Protein AF-A0A971GHD7-F1 (afdb_monomer_lite)

Sequence (394 aa):
MVRSAGRHSRGQMKRALGVLFLTVLLLSPFSALAASAQEAGADEEMGPAPPAILGLTLVQGGSTLAVFQVTGEKLPVPDVLSTDENGLVLLWEGVILPSGYWERSFPTPLVQGVVLRQEPEGVQMQIRSTRRVYLGKTVGDPPSPEMQLHLTTGDVAEEIPLPVTGVPKVVAGDPFASSAPVTLQLRDSDLRDVFRMLGSMVNMNVVIDPSVPATPVTISLNNVPMNEAFQYLMRMYDVSYAIMGKTIIVGRKDNLSRAMGMEKTRAFRVAYADLGQIPALLQGLSGVSSVVVDERLRTVYVTASEERLGDVAVTLQRIDHPGRQVMLQARIVEVSEGGSDELKGLVNAVYERWYASFSSAGGVIGYYDDYNGGVFNPSRTNREINPPESITFP

pLDDT: mean 70.7, std 20.75, range [26.12, 93.31]

Radius of gyration: 41.18 Å; chains: 1; bounding box: 100×104×85 Å

Foldseek 3Di:
DDDDDDDDDDDDDDDDDDDDDDDDDDDDDDDDDDDDDDDDDDPPVPDDDFKEWDDWDWDDDPQWKIKIKTFIFQFDDWDWPDWDFFKTKTFGFRYDYPVQWDKDADPDQFWGIWIWHADPRGIIIITTTPGTKDFDDWDADGRGRIIMTMIGHDDDPPPPPDPPPDDDDPDPPDPLPDAFFDWDFFDQAFLQVVQCVLLVVVQAAEAEDPQQDRGGDTDTGDRHRSVVVVVVSCVVRQKDWDDDPRYIYIHHPFVVCVVVVQWDKDKDAADAADQVCLQVQLCVQLVFNQWDADPVRNIIIGTGHPVSVVSSVVSRVVRRDHDDDDDDDDDDDDDDPVCPVVVVVVVCCVVQPWDWDQDPVGIDIAGDDPPDPDGDDVVPDPDDPDDPPDDDDD

Structure (mmCIF, N/CA/C/O backbone):
data_AF-A0A971GHD7-F1
#
_entry.id   AF-A0A971GHD7-F1
#
loop_
_atom_site.group_PDB
_atom_site.id
_atom_site.type_symbol
_atom_site.label_atom_id
_atom_site.label_alt_id
_atom_site.label_comp_id
_atom_site.label_asym_id
_atom_site.label_entity_id
_atom_site.label_seq_id
_atom_site.pdbx_PDB_ins_code
_atom_site.Cartn_x
_atom_site.Cartn_y
_atom_site.Cartn_z
_atom_site.occupancy
_atom_site.B_iso_or_equiv
_atom_site.auth_seq_id
_atom_site.auth_comp_id
_atom_site.auth_asym_id
_atom_site.auth_atom_id
_atom_site.pdbx_PDB_model_num
ATOM 1 N N . MET A 1 1 ? 15.859 68.466 -40.937 1.00 40.81 1 MET A N 1
ATOM 2 C CA . MET A 1 1 ? 15.422 68.519 -39.522 1.00 40.81 1 MET A CA 1
ATOM 3 C C . MET A 1 1 ? 16.477 67.777 -38.706 1.00 40.81 1 MET A C 1
ATOM 5 O O . MET A 1 1 ? 16.710 66.622 -39.009 1.00 40.81 1 MET A O 1
ATOM 9 N N . VAL A 1 2 ? 17.384 68.484 -38.012 1.00 35.88 2 VAL A N 1
ATOM 10 C CA . VAL A 1 2 ? 17.303 68.793 -36.555 1.00 35.88 2 VAL A CA 1
ATOM 11 C C . VAL A 1 2 ? 17.402 67.489 -35.740 1.00 35.88 2 VAL A C 1
ATOM 13 O O . VAL A 1 2 ? 16.571 66.625 -35.952 1.00 35.88 2 VAL A O 1
ATOM 16 N N . ARG A 1 3 ? 18.315 67.234 -34.791 1.00 33.47 3 ARG A N 1
ATOM 17 C CA . ARG A 1 3 ? 19.410 67.945 -34.086 1.00 33.47 3 ARG A CA 1
ATOM 18 C C . ARG A 1 3 ? 20.167 66.841 -33.293 1.00 33.47 3 ARG A C 1
ATOM 20 O O . ARG A 1 3 ? 19.532 65.868 -32.915 1.00 33.47 3 ARG A O 1
ATOM 27 N N . SER A 1 4 ? 21.506 66.852 -33.208 1.00 35.06 4 SER A N 1
ATOM 28 C CA . SER A 1 4 ? 22.334 67.213 -32.019 1.00 35.06 4 SER A CA 1
ATOM 29 C C . SER A 1 4 ? 22.030 66.418 -30.735 1.00 35.06 4 SER A C 1
ATOM 31 O O . SER A 1 4 ? 20.868 66.287 -30.394 1.00 35.06 4 SER A O 1
ATOM 33 N N . ALA A 1 5 ? 22.942 65.981 -29.870 1.00 40.47 5 ALA A N 1
ATOM 34 C CA . ALA A 1 5 ? 24.373 66.164 -29.581 1.00 40.47 5 ALA A CA 1
ATOM 35 C C . ALA A 1 5 ? 24.711 65.012 -28.595 1.00 40.47 5 ALA A C 1
ATOM 37 O O . ALA A 1 5 ? 23.793 64.402 -28.061 1.00 40.47 5 ALA A O 1
ATOM 38 N N . GLY A 1 6 ? 25.917 64.595 -28.235 1.00 32.94 6 GLY A N 1
ATOM 39 C CA . GLY A 1 6 ? 27.299 65.076 -28.185 1.00 32.94 6 GLY A CA 1
ATOM 40 C C . GLY A 1 6 ? 27.981 64.113 -27.182 1.00 32.94 6 GLY A C 1
ATOM 41 O O . GLY A 1 6 ? 27.346 63.193 -26.684 1.00 32.94 6 GLY A O 1
ATOM 42 N N . ARG A 1 7 ? 29.232 64.193 -26.761 1.00 34.72 7 ARG A N 1
ATOM 43 C CA . ARG A 1 7 ? 30.459 64.895 -27.113 1.00 34.72 7 ARG A CA 1
ATOM 44 C C . ARG A 1 7 ? 31.536 64.069 -26.386 1.00 34.72 7 ARG A C 1
ATOM 46 O O . ARG A 1 7 ? 31.282 63.511 -25.325 1.00 34.72 7 ARG A O 1
ATOM 53 N N . HIS A 1 8 ? 32.717 63.998 -26.979 1.00 35.06 8 HIS A N 1
ATOM 54 C CA . HIS A 1 8 ? 33.950 63.423 -26.440 1.00 35.06 8 HIS A CA 1
ATOM 55 C C . HIS A 1 8 ? 34.212 63.632 -24.933 1.00 35.06 8 HIS A C 1
ATOM 57 O O . HIS A 1 8 ? 34.066 64.748 -24.446 1.00 35.06 8 HIS A O 1
ATOM 63 N N . SER A 1 9 ? 34.875 62.652 -24.303 1.00 32.25 9 SER A N 1
ATOM 64 C CA . SER A 1 9 ? 36.196 62.915 -23.705 1.00 32.25 9 SER A CA 1
ATOM 65 C C . SER A 1 9 ? 37.108 61.679 -23.676 1.00 32.25 9 SER A C 1
ATOM 67 O O . SER A 1 9 ? 36.780 60.640 -23.118 1.00 32.25 9 SER A O 1
ATOM 69 N N . ARG A 1 10 ? 38.269 61.849 -24.315 1.00 33.81 10 ARG A N 1
ATOM 70 C CA . ARG A 1 10 ? 39.498 61.038 -24.300 1.00 33.81 10 ARG A CA 1
ATOM 71 C C . ARG A 1 10 ? 40.079 60.817 -22.892 1.00 33.81 10 ARG A C 1
ATOM 73 O O . ARG A 1 10 ? 39.989 61.704 -22.053 1.00 33.81 10 ARG A O 1
ATOM 80 N N . GLY A 1 11 ? 40.852 59.732 -22.754 1.00 30.62 11 GLY A N 1
ATOM 81 C CA . GLY A 1 11 ? 41.942 59.584 -21.771 1.00 30.62 11 GLY A CA 1
ATOM 82 C C . GLY A 1 11 ? 42.438 58.134 -21.623 1.00 30.62 11 GLY A C 1
ATOM 83 O O . GLY A 1 11 ? 41.944 57.422 -20.768 1.00 30.62 11 GLY A O 1
ATOM 84 N N . GLN A 1 12 ? 43.174 57.597 -22.611 1.00 35.44 12 GLN A N 1
ATOM 85 C CA . GLN A 1 12 ? 44.555 57.055 -22.502 1.00 35.44 12 GLN A CA 1
ATOM 86 C C . GLN A 1 12 ? 44.834 56.035 -21.361 1.00 35.44 12 GLN A C 1
ATOM 88 O O . GLN A 1 12 ? 44.727 56.380 -20.198 1.00 35.44 12 GLN A O 1
ATOM 93 N N . MET A 1 13 ? 45.100 54.746 -21.673 1.00 30.33 13 MET A N 1
ATOM 94 C CA . MET A 1 13 ? 46.432 54.107 -21.938 1.00 30.33 13 MET A CA 1
ATOM 95 C C . MET A 1 13 ? 47.254 53.901 -20.633 1.00 30.33 13 MET A C 1
ATOM 97 O O . MET A 1 13 ? 47.372 54.844 -19.875 1.00 30.33 13 MET A O 1
ATOM 101 N N . LYS A 1 14 ? 47.895 52.773 -20.261 1.00 30.83 14 LYS A N 1
ATOM 102 C CA . LYS A 1 14 ? 48.594 51.643 -20.932 1.00 30.83 14 LYS A CA 1
ATOM 103 C C . LYS A 1 14 ? 48.666 50.457 -19.926 1.00 30.83 14 LYS A C 1
ATOM 105 O O . LYS A 1 14 ? 48.791 50.703 -18.737 1.00 30.83 14 LYS A O 1
ATOM 110 N N . ARG A 1 15 ? 48.384 49.195 -20.279 1.00 33.38 15 ARG A N 1
ATOM 111 C CA . ARG A 1 15 ? 49.290 48.090 -20.705 1.00 33.38 15 ARG A CA 1
ATOM 112 C C . ARG A 1 15 ? 50.635 47.893 -19.956 1.00 33.38 15 ARG A C 1
ATOM 114 O O . ARG A 1 15 ? 51.556 48.668 -20.163 1.00 33.38 15 ARG A O 1
ATOM 121 N N . ALA A 1 16 ? 50.707 46.725 -19.297 1.00 31.55 16 ALA A N 1
ATOM 122 C CA . ALA A 1 16 ? 51.739 45.667 -19.334 1.00 31.55 16 ALA A CA 1
ATOM 123 C C . ALA A 1 16 ? 53.137 45.868 -18.703 1.00 31.55 16 ALA A C 1
ATOM 125 O O . ALA A 1 16 ? 53.928 46.660 -19.196 1.00 31.55 16 ALA A O 1
ATOM 126 N N . LEU A 1 17 ? 53.456 45.007 -17.722 1.00 30.19 17 LEU A N 1
ATOM 127 C CA . LEU A 1 17 ? 54.735 44.305 -17.442 1.00 30.19 17 LEU A CA 1
ATOM 128 C C . LEU A 1 17 ? 54.477 43.432 -16.185 1.00 30.19 17 LEU A C 1
ATOM 130 O O . LEU A 1 17 ? 53.733 43.868 -15.319 1.00 30.19 17 LEU A O 1
ATOM 134 N N . GLY A 1 18 ? 54.937 42.198 -15.986 1.00 27.38 18 GLY A N 1
ATOM 135 C CA . GLY A 1 18 ? 56.142 41.515 -16.447 1.00 27.38 18 GLY A CA 1
ATOM 136 C C . GLY A 1 18 ? 56.879 40.976 -15.207 1.00 27.38 18 GLY A C 1
ATOM 137 O O . GLY A 1 18 ? 57.310 41.751 -14.366 1.00 27.38 18 GLY A O 1
ATOM 138 N N . VAL A 1 19 ? 56.943 39.650 -15.095 1.00 33.81 19 VAL A N 1
ATOM 139 C CA . VAL A 1 19 ? 57.539 38.789 -14.051 1.00 33.81 19 VAL A CA 1
ATOM 140 C C . VAL A 1 19 ? 59.001 39.137 -13.696 1.00 33.81 19 VAL A C 1
ATOM 142 O O . VAL A 1 19 ? 59.773 39.343 -14.625 1.00 33.81 19 VAL A O 1
ATOM 145 N N . LEU A 1 20 ? 59.410 39.071 -12.409 1.00 26.12 20 LEU A N 1
ATOM 146 C CA . LEU A 1 20 ? 60.636 38.362 -11.962 1.00 26.12 20 LEU A CA 1
ATOM 147 C C . LEU A 1 20 ? 60.801 38.259 -10.424 1.00 26.12 20 LEU A C 1
ATOM 149 O O . LEU A 1 20 ? 60.606 39.218 -9.685 1.00 26.12 20 LEU A O 1
ATOM 153 N N . PHE A 1 21 ? 61.232 37.071 -9.997 1.00 31.17 21 PHE A N 1
ATOM 154 C CA . PHE A 1 21 ? 61.773 36.658 -8.694 1.00 31.17 21 PHE A CA 1
ATOM 155 C C . PHE A 1 21 ? 63.116 37.352 -8.369 1.00 31.17 21 PHE A C 1
ATOM 157 O O . PHE A 1 21 ? 63.964 37.414 -9.256 1.00 31.17 21 PHE A O 1
ATOM 164 N N . LEU A 1 22 ? 63.376 37.723 -7.102 1.00 27.86 22 LEU A N 1
ATOM 165 C CA . LEU A 1 22 ? 64.725 37.658 -6.505 1.00 27.86 22 LEU A CA 1
ATOM 166 C C . LEU A 1 22 ? 64.688 37.719 -4.962 1.00 27.86 22 LEU A C 1
ATOM 168 O O . LEU A 1 22 ? 64.207 38.672 -4.359 1.00 27.86 22 LEU A O 1
ATOM 172 N N . THR A 1 23 ? 65.243 36.680 -4.349 1.00 31.14 23 THR A N 1
ATOM 173 C CA . THR A 1 23 ? 65.580 36.491 -2.931 1.00 31.14 23 THR A CA 1
ATOM 174 C C . THR A 1 23 ? 66.647 37.469 -2.426 1.00 31.14 23 THR A C 1
ATOM 176 O O . THR A 1 23 ? 67.697 37.541 -3.058 1.00 31.14 23 THR A O 1
ATOM 179 N N . VAL A 1 24 ? 66.477 38.078 -1.242 1.00 29.19 24 VAL A N 1
ATOM 180 C CA . VAL A 1 24 ? 67.598 38.446 -0.348 1.00 29.19 24 VAL A CA 1
ATOM 181 C C . VAL A 1 24 ? 67.192 38.276 1.119 1.00 29.19 24 VAL A C 1
ATOM 183 O O . VAL A 1 24 ? 66.135 38.701 1.572 1.00 29.19 24 VAL A O 1
ATOM 186 N N . LEU A 1 25 ? 68.101 37.604 1.808 1.00 28.56 25 LEU A N 1
ATOM 187 C CA . LEU A 1 25 ? 68.163 37.128 3.176 1.00 28.56 25 LEU A CA 1
ATOM 188 C C . LEU A 1 25 ? 68.762 38.221 4.078 1.00 28.56 25 LEU A C 1
ATOM 190 O O . LEU A 1 25 ? 69.792 38.785 3.716 1.00 28.56 25 LEU A O 1
ATOM 194 N N . LEU A 1 26 ? 68.173 38.491 5.250 1.00 29.44 26 LEU A N 1
ATOM 195 C CA . LEU A 1 26 ? 68.845 39.225 6.331 1.00 29.44 26 LEU A CA 1
ATOM 196 C C . LEU A 1 26 ? 68.493 38.654 7.717 1.00 29.44 26 LEU A C 1
ATOM 198 O O . LEU A 1 26 ? 67.350 38.667 8.163 1.00 29.44 26 LEU A O 1
ATOM 202 N N . LEU A 1 27 ? 69.553 38.139 8.340 1.00 27.45 27 LEU A N 1
ATOM 203 C CA . LEU A 1 27 ? 69.759 37.615 9.694 1.00 27.45 27 LEU A CA 1
ATOM 204 C C . LEU A 1 27 ? 69.589 38.721 10.774 1.00 27.45 27 LEU A C 1
ATOM 206 O O . LEU A 1 27 ? 70.193 39.776 10.625 1.00 27.45 27 LEU A O 1
ATOM 210 N N . SER A 1 28 ? 68.795 38.533 11.850 1.00 34.12 28 SER A N 1
ATOM 211 C CA . SER A 1 28 ? 69.158 37.965 13.191 1.00 34.12 28 SER A CA 1
ATOM 212 C C . SER A 1 28 ? 69.409 39.055 14.281 1.00 34.12 28 SER A C 1
ATOM 214 O O . SER A 1 28 ? 69.467 40.214 13.870 1.00 34.12 28 SER A O 1
ATOM 216 N N . PRO A 1 29 ? 69.631 38.793 15.608 1.00 47.31 29 PRO A N 1
ATOM 217 C CA . PRO A 1 29 ? 69.553 37.550 16.422 1.00 47.31 29 PRO A CA 1
ATOM 218 C C . PRO A 1 29 ? 69.010 37.715 17.901 1.00 47.31 29 PRO A C 1
ATOM 220 O O . PRO A 1 29 ? 68.553 38.791 18.273 1.00 47.31 29 PRO A O 1
ATOM 223 N N . PHE A 1 30 ? 69.186 36.661 18.740 1.00 27.34 30 PHE A N 1
ATOM 224 C CA . PHE A 1 30 ? 69.175 36.565 20.241 1.00 27.34 30 PHE A CA 1
ATOM 225 C C . PHE A 1 30 ? 67.819 36.437 20.973 1.00 27.34 30 PHE A C 1
ATOM 227 O O . PHE A 1 30 ? 66.931 37.235 20.724 1.00 27.34 30 PHE A O 1
ATOM 234 N N . SER A 1 31 ? 67.552 35.579 21.975 1.00 29.59 31 SER A N 1
ATOM 235 C CA . SER A 1 31 ? 68.146 34.427 22.713 1.00 29.59 31 SER A CA 1
ATOM 236 C C . SER A 1 31 ? 66.952 33.816 23.506 1.00 29.59 31 SER A C 1
ATOM 238 O O . SER A 1 31 ? 65.990 34.534 23.744 1.00 29.59 31 SER A O 1
ATOM 240 N N . ALA A 1 32 ? 66.830 32.562 23.949 1.00 28.95 32 ALA A N 1
ATOM 241 C CA . ALA A 1 32 ? 67.772 31.611 24.517 1.00 28.95 32 ALA A CA 1
ATOM 242 C C . ALA A 1 32 ? 67.187 30.174 24.486 1.00 28.95 32 ALA A C 1
ATOM 244 O O . ALA A 1 32 ? 66.016 29.947 24.192 1.00 28.95 32 ALA A O 1
ATOM 245 N N . LEU A 1 33 ? 68.068 29.228 24.797 1.00 27.59 33 LEU A N 1
ATOM 246 C CA . LEU A 1 33 ? 67.984 27.777 24.676 1.00 27.59 33 LEU A CA 1
ATOM 247 C C . LEU A 1 33 ? 67.592 27.090 26.008 1.00 27.59 33 LEU A C 1
ATOM 249 O O . LEU A 1 33 ? 67.967 27.580 27.070 1.00 27.59 33 LEU A O 1
ATOM 253 N N . ALA A 1 34 ? 67.012 25.885 25.872 1.00 26.78 34 ALA A N 1
ATOM 254 C CA . ALA A 1 34 ? 66.908 24.753 26.819 1.00 26.78 34 ALA A CA 1
ATOM 255 C C . ALA A 1 34 ? 65.805 24.796 27.895 1.00 26.78 34 ALA A C 1
ATOM 257 O O . ALA A 1 34 ? 65.508 25.844 28.443 1.00 26.78 34 ALA A O 1
ATOM 258 N N . ALA A 1 35 ? 65.209 23.694 28.355 1.00 27.12 35 ALA A N 1
ATOM 259 C CA . ALA A 1 35 ? 64.962 22.321 27.900 1.00 27.12 35 ALA A CA 1
ATOM 260 C C . ALA A 1 35 ? 64.178 21.653 29.059 1.00 27.12 35 ALA A C 1
ATOM 262 O O . ALA A 1 35 ? 64.540 21.844 30.215 1.00 27.12 35 ALA A O 1
ATOM 263 N N . SER A 1 36 ? 63.155 20.861 28.720 1.00 26.48 36 SER A N 1
ATOM 264 C CA . SER A 1 36 ? 62.508 19.775 29.491 1.00 26.48 36 SER A CA 1
ATOM 265 C C . SER A 1 36 ? 61.865 20.012 30.877 1.00 26.48 36 SER A C 1
ATOM 267 O O . SER A 1 36 ? 62.548 20.180 31.879 1.00 26.48 36 SER A O 1
ATOM 269 N N . ALA A 1 37 ? 60.544 19.772 30.874 1.00 31.20 37 ALA A N 1
ATOM 270 C CA . ALA A 1 37 ? 59.759 18.923 31.782 1.00 31.20 37 ALA A CA 1
ATOM 271 C C . ALA A 1 37 ? 59.587 19.328 33.259 1.00 31.20 37 ALA A C 1
ATOM 273 O O . ALA A 1 37 ? 60.480 19.138 34.074 1.00 31.20 37 ALA A O 1
ATOM 274 N N . GLN A 1 38 ? 58.353 19.718 33.603 1.00 26.67 38 GLN A N 1
ATOM 275 C CA . GLN A 1 38 ? 57.630 19.175 34.757 1.00 26.67 38 GLN A CA 1
ATOM 276 C C . GLN A 1 38 ? 56.125 19.441 34.560 1.00 26.67 38 GLN A C 1
ATOM 278 O O . GLN A 1 38 ? 55.696 20.592 34.493 1.00 26.67 38 GLN A O 1
ATOM 283 N N . GLU A 1 39 ? 55.338 18.372 34.439 1.00 32.94 39 GLU A N 1
ATOM 284 C CA . GLU A 1 39 ? 53.883 18.398 34.590 1.00 32.94 39 GLU A CA 1
ATOM 285 C C . GLU A 1 39 ? 53.513 18.836 36.014 1.00 32.94 39 GLU A C 1
ATOM 287 O O . GLU A 1 39 ? 54.042 18.315 36.997 1.00 32.94 39 GLU A O 1
ATOM 292 N N . ALA A 1 40 ? 52.561 19.757 36.120 1.00 28.42 40 ALA A N 1
ATOM 293 C CA . ALA A 1 40 ? 51.731 19.929 37.302 1.00 28.42 40 ALA A CA 1
ATOM 294 C C . ALA A 1 40 ? 50.333 20.290 36.801 1.00 28.42 40 ALA A C 1
ATOM 296 O O . ALA A 1 40 ? 50.114 21.380 36.272 1.00 28.42 40 ALA A O 1
ATOM 297 N N . GLY A 1 41 ? 49.426 19.320 36.897 1.00 27.97 41 GLY A N 1
ATOM 298 C CA . GLY A 1 41 ? 48.030 19.483 36.541 1.00 27.97 41 GLY A CA 1
ATOM 299 C C . GLY A 1 41 ? 47.351 20.532 37.416 1.00 27.97 41 GLY A C 1
ATOM 300 O O . GLY A 1 41 ? 47.494 20.539 38.639 1.00 27.97 41 GLY A O 1
ATOM 301 N N . ALA A 1 42 ? 46.583 21.386 36.757 1.00 30.41 42 ALA A N 1
ATOM 302 C CA . ALA A 1 42 ? 45.355 21.924 37.298 1.00 30.41 42 ALA A CA 1
ATOM 303 C C . ALA A 1 42 ? 44.272 21.480 36.314 1.00 30.41 42 ALA A C 1
ATOM 305 O O . ALA A 1 42 ? 44.179 22.011 35.208 1.00 30.41 42 ALA A O 1
ATOM 306 N N . ASP A 1 43 ? 43.531 20.442 36.699 1.00 33.62 43 ASP A N 1
ATOM 307 C CA . ASP A 1 43 ? 42.239 20.11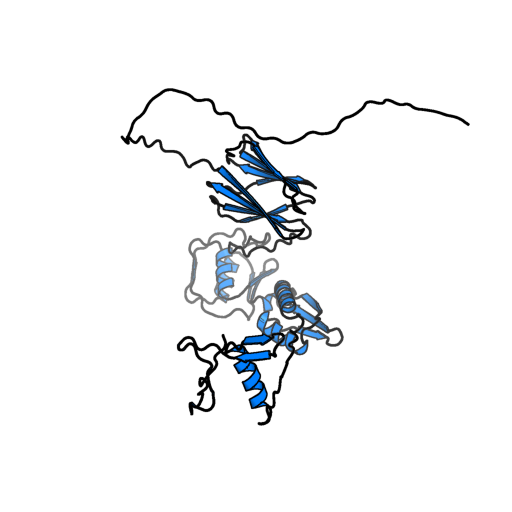0 36.114 1.00 33.62 43 ASP A CA 1
ATOM 308 C C . ASP A 1 43 ? 41.305 21.302 36.366 1.00 33.62 43 ASP A C 1
ATOM 310 O O . ASP A 1 43 ? 40.593 21.368 37.368 1.00 33.62 43 ASP A O 1
ATOM 314 N N . GLU A 1 44 ? 41.350 22.296 35.482 1.00 35.59 44 GLU A N 1
ATOM 315 C CA . GLU A 1 44 ? 40.169 23.104 35.229 1.00 35.59 44 GLU A CA 1
ATOM 316 C C . GLU A 1 44 ? 39.216 22.192 34.464 1.00 35.59 44 GLU A C 1
ATOM 318 O O . GLU A 1 44 ? 39.552 21.716 33.378 1.00 35.59 44 GLU A O 1
ATOM 323 N N . GLU A 1 45 ? 38.053 21.896 35.051 1.00 41.53 45 GLU A N 1
ATOM 324 C CA . GLU A 1 45 ? 36.930 21.276 34.353 1.00 41.53 45 GLU A CA 1
ATOM 325 C C . GLU A 1 45 ? 36.599 22.134 33.127 1.00 41.53 45 GLU A C 1
ATOM 327 O O . GLU A 1 45 ? 35.792 23.065 33.174 1.00 41.53 45 GLU A O 1
ATOM 332 N N . MET A 1 46 ? 37.266 21.842 32.012 1.00 38.72 46 MET A N 1
ATOM 333 C CA . MET A 1 46 ? 36.966 22.426 30.726 1.00 38.72 46 MET A CA 1
ATOM 334 C C . MET A 1 46 ? 35.590 21.877 30.373 1.00 38.72 46 MET A C 1
ATOM 336 O O . MET A 1 46 ? 35.444 20.714 29.986 1.00 38.72 46 MET A O 1
ATOM 340 N N . GLY A 1 47 ? 34.563 22.703 30.590 1.00 44.81 47 GLY A N 1
ATOM 341 C CA . GLY A 1 47 ? 33.210 22.432 30.123 1.00 44.81 47 GLY A CA 1
ATOM 342 C C . GLY A 1 47 ? 33.245 21.932 28.674 1.00 44.81 47 GLY A C 1
ATOM 343 O O . GLY A 1 47 ? 34.214 22.198 27.955 1.00 44.81 47 GLY A O 1
ATOM 344 N N . PRO A 1 48 ? 32.229 21.168 28.234 1.00 58.53 48 PRO A N 1
ATOM 345 C CA . PRO A 1 48 ? 32.251 20.508 26.935 1.00 58.53 48 PRO A CA 1
ATOM 346 C C . PRO A 1 48 ? 32.699 21.500 25.861 1.00 58.53 48 PRO A C 1
ATOM 348 O O . PRO A 1 48 ? 32.051 22.532 25.710 1.00 58.53 48 PRO A O 1
ATOM 351 N N . ALA A 1 49 ? 33.806 21.186 25.167 1.00 62.81 49 ALA A N 1
ATOM 352 C CA . ALA A 1 49 ? 34.364 22.044 24.121 1.00 62.81 49 ALA A CA 1
ATOM 353 C C . ALA A 1 49 ? 33.220 22.597 23.254 1.00 62.81 49 ALA A C 1
ATOM 355 O O . ALA A 1 49 ? 32.352 21.802 22.852 1.00 62.81 49 ALA A O 1
ATOM 356 N N . PRO A 1 50 ? 33.145 23.930 23.076 1.00 69.56 50 PRO A N 1
ATOM 357 C CA . PRO A 1 50 ? 32.005 24.551 22.427 1.00 69.56 50 PRO A CA 1
ATOM 358 C C . PRO A 1 50 ? 31.895 24.009 21.002 1.00 69.56 50 PRO A C 1
ATOM 360 O O . PRO A 1 50 ? 32.923 23.794 20.354 1.00 69.56 50 PRO A O 1
ATOM 363 N N . PRO A 1 51 ? 30.675 23.756 20.512 1.00 79.44 51 PRO A N 1
ATOM 364 C CA . PRO A 1 51 ? 30.512 23.145 19.210 1.00 79.44 51 PRO A CA 1
ATOM 365 C C . PRO A 1 51 ? 31.073 24.073 18.132 1.00 79.44 51 PRO A C 1
ATOM 367 O O . PRO A 1 51 ? 30.824 25.279 18.155 1.00 79.44 51 PRO A O 1
ATOM 370 N N . ALA A 1 52 ? 31.862 23.535 17.204 1.00 83.44 52 ALA A N 1
ATOM 371 C CA . ALA A 1 52 ? 32.600 24.339 16.233 1.00 83.44 52 ALA A CA 1
ATOM 372 C C . ALA A 1 52 ? 32.534 23.753 14.823 1.00 83.44 52 ALA A C 1
ATOM 374 O O . ALA A 1 52 ? 32.627 22.540 14.644 1.00 83.44 52 ALA A O 1
ATOM 375 N N . ILE A 1 53 ? 32.418 24.615 13.809 1.00 84.75 53 ILE A N 1
ATOM 376 C CA . ILE A 1 53 ? 32.502 24.205 12.397 1.00 84.75 53 ILE A CA 1
ATOM 377 C C . ILE A 1 53 ? 33.960 24.285 11.944 1.00 84.75 53 ILE A C 1
ATOM 379 O O . ILE A 1 53 ? 34.579 25.347 12.005 1.00 84.75 53 ILE A O 1
ATOM 383 N N . LEU A 1 54 ? 34.492 23.164 11.454 1.00 79.31 54 LEU A N 1
ATOM 384 C CA . LEU A 1 54 ? 35.883 23.036 11.008 1.00 79.31 54 LEU A CA 1
ATOM 385 C C . LEU A 1 54 ? 36.010 22.977 9.482 1.00 79.31 54 LEU A C 1
ATOM 387 O O . LEU A 1 54 ? 37.020 23.406 8.926 1.00 79.31 54 LEU A O 1
ATOM 391 N N . GLY A 1 55 ? 34.993 22.463 8.788 1.00 78.75 55 GLY A N 1
ATOM 392 C CA . GLY A 1 55 ? 35.056 22.269 7.345 1.00 78.75 55 GLY A CA 1
ATOM 393 C C . GLY A 1 55 ? 33.690 22.124 6.692 1.00 78.75 55 GLY A C 1
ATOM 394 O O . GLY A 1 55 ? 32.719 21.704 7.316 1.00 78.75 55 GLY A O 1
ATOM 395 N N . LEU A 1 56 ? 33.631 22.499 5.415 1.00 84.38 56 LEU A N 1
ATOM 396 C CA . LEU A 1 56 ? 32.432 22.413 4.592 1.00 84.38 56 LEU A CA 1
ATOM 397 C C . LEU A 1 56 ? 32.813 21.941 3.187 1.00 84.38 56 LEU A C 1
ATOM 399 O O . LEU A 1 56 ? 33.582 22.595 2.467 1.00 84.38 56 LEU A O 1
ATOM 403 N N . THR A 1 57 ? 32.260 20.800 2.794 1.00 83.62 57 THR A N 1
ATOM 404 C CA . THR A 1 57 ? 32.371 20.216 1.456 1.00 83.62 57 THR A CA 1
ATOM 405 C C . THR A 1 57 ? 30.992 20.169 0.802 1.00 83.62 57 THR A C 1
ATOM 407 O O . THR A 1 57 ? 29.969 19.988 1.457 1.00 83.62 57 THR A O 1
ATOM 410 N N . LEU A 1 58 ? 30.951 20.388 -0.513 1.00 84.81 58 LEU A N 1
ATOM 411 C CA . LEU A 1 58 ? 29.727 20.350 -1.310 1.00 84.81 58 LEU A CA 1
ATOM 412 C C . LEU A 1 58 ? 29.855 19.247 -2.356 1.00 84.81 58 LEU A C 1
ATOM 414 O O . LEU A 1 58 ? 30.786 19.264 -3.162 1.00 84.81 58 LEU A O 1
ATOM 418 N N . VAL A 1 59 ? 28.884 18.339 -2.377 1.00 85.38 59 VAL A N 1
ATOM 419 C CA . VAL A 1 59 ? 28.712 17.331 -3.423 1.00 85.38 59 VAL A CA 1
ATOM 420 C C . VAL A 1 59 ? 27.375 17.588 -4.102 1.00 85.38 59 VAL A C 1
ATOM 422 O O . VAL A 1 59 ? 26.328 17.560 -3.460 1.00 85.38 59 VAL A O 1
ATOM 425 N N . GLN A 1 60 ? 27.385 17.855 -5.406 1.00 79.62 60 GLN A N 1
ATOM 426 C CA . GLN A 1 60 ? 26.153 18.108 -6.148 1.00 79.62 60 GLN A CA 1
ATOM 427 C C . GLN A 1 60 ? 25.734 16.895 -6.987 1.00 79.62 60 GLN A C 1
ATOM 429 O O . GLN A 1 60 ? 26.513 16.390 -7.794 1.00 79.62 60 GLN A O 1
ATOM 434 N N . GLY A 1 61 ? 24.474 16.479 -6.836 1.00 76.75 61 GLY A N 1
ATOM 435 C CA . GLY A 1 61 ? 23.815 15.450 -7.637 1.00 76.75 61 GLY A CA 1
ATOM 436 C C . GLY A 1 61 ? 22.905 16.069 -8.700 1.00 76.75 61 GLY A C 1
ATOM 437 O O . GLY A 1 61 ? 21.708 16.249 -8.480 1.00 76.75 61 GLY A O 1
ATOM 438 N N . GLY A 1 62 ? 23.462 16.394 -9.870 1.00 75.56 62 GLY A N 1
ATOM 439 C CA . GLY A 1 62 ? 22.693 16.948 -10.995 1.00 75.56 62 GLY A CA 1
ATOM 440 C C . GLY A 1 62 ? 22.138 18.351 -10.722 1.00 75.56 62 GLY A C 1
ATOM 441 O O . GLY A 1 62 ? 22.721 19.112 -9.963 1.00 75.56 62 GLY A O 1
ATOM 442 N N . SER A 1 63 ? 21.023 18.735 -11.351 1.00 72.94 63 SER A N 1
ATOM 443 C CA . SER A 1 63 ? 20.431 20.079 -11.207 1.00 72.94 63 SER A CA 1
ATOM 444 C C . SER A 1 63 ? 19.424 20.218 -10.057 1.00 72.94 63 SER A C 1
ATOM 446 O O . SER A 1 63 ? 18.927 21.320 -9.840 1.00 72.94 63 SER A O 1
ATOM 448 N N . THR A 1 64 ? 19.098 19.127 -9.358 1.00 76.25 64 THR A N 1
ATOM 449 C CA . THR A 1 64 ? 17.962 19.051 -8.418 1.00 76.25 64 THR A CA 1
ATOM 450 C C . THR A 1 64 ? 18.356 18.769 -6.970 1.00 76.25 64 THR A C 1
ATOM 452 O O . THR A 1 64 ? 17.561 19.038 -6.069 1.00 76.25 64 THR A O 1
ATOM 455 N N . LEU A 1 65 ? 19.560 18.236 -6.735 1.00 83.94 65 LEU A N 1
ATOM 456 C CA . LEU A 1 65 ? 20.023 17.825 -5.413 1.00 83.94 65 LEU A CA 1
ATOM 457 C C . LEU A 1 65 ? 21.448 18.319 -5.145 1.00 83.94 65 LEU A C 1
ATOM 459 O O . LEU A 1 65 ? 22.349 18.167 -5.972 1.00 83.94 65 LEU A O 1
ATOM 463 N N . ALA A 1 66 ? 21.659 18.888 -3.964 1.00 83.81 66 ALA A N 1
ATOM 464 C CA . ALA A 1 66 ? 22.972 19.253 -3.446 1.00 83.81 66 ALA A CA 1
ATOM 465 C C . ALA A 1 66 ? 23.114 18.733 -2.013 1.00 83.81 66 ALA A C 1
ATOM 467 O O . ALA A 1 66 ? 22.187 18.845 -1.222 1.00 83.81 66 ALA A O 1
ATOM 468 N N . VAL A 1 67 ? 24.263 18.159 -1.677 1.00 87.00 67 VAL A N 1
ATOM 469 C CA . VAL A 1 67 ? 24.574 17.672 -0.331 1.00 87.00 67 VAL A CA 1
ATOM 470 C C . VAL A 1 67 ? 25.741 18.475 0.208 1.00 87.00 67 VAL A C 1
ATOM 472 O O . VAL A 1 67 ? 26.829 18.466 -0.372 1.00 87.00 67 VAL A O 1
ATOM 475 N N . PHE A 1 68 ? 25.515 19.171 1.315 1.00 86.81 68 PHE A N 1
ATOM 476 C CA . PHE A 1 68 ? 26.589 19.777 2.088 1.00 86.81 68 PHE A CA 1
ATOM 477 C C . PHE A 1 68 ? 27.014 18.829 3.189 1.00 86.81 68 PHE A C 1
ATOM 479 O O . PHE A 1 68 ? 26.189 18.419 3.993 1.00 86.81 68 PHE A O 1
ATOM 486 N N . GLN A 1 69 ? 28.297 18.519 3.242 1.00 86.31 69 GLN A N 1
ATOM 487 C CA . GLN A 1 69 ? 28.901 17.779 4.332 1.00 86.31 69 GLN A CA 1
ATOM 488 C C . GLN A 1 69 ? 29.662 18.793 5.190 1.00 86.31 69 GLN A C 1
ATOM 490 O O . GLN A 1 69 ? 30.614 19.437 4.744 1.00 86.31 69 GLN A O 1
ATOM 495 N N . VAL A 1 70 ? 29.162 19.000 6.403 1.00 85.88 70 VAL A N 1
ATOM 496 C CA . VAL A 1 70 ? 29.704 19.935 7.387 1.00 85.88 70 VAL A CA 1
ATOM 497 C C . VAL A 1 70 ? 30.418 19.115 8.448 1.00 85.88 70 VAL A C 1
ATOM 499 O O . VAL A 1 70 ? 29.806 18.296 9.127 1.00 85.88 70 VAL A O 1
ATOM 502 N N . THR A 1 71 ? 31.724 19.314 8.568 1.00 83.44 71 THR A N 1
ATOM 503 C CA . THR A 1 71 ? 32.571 18.641 9.556 1.00 83.44 71 THR A CA 1
ATOM 504 C C . THR A 1 71 ? 32.842 19.589 10.713 1.00 83.44 71 THR A C 1
ATOM 506 O O . THR A 1 71 ? 33.213 20.748 10.489 1.00 83.44 71 THR A O 1
ATOM 509 N N . GLY A 1 72 ? 32.699 19.111 11.942 1.00 82.75 72 GLY A N 1
ATOM 510 C CA . GLY A 1 72 ? 32.860 19.936 13.130 1.00 82.75 72 GLY A CA 1
ATOM 511 C C . GLY A 1 72 ? 32.929 19.132 14.418 1.00 82.75 72 GLY A C 1
ATOM 512 O O . GLY A 1 72 ? 33.011 17.909 14.410 1.00 82.75 72 GLY A O 1
ATOM 513 N N . GLU A 1 73 ? 32.892 19.837 15.538 1.00 79.56 73 GLU A N 1
ATOM 514 C CA . GLU A 1 73 ? 32.818 19.249 16.870 1.00 79.56 73 GLU A CA 1
ATOM 515 C C . GLU A 1 73 ? 31.415 19.491 17.431 1.00 79.56 73 GLU A C 1
ATOM 517 O O . GLU A 1 73 ? 30.971 20.634 17.502 1.00 79.56 73 GLU A O 1
ATOM 522 N N . LYS A 1 74 ? 30.708 18.416 17.807 1.00 77.69 74 LYS A N 1
ATOM 523 C CA . LYS A 1 74 ? 29.378 18.443 18.450 1.00 77.69 74 LYS A CA 1
ATOM 524 C C . LYS A 1 74 ? 28.328 19.304 17.729 1.00 77.69 74 LYS A C 1
ATOM 526 O O . LYS A 1 74 ? 27.637 20.101 18.358 1.00 77.69 74 LYS A O 1
ATOM 531 N N . LEU A 1 75 ? 28.176 19.129 16.420 1.00 79.19 75 LEU A N 1
ATOM 532 C CA . LEU A 1 75 ? 27.266 19.952 15.624 1.00 79.19 75 LEU A CA 1
ATOM 533 C C . LEU A 1 75 ? 25.782 19.697 15.991 1.00 79.19 75 LEU A C 1
ATOM 535 O O . LEU A 1 75 ? 25.347 18.537 15.952 1.00 79.19 75 LEU A O 1
ATOM 539 N N . PRO A 1 76 ? 24.999 20.746 16.328 1.00 80.69 76 PRO A N 1
ATOM 540 C CA . PRO A 1 76 ? 23.545 20.670 16.474 1.00 80.69 76 PRO A CA 1
ATOM 541 C C . PRO A 1 76 ? 22.843 20.650 15.105 1.00 80.69 76 PRO A C 1
ATOM 543 O O . PRO A 1 76 ? 23.471 20.856 14.067 1.00 80.69 76 PRO A O 1
ATOM 546 N N . VAL A 1 77 ? 21.532 20.397 15.087 1.00 83.69 77 VAL A N 1
ATOM 547 C CA . VAL A 1 77 ? 20.729 20.512 13.855 1.00 83.69 77 VAL A CA 1
ATOM 548 C C . VAL A 1 77 ? 20.541 21.999 13.529 1.00 83.69 77 VAL A C 1
ATOM 550 O O . VAL A 1 77 ? 20.176 22.749 14.430 1.00 83.69 77 VAL A O 1
ATOM 553 N N . PRO A 1 78 ? 20.790 22.446 12.284 1.00 82.88 78 PRO A N 1
ATOM 554 C CA . PRO A 1 78 ? 20.583 23.837 11.910 1.00 82.88 78 PRO A CA 1
ATOM 555 C C . PRO A 1 78 ? 19.103 24.153 11.686 1.00 82.88 78 PRO A C 1
ATOM 557 O O . PRO A 1 78 ? 18.387 23.379 11.043 1.00 82.88 78 PRO A O 1
ATOM 560 N N . ASP A 1 79 ? 18.693 25.343 12.111 1.00 81.31 79 ASP A N 1
ATOM 561 C CA . ASP A 1 79 ? 17.351 25.868 11.884 1.00 81.31 79 ASP A CA 1
ATOM 562 C C . ASP A 1 79 ? 17.285 26.709 10.608 1.00 81.31 79 ASP A C 1
ATOM 564 O O . ASP A 1 79 ? 18.215 27.432 10.240 1.00 81.31 79 ASP A O 1
ATOM 568 N N . VAL A 1 80 ? 16.162 26.613 9.894 1.00 83.69 80 VAL A N 1
ATOM 569 C CA . VAL A 1 80 ? 15.936 27.372 8.659 1.00 83.69 80 VAL A CA 1
ATOM 570 C C . VAL A 1 80 ? 15.348 28.735 9.012 1.00 83.69 80 VAL A C 1
ATOM 572 O O . VAL A 1 80 ? 14.191 28.821 9.416 1.00 83.69 80 VAL A O 1
ATOM 575 N N . LEU A 1 81 ? 16.118 29.807 8.814 1.00 77.38 81 LEU A N 1
ATOM 576 C CA . LEU A 1 81 ? 15.656 31.174 9.078 1.00 77.38 81 LEU A CA 1
ATOM 577 C C . LEU A 1 81 ? 14.847 31.746 7.911 1.00 77.38 81 LEU A C 1
ATOM 579 O O . LEU A 1 81 ? 13.774 32.315 8.110 1.00 77.38 81 LEU A O 1
ATOM 583 N N . SER A 1 82 ? 15.353 31.614 6.680 1.00 73.38 82 SER A N 1
ATOM 584 C CA . SER A 1 82 ? 14.662 32.106 5.483 1.00 73.38 82 SER A CA 1
ATOM 585 C C . SER A 1 82 ? 14.988 31.284 4.239 1.00 73.38 82 SER A C 1
ATOM 587 O O . SER A 1 82 ? 16.093 30.762 4.068 1.00 73.38 82 SER A O 1
ATOM 589 N N . THR A 1 83 ? 14.005 31.176 3.344 1.00 76.25 83 THR A N 1
ATOM 590 C CA . THR A 1 83 ? 14.156 30.549 2.026 1.00 76.25 83 THR A CA 1
ATOM 591 C C . THR A 1 83 ? 13.716 31.527 0.945 1.00 76.25 83 THR A C 1
ATOM 593 O O . THR A 1 83 ? 12.519 31.671 0.661 1.00 76.25 83 THR A O 1
ATOM 596 N N . ASP A 1 84 ? 14.698 32.164 0.323 1.00 75.38 84 ASP A N 1
ATOM 597 C CA . ASP A 1 84 ? 14.527 33.137 -0.749 1.00 75.38 84 ASP A CA 1
ATOM 598 C C . ASP A 1 84 ? 14.577 32.452 -2.125 1.00 75.38 84 ASP A C 1
ATOM 600 O O . ASP A 1 84 ? 14.960 31.288 -2.260 1.00 75.38 84 ASP A O 1
ATOM 604 N N . GLU A 1 85 ? 14.191 33.165 -3.185 1.00 70.88 85 GLU A N 1
ATOM 605 C CA . GLU A 1 85 ? 14.200 32.620 -4.555 1.00 70.88 85 GLU A CA 1
ATOM 606 C C . GLU A 1 85 ? 15.608 32.227 -5.036 1.00 70.88 85 GLU A C 1
ATOM 608 O O . GLU A 1 85 ? 15.748 31.292 -5.824 1.00 70.88 85 GLU A O 1
ATOM 613 N N . ASN A 1 86 ? 16.642 32.898 -4.514 1.00 74.19 86 ASN A N 1
ATOM 614 C CA . ASN A 1 86 ? 18.046 32.739 -4.916 1.00 74.19 86 ASN A CA 1
ATOM 615 C C . ASN A 1 86 ? 18.980 32.402 -3.736 1.00 74.19 86 ASN A C 1
ATOM 617 O O . ASN A 1 86 ? 20.203 32.553 -3.837 1.00 74.19 86 ASN A O 1
ATOM 621 N N . GLY A 1 87 ? 18.432 31.991 -2.590 1.00 78.88 87 GLY A N 1
ATOM 622 C CA . GLY A 1 87 ? 19.259 31.635 -1.445 1.00 78.88 87 GLY A CA 1
ATOM 623 C C . GLY A 1 87 ? 18.513 30.994 -0.284 1.00 78.88 87 GLY A C 1
ATOM 624 O O . GLY A 1 87 ? 17.299 31.109 -0.151 1.00 78.88 87 GLY A O 1
ATOM 625 N N . LEU A 1 88 ? 19.275 30.307 0.559 1.00 85.69 88 LEU A N 1
ATOM 626 C CA . LEU A 1 88 ? 18.808 29.653 1.777 1.00 85.69 88 LEU A CA 1
ATOM 627 C C . LEU A 1 88 ? 19.676 30.129 2.939 1.00 85.69 88 LEU A C 1
ATOM 629 O O . LEU A 1 88 ? 20.905 30.102 2.841 1.00 85.69 88 LEU A O 1
ATOM 633 N N . VAL A 1 89 ? 19.042 30.558 4.024 1.00 87.31 89 VAL A N 1
ATOM 634 C CA . VAL A 1 89 ? 19.722 31.009 5.238 1.00 87.31 89 VAL A CA 1
ATOM 635 C C . VAL A 1 89 ? 19.435 30.022 6.360 1.00 87.31 89 VAL A C 1
ATOM 637 O O . VAL A 1 89 ? 18.279 29.801 6.723 1.00 87.31 89 VAL A O 1
ATOM 640 N N . LEU A 1 90 ? 20.501 29.445 6.905 1.00 87.81 90 LEU A N 1
ATOM 641 C CA . LEU A 1 90 ? 20.473 28.512 8.026 1.00 87.81 90 LEU A CA 1
ATOM 642 C C . LEU A 1 90 ? 21.152 29.138 9.248 1.00 87.81 90 LEU A C 1
ATOM 644 O O . LEU A 1 90 ? 22.134 29.870 9.100 1.00 87.81 90 LEU A O 1
ATOM 648 N N . LEU A 1 91 ? 20.655 28.817 10.438 1.00 88.06 91 LEU A N 1
ATOM 649 C CA . LEU A 1 91 ? 21.243 29.189 11.719 1.00 88.06 91 LEU A CA 1
ATOM 650 C C . LEU A 1 91 ? 21.753 27.946 12.436 1.00 88.06 91 LEU A C 1
ATOM 652 O O . LEU A 1 91 ? 21.019 26.980 12.622 1.00 88.06 91 LEU A O 1
ATOM 656 N N . TRP A 1 92 ? 23.009 27.991 12.859 1.00 86.06 92 TRP A N 1
ATOM 657 C CA . TRP A 1 92 ? 23.606 26.995 13.737 1.00 86.06 92 TRP A CA 1
ATOM 658 C C . TRP A 1 92 ? 23.696 27.571 15.147 1.00 86.06 92 TRP A C 1
ATOM 660 O O . TRP A 1 92 ? 24.629 28.322 15.445 1.00 86.06 92 TRP A O 1
ATOM 670 N N . GLU A 1 93 ? 22.725 27.2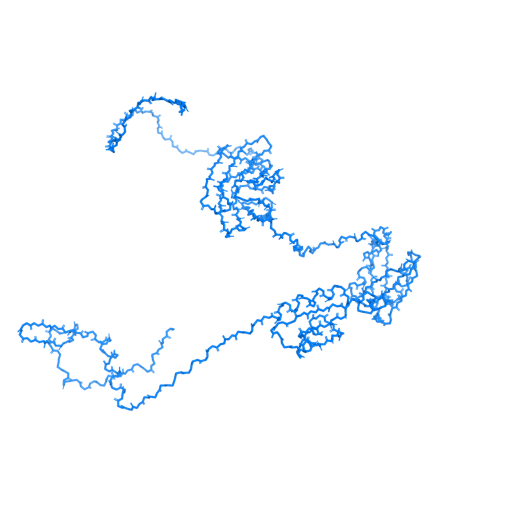44 15.998 1.00 82.50 93 GLU A N 1
ATOM 671 C CA . GLU A 1 93 ? 22.628 27.793 17.353 1.00 82.50 93 GLU A CA 1
ATOM 672 C C . GLU A 1 93 ? 23.812 27.376 18.233 1.00 82.50 93 GLU A C 1
ATOM 674 O O . GLU A 1 93 ? 24.177 26.202 18.305 1.00 82.50 93 GLU A O 1
ATOM 679 N N . GLY A 1 94 ? 24.429 28.347 18.913 1.00 79.38 94 GLY A N 1
ATOM 680 C CA . GLY A 1 94 ? 25.497 28.086 19.887 1.00 79.38 94 GLY A CA 1
ATOM 681 C C . GLY A 1 94 ? 26.811 27.546 19.305 1.00 79.38 94 GLY A C 1
ATOM 682 O O . GLY A 1 94 ? 27.696 27.166 20.070 1.00 79.38 94 GLY A O 1
ATOM 683 N N . VAL A 1 95 ? 26.956 27.520 17.976 1.00 84.56 95 VAL A N 1
ATOM 684 C CA . VAL A 1 95 ? 28.167 27.065 17.279 1.00 84.56 95 VAL A CA 1
ATOM 685 C C . VAL A 1 95 ? 29.163 28.210 17.100 1.00 84.56 95 VAL A C 1
ATOM 687 O O . VAL A 1 95 ? 28.784 29.352 16.841 1.00 84.56 95 VAL A O 1
ATOM 690 N N . ILE A 1 96 ? 30.456 27.904 17.210 1.00 84.69 96 ILE A N 1
ATOM 691 C CA . ILE A 1 96 ? 31.562 28.841 16.998 1.00 84.69 96 ILE A CA 1
ATOM 692 C C . ILE A 1 96 ? 32.222 28.576 15.642 1.00 84.69 96 ILE A C 1
ATOM 694 O O . ILE A 1 96 ? 32.477 27.433 15.261 1.00 84.69 96 ILE A O 1
ATOM 698 N N . LEU A 1 97 ? 32.547 29.646 14.913 1.00 84.69 97 LEU A N 1
ATOM 699 C CA . LEU A 1 97 ? 33.366 29.576 13.706 1.00 84.69 97 LEU A CA 1
ATOM 700 C C . LEU A 1 97 ? 34.758 30.149 14.018 1.00 84.69 97 LEU A C 1
ATOM 702 O O . LEU A 1 97 ? 34.888 31.366 14.115 1.00 84.69 97 LEU A O 1
ATOM 706 N N . PRO A 1 98 ? 35.823 29.332 14.120 1.00 79.31 98 PRO A N 1
ATOM 707 C CA . PRO A 1 98 ? 37.157 29.824 14.486 1.00 79.31 98 PRO A CA 1
ATOM 708 C C . PRO A 1 98 ? 37.698 30.933 13.569 1.00 79.31 98 PRO A C 1
ATOM 710 O O . PRO A 1 98 ? 38.504 31.754 13.998 1.00 79.31 98 PRO A O 1
ATOM 713 N N . SER A 1 99 ? 37.257 30.974 12.306 1.00 77.56 99 SER A N 1
ATOM 714 C CA . SER A 1 99 ? 37.657 32.000 11.339 1.00 77.56 99 SER A CA 1
ATOM 715 C C . SER A 1 99 ? 36.820 33.286 11.395 1.00 77.56 99 SER A C 1
ATOM 717 O O . SER A 1 99 ? 37.190 34.260 10.741 1.00 77.56 99 SER A O 1
ATOM 719 N N . GLY A 1 100 ? 35.689 33.306 12.116 1.00 79.94 100 GLY A N 1
ATOM 720 C CA . GLY A 1 100 ? 34.729 34.421 12.221 1.00 79.94 100 GLY A CA 1
ATOM 721 C C . GLY A 1 100 ? 33.942 34.738 10.936 1.00 79.94 100 GLY A C 1
ATOM 722 O O . GLY A 1 100 ? 32.754 35.057 10.980 1.00 79.94 100 GLY A O 1
ATOM 723 N N . TYR A 1 101 ? 34.580 34.598 9.777 1.00 85.88 101 TYR A N 1
ATOM 724 C CA . TYR A 1 101 ? 33.993 34.711 8.448 1.00 85.88 101 TYR A CA 1
ATOM 725 C C . TYR A 1 101 ? 34.597 33.645 7.536 1.00 85.88 101 TYR A C 1
ATOM 727 O O . TYR A 1 101 ? 35.799 33.366 7.595 1.00 85.88 101 TYR A O 1
ATOM 735 N N . TRP A 1 102 ? 33.777 33.043 6.683 1.00 86.81 102 TRP A N 1
ATOM 736 C CA . TRP A 1 102 ? 34.248 32.132 5.647 1.00 86.81 102 TRP A CA 1
ATOM 737 C C . TRP A 1 102 ? 33.354 32.226 4.419 1.00 86.81 102 TRP A C 1
ATOM 739 O O . TRP A 1 102 ? 32.133 32.224 4.526 1.00 86.81 102 TRP A O 1
ATOM 749 N N . GLU A 1 103 ? 33.956 32.287 3.240 1.00 87.69 103 GLU A N 1
ATOM 750 C CA . GLU A 1 103 ? 33.227 32.328 1.979 1.00 87.69 103 GLU A CA 1
ATOM 751 C C . GLU A 1 103 ? 33.902 31.413 0.969 1.00 87.69 103 GLU A C 1
ATOM 753 O O . GLU A 1 103 ? 35.127 31.411 0.819 1.00 87.69 103 GLU A O 1
ATOM 758 N N . ARG A 1 104 ? 33.089 30.643 0.250 1.00 86.00 104 ARG A N 1
ATOM 759 C CA . ARG A 1 104 ? 33.557 29.814 -0.855 1.00 86.00 104 ARG A CA 1
ATOM 760 C C . ARG A 1 104 ? 32.536 29.804 -1.973 1.00 86.00 104 ARG A C 1
ATOM 762 O O . ARG A 1 104 ? 31.373 29.462 -1.765 1.00 86.00 104 ARG A O 1
ATOM 769 N N . SER A 1 105 ? 32.990 30.146 -3.173 1.00 84.06 105 SER A N 1
ATOM 770 C CA . SER A 1 105 ? 32.222 29.951 -4.397 1.00 84.06 105 SER A CA 1
ATOM 771 C C . SER A 1 105 ? 32.452 28.545 -4.945 1.00 84.06 105 SER A C 1
ATOM 773 O O . SER A 1 105 ? 33.555 27.995 -4.874 1.00 84.06 105 SER A O 1
ATOM 775 N N . PHE A 1 106 ? 31.393 27.954 -5.486 1.00 83.94 106 PHE A N 1
ATOM 776 C CA . PHE A 1 106 ? 31.426 26.630 -6.089 1.00 83.94 106 PHE A CA 1
ATOM 777 C C . PHE A 1 106 ? 30.956 26.741 -7.548 1.00 83.94 106 PHE A C 1
ATOM 779 O O . PHE A 1 106 ? 29.923 27.364 -7.803 1.00 83.94 106 PHE A O 1
ATOM 786 N N . PRO A 1 107 ? 31.682 26.170 -8.530 1.00 79.25 107 PRO A N 1
ATOM 787 C CA . PRO A 1 107 ? 31.297 26.197 -9.943 1.00 79.25 107 PRO A CA 1
ATOM 788 C C . PRO A 1 107 ? 30.214 25.142 -10.238 1.00 79.25 107 PRO A C 1
ATOM 790 O O . PRO A 1 107 ? 30.363 24.290 -11.110 1.00 79.25 107 PRO A O 1
ATOM 793 N N . THR A 1 108 ? 29.140 25.161 -9.457 1.00 82.56 108 THR A N 1
ATOM 794 C CA . THR A 1 108 ? 28.091 24.140 -9.411 1.00 82.56 108 THR A CA 1
ATOM 795 C C . THR A 1 108 ? 26.769 24.700 -9.957 1.00 82.56 108 THR A C 1
ATOM 797 O O . THR A 1 108 ? 26.434 25.849 -9.670 1.00 82.56 108 THR A O 1
ATOM 800 N N . PRO A 1 109 ? 25.987 23.946 -10.758 1.00 79.19 109 PRO A N 1
ATOM 801 C CA . PRO A 1 109 ? 24.777 24.481 -11.393 1.00 79.19 109 PRO A CA 1
ATOM 802 C C . PRO A 1 109 ? 23.650 24.908 -10.435 1.00 79.19 109 PRO A C 1
ATOM 804 O O . PRO A 1 109 ? 22.817 25.727 -10.826 1.00 79.19 109 PRO A O 1
ATOM 807 N N . LEU A 1 110 ? 23.590 24.367 -9.211 1.00 83.00 110 LEU A N 1
ATOM 808 C CA . LEU A 1 110 ? 22.513 24.663 -8.251 1.00 83.00 110 LEU A CA 1
ATOM 809 C C . LEU A 1 110 ? 22.955 25.647 -7.167 1.00 83.00 110 LEU A C 1
ATOM 811 O O . LEU A 1 110 ? 22.254 26.616 -6.889 1.00 83.00 110 LEU A O 1
ATOM 815 N N . VAL A 1 111 ? 24.122 25.410 -6.576 1.00 86.19 111 VAL A N 1
ATOM 816 C CA . VAL A 1 111 ? 24.717 26.252 -5.533 1.00 86.19 111 VAL A CA 1
ATOM 817 C C . VAL A 1 111 ? 25.852 27.056 -6.154 1.00 86.19 111 VAL A C 1
ATOM 819 O O . VAL A 1 111 ? 26.762 26.475 -6.726 1.00 86.19 111 VAL A O 1
ATOM 822 N N . GLN A 1 112 ? 25.842 28.377 -6.025 1.00 85.50 112 GLN A N 1
ATOM 823 C CA . GLN A 1 112 ? 26.908 29.244 -6.545 1.00 85.50 112 GLN A CA 1
ATOM 824 C C . GLN A 1 112 ? 27.970 29.565 -5.488 1.00 85.50 112 GLN A C 1
ATOM 826 O O . GLN A 1 112 ? 29.135 29.799 -5.811 1.00 85.50 112 GLN A O 1
ATOM 831 N N . GLY A 1 113 ? 27.585 29.575 -4.213 1.00 85.94 113 GLY A N 1
ATOM 832 C CA . GLY A 1 113 ? 28.508 29.838 -3.117 1.00 85.94 113 GLY A CA 1
ATOM 833 C C . GLY A 1 113 ? 27.854 29.742 -1.751 1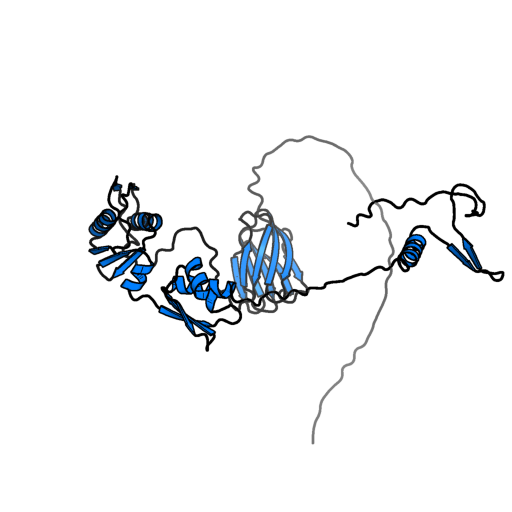.00 85.94 113 GLY A C 1
ATOM 834 O O . GLY A 1 113 ? 26.629 29.735 -1.635 1.00 85.94 113 GLY A O 1
ATOM 835 N N . VAL A 1 114 ? 28.690 29.668 -0.723 1.00 89.62 114 VAL A N 1
ATOM 836 C CA . VAL A 1 114 ? 28.281 29.663 0.682 1.00 89.62 114 VAL A CA 1
ATOM 837 C C . VAL A 1 114 ? 29.086 30.702 1.438 1.00 89.62 114 VAL A C 1
ATOM 839 O O . VAL A 1 114 ? 30.298 30.806 1.251 1.00 89.62 114 VAL A O 1
ATOM 842 N N . VAL A 1 115 ? 28.396 31.445 2.295 1.00 89.44 115 VAL A N 1
ATOM 843 C CA . VAL A 1 115 ? 28.973 32.398 3.238 1.00 89.44 115 VAL A CA 1
ATOM 844 C C . VAL A 1 115 ? 28.595 31.949 4.644 1.00 89.44 115 VAL A C 1
ATOM 846 O O . VAL A 1 115 ? 27.417 31.770 4.939 1.00 89.44 115 VAL A O 1
ATOM 849 N N . LEU A 1 116 ? 29.588 31.765 5.505 1.00 89.12 116 LEU A N 1
ATOM 850 C CA . LEU A 1 116 ? 29.428 31.556 6.937 1.00 89.12 116 LEU A CA 1
ATOM 851 C C . LEU A 1 116 ? 29.849 32.841 7.650 1.00 89.12 116 LEU A C 1
ATOM 853 O O . LEU A 1 116 ? 30.947 33.356 7.419 1.00 89.12 116 LEU A O 1
ATOM 857 N N . ARG A 1 117 ? 28.985 33.352 8.522 1.00 88.94 117 ARG A N 1
ATOM 858 C CA . ARG A 1 117 ? 29.259 34.514 9.368 1.00 88.94 117 ARG A CA 1
ATOM 859 C C . ARG A 1 117 ? 28.972 34.159 10.817 1.00 88.94 117 ARG A C 1
ATOM 861 O O . ARG A 1 117 ? 27.940 33.559 11.104 1.00 88.94 117 ARG A O 1
ATOM 868 N N . GLN A 1 118 ? 29.876 34.531 11.715 1.00 89.50 118 GLN A N 1
ATOM 869 C CA . GLN A 1 118 ? 29.623 34.410 13.142 1.00 89.50 118 GLN A CA 1
ATOM 870 C C . GLN A 1 118 ? 28.753 35.572 13.637 1.00 89.50 118 GLN A C 1
ATOM 872 O O . GLN A 1 118 ? 29.128 36.733 13.494 1.00 89.50 118 GLN A O 1
ATOM 877 N N . GLU A 1 119 ? 27.603 35.235 14.212 1.00 85.31 119 GLU A N 1
ATOM 878 C CA . GLU A 1 119 ? 26.636 36.141 14.835 1.00 85.31 119 GLU A CA 1
ATOM 879 C C . GLU A 1 119 ? 26.544 35.834 16.350 1.00 85.31 119 GLU A C 1
ATOM 881 O O . GLU A 1 119 ? 27.017 34.786 16.800 1.00 85.31 119 GLU A O 1
ATOM 886 N N . PRO A 1 120 ? 25.951 36.717 17.179 1.00 80.25 120 PRO A N 1
ATOM 887 C CA . PRO A 1 120 ? 25.843 36.497 18.627 1.00 80.25 120 PRO A CA 1
ATOM 888 C C . PRO A 1 120 ? 25.034 35.250 19.024 1.00 80.25 120 PRO A C 1
ATOM 890 O O . PRO A 1 120 ? 25.282 34.673 20.078 1.00 80.25 120 PRO A O 1
ATOM 893 N N . GLU A 1 121 ? 24.077 34.844 18.186 1.00 76.69 121 GLU A N 1
ATOM 894 C CA . GLU A 1 121 ? 23.191 33.688 18.405 1.00 76.69 121 GLU A CA 1
ATOM 895 C C . GLU A 1 121 ? 23.798 32.364 17.885 1.00 76.69 121 GLU A C 1
ATOM 897 O O . GLU A 1 121 ? 23.316 31.278 18.214 1.00 76.69 121 GLU A O 1
ATOM 902 N N . GLY A 1 122 ? 24.889 32.425 17.108 1.00 85.06 122 GLY A N 1
ATOM 903 C CA . GLY A 1 122 ? 25.533 31.257 16.504 1.00 85.06 122 GLY A CA 1
ATOM 904 C C . GLY A 1 122 ? 26.159 31.548 15.138 1.00 85.06 122 GLY A C 1
ATOM 905 O O . GLY A 1 122 ? 26.487 32.688 14.812 1.00 85.06 122 GLY A O 1
ATOM 906 N N . VAL A 1 123 ? 26.330 30.521 14.302 1.00 87.19 123 VAL A N 1
ATOM 907 C CA . VAL A 1 123 ? 26.850 30.702 12.934 1.00 87.19 123 VAL A CA 1
ATOM 908 C C . VAL A 1 123 ? 25.695 30.808 11.947 1.00 87.19 123 VAL A C 1
ATOM 910 O O . VAL A 1 123 ? 24.916 29.870 11.784 1.00 87.19 123 VAL A O 1
ATOM 913 N N . GLN A 1 124 ? 25.618 31.925 11.228 1.00 89.19 124 GLN A N 1
ATOM 914 C CA . GLN A 1 124 ? 24.690 32.095 10.119 1.00 89.19 124 GLN A CA 1
ATOM 915 C C . GLN A 1 124 ? 25.332 31.589 8.825 1.00 89.19 124 GLN A C 1
ATOM 917 O O . GLN A 1 124 ? 26.379 32.075 8.390 1.00 89.19 124 GLN A O 1
ATOM 922 N N . MET A 1 125 ? 24.686 30.617 8.188 1.00 88.75 125 MET A N 1
ATOM 923 C CA . MET A 1 125 ? 25.101 30.029 6.921 1.00 88.75 125 MET A CA 1
ATOM 924 C C . MET A 1 125 ? 24.166 30.481 5.802 1.00 88.75 125 MET A C 1
ATOM 926 O O . MET A 1 125 ? 23.025 30.039 5.705 1.00 88.75 125 MET A O 1
ATOM 930 N N . GLN A 1 126 ? 24.667 31.347 4.928 1.00 88.44 126 GLN A N 1
ATOM 931 C CA . GLN A 1 126 ? 23.956 31.838 3.757 1.00 88.44 126 GLN A CA 1
ATOM 932 C C . GLN A 1 126 ? 24.433 31.103 2.501 1.00 88.44 126 GLN A C 1
ATOM 934 O O . GLN A 1 126 ? 25.560 31.277 2.036 1.00 88.44 126 GLN A O 1
ATOM 939 N N . ILE A 1 127 ? 23.550 30.300 1.920 1.00 89.19 127 ILE A N 1
ATOM 940 C CA . ILE A 1 127 ? 23.772 29.583 0.666 1.00 89.19 127 ILE A CA 1
ATOM 941 C C . ILE A 1 127 ? 23.180 30.410 -0.474 1.00 89.19 127 ILE A C 1
ATOM 943 O O . ILE A 1 127 ? 22.005 30.765 -0.440 1.00 89.19 127 ILE A O 1
ATOM 947 N N . ARG A 1 128 ? 23.978 30.692 -1.506 1.00 88.81 128 ARG A N 1
ATOM 948 C CA . ARG A 1 128 ? 23.523 31.323 -2.752 1.00 88.81 128 ARG A CA 1
ATOM 949 C C . ARG A 1 128 ? 23.217 30.246 -3.781 1.00 88.81 128 ARG A C 1
ATOM 951 O O . ARG A 1 128 ? 24.101 29.455 -4.118 1.00 88.81 128 ARG A O 1
ATOM 958 N N . SER A 1 129 ? 21.996 30.228 -4.301 1.00 86.75 129 SER A N 1
ATOM 959 C CA . SER A 1 129 ? 21.524 29.231 -5.266 1.00 86.75 129 SER A CA 1
ATOM 960 C C . SER A 1 129 ? 20.935 29.875 -6.523 1.00 86.75 129 SER A C 1
ATOM 962 O O . SER A 1 129 ? 20.512 31.026 -6.516 1.00 86.75 129 SER A O 1
ATOM 964 N N . THR A 1 130 ? 20.927 29.133 -7.634 1.00 83.50 130 THR A N 1
ATOM 965 C CA . THR A 1 130 ? 20.332 29.571 -8.916 1.00 83.50 130 THR A CA 1
ATOM 966 C C . THR A 1 130 ? 18.811 29.448 -8.955 1.00 83.50 130 THR A C 1
ATOM 968 O O . THR A 1 130 ? 18.168 30.013 -9.837 1.00 83.50 130 THR A O 1
ATOM 971 N N . ARG A 1 131 ? 18.244 28.649 -8.048 1.00 84.06 131 ARG A N 1
ATOM 972 C CA . ARG A 1 131 ? 16.810 28.386 -7.898 1.00 84.06 131 ARG A CA 1
ATOM 973 C C . ARG A 1 131 ? 16.473 28.319 -6.414 1.00 84.06 131 ARG A C 1
ATOM 975 O O . ARG A 1 131 ? 17.375 28.188 -5.581 1.00 84.06 131 ARG A O 1
ATOM 982 N N . ARG A 1 132 ? 15.179 28.315 -6.097 1.00 80.69 132 ARG A N 1
ATOM 983 C CA . ARG A 1 132 ? 14.699 28.101 -4.733 1.00 80.69 132 ARG A CA 1
ATOM 984 C C . ARG A 1 132 ? 15.051 26.691 -4.266 1.00 80.69 132 ARG A C 1
ATOM 986 O O . ARG A 1 132 ? 14.781 25.712 -4.963 1.00 80.69 132 ARG A O 1
ATOM 993 N N . VAL A 1 133 ? 15.666 26.607 -3.095 1.00 83.06 133 VAL A N 1
ATOM 994 C CA . VAL A 1 133 ? 16.180 25.366 -2.516 1.00 83.06 133 VAL A CA 1
ATOM 995 C C . VAL A 1 133 ? 15.613 25.204 -1.115 1.00 83.06 133 VAL A C 1
ATOM 997 O O . VAL A 1 133 ? 15.619 26.151 -0.337 1.00 83.06 133 VAL A O 1
ATOM 1000 N N . TYR A 1 134 ? 15.159 23.999 -0.792 1.00 82.19 134 TYR A N 1
ATOM 1001 C CA . TYR A 1 134 ? 14.660 23.637 0.529 1.00 82.19 134 TYR A CA 1
ATOM 1002 C C . TYR A 1 134 ? 15.650 22.704 1.224 1.00 82.19 134 TYR A C 1
ATOM 1004 O O . TYR A 1 134 ? 16.258 21.844 0.576 1.00 82.19 134 TYR A O 1
ATOM 1012 N N . LEU A 1 135 ? 15.792 22.858 2.542 1.00 81.62 135 LEU A N 1
ATOM 1013 C CA . LEU A 1 135 ? 16.473 21.875 3.379 1.00 81.62 135 LEU A CA 1
ATOM 1014 C C . LEU A 1 135 ? 15.565 20.644 3.489 1.00 81.62 135 LEU A C 1
ATOM 1016 O O . LEU A 1 135 ? 14.491 20.715 4.073 1.00 81.62 135 LEU A O 1
ATOM 1020 N N . GLY A 1 136 ? 15.962 19.547 2.850 1.00 76.56 136 GLY A N 1
ATOM 1021 C CA . GLY A 1 136 ? 15.191 18.310 2.795 1.00 76.56 136 GLY A CA 1
ATOM 1022 C C . GLY A 1 136 ? 15.412 17.447 4.031 1.00 76.56 136 GLY A C 1
ATOM 1023 O O . GLY A 1 136 ? 14.555 17.358 4.901 1.00 76.56 136 GLY A O 1
ATOM 1024 N N . LYS A 1 137 ? 16.563 16.774 4.096 1.00 76.19 137 LYS A N 1
ATOM 1025 C CA . LYS A 1 137 ? 16.935 15.917 5.228 1.00 76.19 137 LYS A CA 1
ATOM 1026 C C . LYS A 1 137 ? 18.286 16.346 5.770 1.00 76.19 137 LYS A C 1
ATOM 1028 O O . LYS A 1 137 ? 19.219 16.553 4.999 1.00 76.19 137 LYS A O 1
ATOM 1033 N N . THR A 1 138 ? 18.375 16.423 7.086 1.00 77.00 138 THR A N 1
ATOM 1034 C CA . THR A 1 138 ? 19.635 16.561 7.808 1.00 77.00 138 THR A CA 1
ATOM 1035 C C . THR A 1 138 ? 19.986 15.187 8.364 1.00 77.00 138 THR A C 1
ATOM 1037 O O . THR A 1 138 ? 19.182 14.595 9.082 1.00 77.00 138 THR A O 1
ATOM 1040 N N . VAL A 1 139 ? 21.130 14.639 7.963 1.00 74.31 139 VAL A N 1
ATOM 1041 C CA . VAL A 1 139 ? 21.607 13.317 8.385 1.00 74.31 139 VAL A CA 1
ATOM 1042 C C . VAL A 1 139 ? 22.805 13.504 9.310 1.00 74.31 139 VAL A C 1
ATOM 1044 O O . VAL A 1 139 ? 23.817 14.072 8.901 1.00 74.31 139 VAL A O 1
ATOM 1047 N N . GLY A 1 140 ? 22.673 13.012 10.540 1.00 65.94 140 GLY A N 1
ATOM 1048 C CA . GLY A 1 140 ? 23.682 13.069 11.596 1.00 65.94 140 GLY A CA 1
ATOM 1049 C C . GLY A 1 140 ? 22.998 13.153 12.959 1.00 65.94 140 GLY A C 1
ATOM 1050 O O . GLY A 1 140 ? 22.238 14.086 13.203 1.00 65.94 140 GLY A O 1
ATOM 1051 N N . ASP A 1 141 ? 23.226 12.170 13.831 1.00 71.00 141 ASP A N 1
ATOM 1052 C CA . ASP A 1 141 ? 22.659 12.158 15.184 1.00 71.00 141 ASP A CA 1
ATOM 1053 C C . ASP A 1 141 ? 23.395 13.189 16.062 1.00 71.00 141 ASP A C 1
ATOM 1055 O O . ASP A 1 141 ? 24.604 13.049 16.275 1.00 71.00 141 ASP A O 1
ATOM 1059 N N . PRO A 1 142 ? 22.730 14.245 16.570 1.00 66.31 142 PRO A N 1
ATOM 1060 C CA . PRO A 1 142 ? 23.384 15.224 17.434 1.00 66.31 142 PRO A CA 1
ATOM 1061 C C . PRO A 1 142 ? 23.819 14.579 18.759 1.00 66.31 142 PRO A C 1
ATOM 1063 O O . PRO A 1 142 ? 23.022 13.846 19.352 1.00 66.31 142 PRO A O 1
ATOM 1066 N N . PRO A 1 143 ? 25.019 14.877 19.296 1.00 63.28 143 PRO A N 1
ATOM 1067 C CA . PRO A 1 143 ? 26.086 15.744 18.779 1.00 63.28 143 PRO A CA 1
ATOM 1068 C C . PRO A 1 143 ? 27.001 15.018 17.770 1.00 63.28 143 PRO A C 1
ATOM 1070 O O . PRO A 1 143 ? 27.845 14.210 18.160 1.00 63.28 143 PRO A O 1
ATOM 1073 N N . SER A 1 144 ? 26.882 15.341 16.477 1.00 70.25 144 SER A N 1
ATOM 1074 C CA . SER A 1 144 ? 27.640 14.649 15.422 1.00 70.25 144 SER A CA 1
ATOM 1075 C C . SER A 1 144 ? 28.960 15.365 15.082 1.00 70.25 144 SER A C 1
ATOM 1077 O O . SER A 1 144 ? 29.021 16.599 15.119 1.00 70.25 144 SER A O 1
ATOM 1079 N N . PRO A 1 145 ? 30.029 14.618 14.743 1.00 77.50 145 PRO A N 1
ATOM 1080 C CA . PRO A 1 145 ? 31.253 15.188 14.172 1.00 77.50 145 PRO A CA 1
ATOM 1081 C C . PRO A 1 145 ? 31.106 15.541 12.679 1.00 77.50 145 PRO A C 1
ATOM 1083 O O . PRO A 1 145 ? 31.891 16.307 12.119 1.00 77.50 145 PRO A O 1
ATOM 1086 N N . GLU A 1 146 ? 30.096 14.979 12.019 1.00 80.56 146 GLU A N 1
ATOM 1087 C CA . GLU A 1 146 ? 29.813 15.177 10.605 1.00 80.56 146 GLU A CA 1
ATOM 1088 C C . GLU A 1 146 ? 28.299 15.239 10.392 1.00 80.56 146 GLU A C 1
ATOM 1090 O O . GLU A 1 146 ? 27.576 14.324 10.784 1.00 80.56 146 GLU A O 1
ATOM 1095 N N . MET A 1 147 ? 27.841 16.308 9.742 1.00 81.00 147 MET A N 1
ATOM 1096 C CA . MET A 1 147 ? 26.438 16.543 9.422 1.00 81.00 147 MET A CA 1
ATOM 1097 C C . MET A 1 147 ? 26.265 16.685 7.912 1.00 81.00 147 MET A C 1
ATOM 1099 O O . MET A 1 147 ? 26.940 17.497 7.276 1.00 81.00 147 MET A O 1
ATOM 1103 N N . GLN A 1 148 ? 25.335 15.931 7.332 1.00 85.31 148 GLN A N 1
ATOM 1104 C CA . GLN A 1 148 ? 25.002 16.022 5.912 1.00 85.31 148 GLN A CA 1
ATOM 1105 C C . GLN A 1 148 ? 23.664 16.741 5.729 1.00 85.31 148 GLN A C 1
ATOM 1107 O O . GLN A 1 148 ? 22.622 16.272 6.179 1.00 85.31 148 GLN A O 1
ATOM 1112 N N . LEU A 1 149 ? 23.684 17.886 5.051 1.00 84.00 149 LEU A N 1
ATOM 1113 C CA . LEU A 1 149 ? 22.501 18.678 4.729 1.00 84.00 149 LEU A CA 1
ATOM 1114 C C . LEU A 1 149 ? 22.097 18.416 3.284 1.00 84.00 149 LEU A C 1
ATOM 1116 O O . LEU A 1 149 ? 22.803 18.799 2.348 1.00 84.00 149 LEU A O 1
ATOM 1120 N N . HIS A 1 150 ? 20.954 17.766 3.093 1.00 85.38 150 HIS A N 1
ATOM 1121 C CA . HIS A 1 150 ? 20.411 17.499 1.770 1.00 85.38 150 HIS A CA 1
ATOM 1122 C C . HIS A 1 150 ? 19.527 18.659 1.345 1.00 85.38 150 HIS A C 1
ATOM 1124 O O . HIS A 1 150 ? 18.506 18.945 1.964 1.00 85.38 150 HIS A O 1
ATOM 1130 N N . LEU A 1 151 ? 19.902 19.297 0.252 1.00 83.00 151 LEU A N 1
ATOM 1131 C CA . LEU A 1 151 ? 19.196 20.402 -0.357 1.00 83.00 151 LEU A CA 1
ATOM 1132 C C . LEU A 1 151 ? 18.492 19.935 -1.627 1.00 83.00 151 LEU A C 1
ATOM 1134 O O . LEU A 1 151 ? 19.112 19.297 -2.481 1.00 83.00 151 LEU A O 1
ATOM 1138 N N . THR A 1 152 ? 17.213 20.275 -1.770 1.00 81.25 152 THR A N 1
ATOM 1139 C CA . THR A 1 152 ? 16.409 19.889 -2.936 1.00 81.25 152 THR A CA 1
ATOM 1140 C C . THR A 1 152 ? 15.649 21.072 -3.530 1.00 81.25 152 THR A C 1
ATOM 1142 O O . THR A 1 152 ? 15.195 21.965 -2.814 1.00 81.25 152 THR A O 1
ATOM 1145 N N . THR A 1 153 ? 15.523 21.103 -4.857 1.00 74.56 153 THR A N 1
ATOM 1146 C CA . THR A 1 153 ? 14.671 22.064 -5.570 1.00 74.56 153 THR A CA 1
ATOM 1147 C C . THR A 1 153 ? 13.255 21.506 -5.664 1.00 74.56 153 THR A C 1
ATOM 1149 O O . THR A 1 153 ? 13.052 20.471 -6.295 1.00 74.56 153 THR A O 1
ATOM 1152 N N . GLY A 1 154 ? 12.281 22.169 -5.046 1.00 61.59 154 GLY A N 1
ATOM 1153 C CA . GLY A 1 154 ? 10.907 21.671 -4.998 1.00 61.59 154 GLY A CA 1
ATOM 1154 C C . GLY A 1 154 ? 10.148 21.882 -6.307 1.00 61.59 154 GLY A C 1
ATOM 1155 O O . GLY A 1 154 ? 9.754 23.003 -6.600 1.00 61.59 154 GLY A O 1
ATOM 1156 N N . ASP A 1 155 ? 9.914 20.790 -7.029 1.00 47.62 155 ASP A N 1
ATOM 1157 C CA . ASP A 1 155 ? 8.558 20.323 -7.317 1.00 47.62 155 ASP A CA 1
ATOM 1158 C C . ASP A 1 155 ? 8.488 18.885 -6.782 1.00 47.62 155 ASP A C 1
ATOM 1160 O O . ASP A 1 155 ? 9.319 18.051 -7.134 1.00 47.62 155 ASP A O 1
ATOM 1164 N N . VAL A 1 156 ? 7.511 18.613 -5.913 1.00 43.88 156 VAL A N 1
ATOM 1165 C CA . VAL A 1 156 ? 7.253 17.320 -5.245 1.00 43.88 156 VAL A CA 1
ATOM 1166 C C . VAL A 1 156 ? 8.204 16.979 -4.083 1.00 43.88 156 VAL A C 1
ATOM 1168 O O . VAL A 1 156 ? 9.010 16.056 -4.138 1.00 43.88 156 VAL A O 1
ATOM 1171 N N . ALA A 1 157 ? 8.015 17.670 -2.956 1.00 42.75 157 ALA A N 1
ATOM 1172 C CA . ALA A 1 157 ? 8.128 17.019 -1.651 1.00 42.75 157 ALA A CA 1
ATOM 1173 C C . ALA A 1 157 ? 6.774 16.359 -1.352 1.00 42.75 157 ALA A C 1
ATOM 1175 O O . ALA A 1 157 ? 5.983 16.841 -0.547 1.00 42.75 157 ALA A O 1
ATOM 1176 N N . GLU A 1 158 ? 6.470 15.282 -2.075 1.00 44.81 158 GLU A N 1
ATOM 1177 C CA . GLU A 1 158 ? 5.599 14.261 -1.512 1.00 44.81 158 GLU A CA 1
ATOM 1178 C C . GLU A 1 158 ? 6.411 13.725 -0.334 1.00 44.81 158 GLU A C 1
ATOM 1180 O O . GLU A 1 158 ? 7.465 13.110 -0.520 1.00 44.81 158 GLU A O 1
ATOM 1185 N N . GLU A 1 159 ? 6.020 14.105 0.885 1.00 44.19 159 GLU A N 1
ATOM 1186 C CA . GLU A 1 159 ? 6.474 13.411 2.079 1.00 44.19 159 GLU A CA 1
ATOM 1187 C C . GLU A 1 159 ? 6.233 11.929 1.806 1.00 44.19 159 GLU A C 1
ATOM 1189 O O . GLU A 1 159 ? 5.105 11.454 1.845 1.00 44.19 159 GLU A O 1
ATOM 1194 N N . ILE A 1 160 ? 7.289 11.192 1.479 1.00 47.88 160 ILE A N 1
ATOM 1195 C CA . ILE A 1 160 ? 7.334 9.780 1.797 1.00 47.88 160 ILE A CA 1
ATOM 1196 C C . ILE A 1 160 ? 7.541 9.806 3.308 1.00 47.88 160 ILE A C 1
ATOM 1198 O O . ILE A 1 160 ? 8.672 10.088 3.734 1.00 47.88 160 ILE A O 1
ATOM 1202 N N . PRO A 1 161 ? 6.504 9.599 4.146 1.00 42.47 161 PRO A N 1
ATOM 1203 C CA . PRO A 1 161 ? 6.763 9.365 5.546 1.00 42.47 161 PRO A CA 1
ATOM 1204 C C . PRO A 1 161 ? 7.688 8.154 5.592 1.00 42.47 161 PRO A C 1
ATOM 1206 O O . PRO A 1 161 ? 7.343 7.053 5.157 1.00 42.47 161 PRO A O 1
ATOM 1209 N N . LEU A 1 162 ? 8.905 8.372 6.089 1.00 49.16 162 LEU A N 1
ATOM 1210 C CA . LEU A 1 162 ? 9.686 7.275 6.636 1.00 49.16 162 LEU A CA 1
ATOM 1211 C C . LEU A 1 162 ? 8.747 6.519 7.590 1.00 49.16 162 LEU A C 1
ATOM 1213 O O . LEU A 1 162 ? 7.986 7.181 8.304 1.00 49.16 162 LEU A O 1
ATOM 1217 N N . PRO A 1 163 ? 8.751 5.177 7.615 1.00 41.59 163 PRO A N 1
ATOM 1218 C CA . PRO A 1 163 ? 7.985 4.433 8.598 1.00 41.59 163 PRO A CA 1
ATOM 1219 C C . PRO A 1 163 ? 8.549 4.765 9.982 1.00 41.59 163 PRO A C 1
ATOM 1221 O O . PRO A 1 163 ? 9.470 4.117 10.476 1.00 41.59 163 PRO A O 1
ATOM 1224 N N . VAL A 1 164 ? 8.008 5.809 10.609 1.00 45.88 164 VAL A N 1
ATOM 1225 C CA . VAL A 1 164 ? 8.137 6.043 12.038 1.00 45.88 164 VAL A CA 1
ATOM 1226 C C . VAL A 1 164 ? 7.439 4.868 12.699 1.00 45.88 164 VAL A C 1
ATOM 1228 O O . VAL A 1 164 ? 6.217 4.808 12.823 1.00 45.88 164 VAL A O 1
ATOM 1231 N N . THR A 1 165 ? 8.243 3.888 13.098 1.00 55.72 165 THR A N 1
ATOM 1232 C CA . THR A 1 165 ? 7.849 2.911 14.107 1.00 55.72 165 THR A CA 1
ATOM 1233 C C . THR A 1 165 ? 7.768 3.677 15.422 1.00 55.72 165 THR A C 1
ATOM 1235 O O . THR A 1 165 ? 8.709 3.722 16.202 1.00 55.72 165 THR A O 1
ATOM 1238 N N . GLY A 1 166 ? 6.663 4.387 15.609 1.00 44.66 166 GLY A N 1
ATOM 1239 C CA . GLY A 1 166 ? 6.455 5.277 16.736 1.00 44.66 166 GLY A CA 1
ATOM 1240 C C . GLY A 1 166 ? 5.013 5.739 16.729 1.00 44.66 166 GLY A C 1
ATOM 1241 O O . GLY A 1 166 ? 4.686 6.667 16.008 1.00 44.66 166 GLY A O 1
ATOM 1242 N N . VAL A 1 167 ? 4.196 5.000 17.486 1.00 50.53 167 VAL A N 1
ATOM 1243 C CA . VAL A 1 167 ? 2.817 5.256 17.947 1.00 50.53 167 VAL A CA 1
ATOM 1244 C C . VAL A 1 167 ? 1.884 5.965 16.942 1.00 50.53 167 VAL A C 1
ATOM 1246 O O . VAL A 1 167 ? 2.094 7.134 16.626 1.00 50.53 167 VAL A O 1
ATOM 1249 N N . PRO A 1 168 ? 0.791 5.322 16.477 1.00 48.66 168 PRO A N 1
ATOM 1250 C CA . PRO A 1 168 ? -0.149 5.974 15.571 1.00 48.66 168 PRO A CA 1
ATOM 1251 C C . PRO A 1 168 ? -0.676 7.276 16.186 1.00 48.66 168 PRO A C 1
ATOM 1253 O O . PRO A 1 168 ? -1.209 7.290 17.297 1.00 48.66 168 PRO A O 1
ATOM 1256 N N . LYS A 1 169 ? -0.531 8.374 15.437 1.00 44.94 169 LYS A N 1
ATOM 1257 C CA . LYS A 1 169 ? -1.172 9.655 15.730 1.00 44.94 169 LYS A CA 1
ATOM 1258 C C . LYS A 1 169 ? -2.675 9.404 15.802 1.00 44.94 169 LYS A C 1
ATOM 1260 O O . LYS A 1 169 ? -3.280 8.985 14.817 1.00 44.94 169 LYS A O 1
ATOM 1265 N N . VAL A 1 170 ? -3.240 9.612 16.989 1.00 46.09 170 VAL A N 1
ATOM 1266 C CA . VAL A 1 170 ? -4.668 9.455 17.271 1.00 46.09 170 VAL A CA 1
ATOM 1267 C C . VAL A 1 170 ? -5.461 10.228 16.220 1.00 46.09 170 VAL A C 1
ATOM 1269 O O . VAL A 1 170 ? -5.320 11.447 16.093 1.00 46.09 170 VAL A O 1
ATOM 1272 N N . VAL A 1 171 ? -6.254 9.502 15.435 1.00 44.78 171 VAL A N 1
ATOM 1273 C CA . VAL A 1 171 ? -7.163 10.079 14.449 1.00 44.78 171 VAL A CA 1
ATOM 1274 C C . VAL A 1 171 ? -8.189 10.902 15.225 1.00 44.78 171 VAL A C 1
ATOM 1276 O O . VAL A 1 171 ? -8.909 10.386 16.081 1.00 44.78 171 VAL A O 1
ATOM 1279 N N . ALA A 1 172 ? -8.217 12.210 14.977 1.00 38.62 172 ALA A N 1
ATOM 1280 C CA . ALA A 1 172 ? -9.194 13.103 15.580 1.00 38.62 172 ALA A CA 1
ATOM 1281 C C . ALA A 1 172 ? -10.601 12.679 15.124 1.00 38.62 172 ALA A C 1
ATOM 1283 O O . ALA A 1 172 ? -10.966 12.872 13.966 1.00 38.62 172 ALA A O 1
ATOM 1284 N N . GLY A 1 173 ? -11.358 12.060 16.032 1.00 51.69 173 GLY A N 1
ATOM 1285 C CA . GLY A 1 173 ? -12.689 11.508 15.764 1.00 51.69 173 GLY A CA 1
ATOM 1286 C C . GLY A 1 173 ? -12.998 10.202 16.502 1.00 51.69 173 GLY A C 1
ATOM 1287 O O . GLY A 1 173 ? -14.171 9.867 16.647 1.00 51.69 173 GLY A O 1
ATOM 1288 N N . ASP A 1 174 ? -11.989 9.496 17.022 1.00 57.28 174 ASP A N 1
ATOM 1289 C CA . ASP A 1 174 ? -12.224 8.268 17.783 1.00 57.28 174 ASP A CA 1
ATOM 1290 C C . ASP A 1 174 ? -12.692 8.596 19.224 1.00 57.28 174 ASP A C 1
ATOM 1292 O O . ASP A 1 174 ? -11.946 9.232 19.973 1.00 57.28 174 ASP A O 1
ATOM 1296 N N . PRO A 1 175 ? -13.870 8.117 19.688 1.00 57.19 175 PRO A N 1
ATOM 1297 C CA . PRO A 1 175 ? -14.365 8.283 21.068 1.00 57.19 175 PRO A CA 1
ATOM 1298 C C . PRO A 1 175 ? -13.468 7.603 22.119 1.00 57.19 175 PRO A C 1
ATOM 1300 O O . PRO A 1 175 ? -13.704 7.704 23.319 1.00 57.19 175 PRO A O 1
ATOM 1303 N N . PHE A 1 176 ? -12.423 6.920 21.660 1.00 54.38 176 PHE A N 1
ATOM 1304 C CA . PHE A 1 176 ? -11.418 6.236 22.451 1.00 54.38 176 PHE A CA 1
ATOM 1305 C C . PHE A 1 176 ? -10.151 7.087 22.677 1.00 54.38 176 PHE A C 1
ATOM 1307 O O . PHE A 1 176 ? -9.317 6.726 23.499 1.00 54.38 176 PHE A O 1
ATOM 1314 N N . ALA A 1 177 ? -10.004 8.244 22.019 1.00 56.50 177 ALA A N 1
ATOM 1315 C CA . ALA A 1 177 ? -8.823 9.114 22.109 1.00 56.50 177 ALA A CA 1
ATOM 1316 C C . ALA A 1 177 ? -8.477 9.609 23.533 1.00 56.50 177 ALA A C 1
ATOM 1318 O O . ALA A 1 177 ? -7.340 9.994 23.791 1.00 56.50 177 ALA A O 1
ATOM 1319 N N . SER A 1 178 ? -9.439 9.593 24.461 1.00 56.78 178 SER A N 1
ATOM 1320 C CA . SER A 1 178 ? -9.248 9.970 25.867 1.00 56.78 178 SER A CA 1
ATOM 1321 C C . SER A 1 178 ? -10.044 9.030 26.774 1.00 56.78 178 SER A C 1
ATOM 1323 O O . SER A 1 178 ? -10.994 9.428 27.444 1.00 56.78 178 SER A O 1
ATOM 1325 N N . SER A 1 179 ? -9.728 7.735 26.721 1.00 62.91 179 SER A N 1
ATOM 1326 C CA . SER A 1 179 ? -10.467 6.738 27.494 1.00 62.91 179 SER A CA 1
ATOM 1327 C C . SER A 1 179 ? -9.820 6.450 28.846 1.00 62.91 179 SER A C 1
ATOM 1329 O O . SER A 1 179 ? -8.602 6.305 28.944 1.00 62.91 179 SER A O 1
ATOM 1331 N N . ALA A 1 180 ? -10.661 6.315 29.876 1.00 78.62 180 ALA A N 1
ATOM 1332 C CA . ALA A 1 180 ? -10.255 5.980 31.239 1.00 78.62 180 ALA A CA 1
ATOM 1333 C C . ALA A 1 180 ? -9.368 4.716 31.278 1.00 78.62 180 ALA A C 1
ATOM 1335 O O . ALA A 1 180 ? -9.630 3.774 30.516 1.00 78.62 180 ALA A O 1
ATOM 1336 N N . PRO A 1 181 ? -8.330 4.683 32.137 1.00 81.69 181 PRO A N 1
ATOM 1337 C CA . PRO A 1 181 ? -7.474 3.516 32.279 1.00 81.69 181 PRO A CA 1
ATOM 1338 C C . PRO A 1 181 ? -8.255 2.352 32.888 1.00 81.69 181 PRO A C 1
ATOM 1340 O O . PRO A 1 181 ? -9.073 2.531 33.793 1.00 81.69 181 PRO A O 1
ATOM 1343 N N . VAL A 1 182 ? -7.984 1.148 32.391 1.00 81.75 182 VAL A N 1
ATOM 1344 C CA . VAL A 1 182 ? -8.613 -0.092 32.840 1.00 81.75 182 VAL A CA 1
ATOM 1345 C C . VAL A 1 182 ? -7.531 -1.067 33.292 1.00 81.75 182 VAL A C 1
ATOM 1347 O O . VAL A 1 182 ? -6.513 -1.269 32.627 1.00 81.75 182 VAL A O 1
ATOM 1350 N N . THR A 1 183 ? -7.776 -1.692 34.440 1.00 87.06 183 THR A N 1
ATOM 1351 C CA . THR A 1 183 ? -7.021 -2.851 34.918 1.00 87.06 183 THR A CA 1
ATOM 1352 C C . THR A 1 183 ? -7.895 -4.079 34.720 1.00 87.06 183 THR A C 1
ATOM 1354 O O . THR A 1 183 ? -9.009 -4.138 35.238 1.00 87.06 183 THR A O 1
ATOM 1357 N N . LEU A 1 184 ? -7.413 -5.042 33.938 1.00 84.31 184 LEU A N 1
ATOM 1358 C CA . LEU A 1 184 ? -8.195 -6.178 33.469 1.00 84.31 184 LEU A CA 1
ATOM 1359 C C . LEU A 1 184 ? -7.360 -7.451 33.552 1.00 84.31 184 LEU A C 1
ATOM 1361 O O . LEU A 1 184 ? -6.238 -7.488 33.061 1.00 84.31 184 LEU A O 1
ATOM 1365 N N . GLN A 1 185 ? -7.913 -8.503 34.141 1.00 89.25 185 GLN A N 1
ATOM 1366 C CA . GLN A 1 185 ? -7.293 -9.823 34.153 1.00 89.25 185 GLN A CA 1
ATOM 1367 C C . GLN A 1 185 ? -8.285 -10.814 33.567 1.00 89.25 185 GLN A C 1
ATOM 1369 O O . GLN A 1 185 ? -9.309 -11.116 34.174 1.00 89.25 185 GLN A O 1
ATOM 1374 N N . LEU A 1 186 ? -7.987 -11.284 32.363 1.00 87.00 186 LEU A N 1
ATOM 1375 C CA . LEU A 1 186 ? -8.776 -12.268 31.644 1.00 87.00 186 LEU A CA 1
ATOM 1376 C C . LEU A 1 186 ? -7.941 -13.523 31.472 1.00 87.00 186 LEU A C 1
ATOM 1378 O O . LEU A 1 186 ? -6.764 -13.470 31.108 1.00 87.00 186 LEU A O 1
ATOM 1382 N N . ARG A 1 187 ? -8.569 -14.663 31.717 1.00 91.31 187 ARG A N 1
ATOM 1383 C CA . ARG A 1 187 ? -7.982 -15.978 31.515 1.00 91.31 187 ARG A CA 1
ATOM 1384 C C . ARG A 1 187 ? -9.013 -16.827 30.806 1.00 91.31 187 ARG A C 1
ATOM 1386 O O . ARG A 1 187 ? -10.142 -16.910 31.279 1.00 91.31 187 ARG A O 1
ATOM 1393 N N . ASP A 1 188 ? -8.599 -17.436 29.702 1.00 89.44 188 ASP A N 1
ATOM 1394 C CA . ASP A 1 188 ? -9.428 -18.366 28.930 1.00 89.44 188 ASP A CA 1
ATOM 1395 C C . ASP A 1 188 ? -10.807 -17.783 28.555 1.00 89.44 188 ASP A C 1
ATOM 1397 O O . ASP A 1 188 ? -11.841 -18.428 28.683 1.00 89.44 188 ASP A O 1
ATOM 1401 N N . SER A 1 189 ? -10.834 -16.501 28.174 1.00 90.94 189 SER A N 1
ATOM 1402 C CA . SER A 1 189 ? -12.069 -15.781 27.840 1.00 90.94 189 SER A CA 1
ATOM 1403 C C . SER A 1 189 ? -12.236 -15.662 26.329 1.00 90.94 189 SER A C 1
ATOM 1405 O O . SER A 1 189 ? -11.278 -15.331 25.632 1.00 90.94 189 SER A O 1
ATOM 1407 N N . ASP A 1 190 ? -13.444 -15.870 25.808 1.00 91.44 190 ASP A N 1
ATOM 1408 C CA . ASP A 1 190 ? -13.702 -15.764 24.370 1.00 91.44 190 ASP A CA 1
ATOM 1409 C C . ASP A 1 190 ? -13.475 -14.338 23.857 1.00 91.44 190 ASP A C 1
ATOM 1411 O O . ASP A 1 190 ? -14.063 -13.381 24.364 1.00 91.44 190 ASP A O 1
ATOM 1415 N N . LEU A 1 191 ? -12.687 -14.187 22.784 1.00 90.25 191 LEU A N 1
ATOM 1416 C CA . LEU A 1 191 ? -12.369 -12.882 22.181 1.00 90.25 191 LEU A CA 1
ATOM 1417 C C . LEU A 1 191 ? -13.621 -12.028 21.909 1.00 90.25 191 LEU A C 1
ATOM 1419 O O . LEU A 1 191 ? -13.628 -10.812 22.102 1.00 90.25 191 LEU A O 1
ATOM 1423 N N . ARG A 1 192 ? -14.706 -12.676 21.478 1.00 90.56 192 ARG A N 1
ATOM 1424 C CA . ARG A 1 192 ? -15.980 -12.016 21.176 1.00 90.56 192 ARG A CA 1
ATOM 1425 C C . ARG A 1 192 ? -16.615 -11.410 22.427 1.00 90.56 192 ARG A C 1
ATOM 1427 O O . ARG A 1 192 ? -17.115 -10.287 22.388 1.00 90.56 192 ARG A O 1
ATOM 1434 N N . ASP A 1 193 ? -16.565 -12.128 23.538 1.00 91.06 193 ASP A N 1
ATOM 1435 C CA . ASP A 1 193 ? -17.124 -11.662 24.802 1.00 91.06 193 ASP A CA 1
ATOM 1436 C C . ASP A 1 193 ? -16.257 -10.576 25.428 1.00 91.06 193 ASP A C 1
ATOM 1438 O O . ASP A 1 193 ? -16.791 -9.611 25.973 1.00 91.06 193 ASP A O 1
ATOM 1442 N N . VAL A 1 194 ? -14.937 -10.646 25.234 1.00 89.69 194 VAL A N 1
ATOM 1443 C CA . VAL A 1 194 ? -14.027 -9.557 25.604 1.00 89.69 194 VAL A CA 1
ATOM 1444 C C . VAL A 1 194 ? -14.400 -8.267 24.872 1.00 89.69 194 VAL A C 1
ATOM 1446 O O . VAL A 1 194 ? -14.570 -7.233 25.514 1.00 89.69 194 VAL A O 1
ATOM 1449 N N . PHE A 1 195 ? -14.619 -8.304 23.553 1.00 89.94 195 PHE A N 1
ATOM 1450 C CA . PHE A 1 195 ? -15.035 -7.110 22.809 1.00 89.94 195 PHE A CA 1
ATOM 1451 C C . PHE A 1 195 ? -16.401 -6.565 23.252 1.00 89.94 195 PHE A C 1
ATOM 1453 O O . PHE A 1 195 ? -16.560 -5.348 23.364 1.00 89.94 195 PHE A O 1
ATOM 1460 N N . ARG A 1 196 ? -17.373 -7.437 23.560 1.00 89.69 196 ARG A N 1
ATOM 1461 C CA . ARG A 1 196 ? -18.676 -7.022 24.119 1.00 89.69 196 ARG A CA 1
ATOM 1462 C C . ARG A 1 196 ? -18.519 -6.344 25.474 1.00 89.69 196 ARG A C 1
ATOM 1464 O O . ARG A 1 196 ? -19.111 -5.291 25.703 1.00 89.69 196 ARG A O 1
ATOM 1471 N N . MET A 1 197 ? -17.708 -6.927 26.353 1.00 88.81 197 MET A N 1
ATOM 1472 C CA . MET A 1 197 ? -17.433 -6.387 27.677 1.00 88.81 197 MET A CA 1
ATOM 1473 C C . MET A 1 197 ? -16.775 -5.007 27.575 1.00 88.81 197 MET A C 1
ATOM 1475 O O . MET A 1 197 ? -17.261 -4.059 28.190 1.00 88.81 197 MET A O 1
ATOM 1479 N N . LEU A 1 198 ? -15.733 -4.857 26.753 1.00 86.44 198 LEU A N 1
ATOM 1480 C CA . LEU A 1 198 ? -15.055 -3.570 26.562 1.00 86.44 198 LEU A CA 1
ATOM 1481 C C . LEU A 1 198 ? -16.005 -2.509 25.985 1.00 86.44 198 LEU A C 1
ATOM 1483 O O . LEU A 1 198 ? -16.027 -1.382 26.475 1.00 86.44 198 LEU A O 1
ATOM 1487 N N . GLY A 1 199 ? -16.858 -2.868 25.021 1.00 86.69 199 GLY A N 1
ATOM 1488 C CA . GLY A 1 199 ? -17.879 -1.954 24.500 1.00 86.69 199 GLY A CA 1
ATOM 1489 C C . GLY A 1 199 ? -18.933 -1.543 25.530 1.00 86.69 199 GLY A C 1
ATOM 1490 O O . GLY A 1 199 ? -19.347 -0.384 25.559 1.00 86.69 199 GLY A O 1
ATOM 1491 N N . SER A 1 200 ? -19.318 -2.457 26.427 1.00 85.19 200 SER A N 1
ATOM 1492 C CA . SER A 1 200 ? -20.258 -2.152 27.512 1.00 85.19 200 SER A CA 1
ATOM 1493 C C . SER A 1 200 ? -19.690 -1.144 28.516 1.00 85.19 200 SER A C 1
ATOM 1495 O O . SER A 1 200 ? -20.425 -0.275 28.981 1.00 85.19 200 SER A O 1
ATOM 1497 N N . MET A 1 201 ? -18.376 -1.181 28.780 1.00 83.62 201 MET A N 1
ATOM 1498 C CA . MET A 1 201 ? -17.715 -0.214 29.667 1.00 83.62 201 MET A CA 1
ATOM 1499 C C . MET A 1 201 ? -17.728 1.209 29.096 1.00 83.62 201 MET A C 1
ATOM 1501 O O . MET A 1 201 ? -17.819 2.169 29.856 1.00 83.62 201 MET A O 1
ATOM 1505 N N . VAL A 1 202 ? -17.679 1.352 27.768 1.00 83.88 202 VAL A N 1
ATOM 1506 C CA . VAL A 1 202 ? -17.777 2.651 27.076 1.00 83.88 202 VAL A CA 1
ATOM 1507 C C . VAL A 1 202 ? -19.207 3.007 26.649 1.00 83.88 202 VAL A C 1
ATOM 1509 O O . VAL A 1 202 ? -19.413 3.977 25.924 1.00 83.88 202 VAL A O 1
ATOM 1512 N N . ASN A 1 203 ? -20.214 2.249 27.106 1.00 86.44 203 ASN A N 1
ATOM 1513 C CA . ASN A 1 203 ? -21.633 2.457 26.794 1.00 86.44 203 ASN A CA 1
ATOM 1514 C C . ASN A 1 203 ? -21.945 2.489 25.278 1.00 86.44 203 ASN A C 1
ATOM 1516 O O . ASN A 1 203 ? -22.830 3.225 24.822 1.00 86.44 203 ASN A O 1
ATOM 1520 N N . MET A 1 204 ? -21.224 1.687 24.490 1.00 86.25 204 MET A N 1
ATOM 1521 C CA . MET A 1 204 ? -21.451 1.516 23.054 1.00 86.25 204 MET A CA 1
ATOM 1522 C C . MET A 1 204 ? -22.017 0.129 22.751 1.00 86.25 204 MET A C 1
ATOM 1524 O O . MET A 1 204 ? -21.683 -0.861 23.401 1.00 86.25 204 MET A O 1
ATOM 1528 N N . ASN A 1 205 ? -22.873 0.045 21.733 1.00 87.69 205 ASN A N 1
ATOM 1529 C CA . ASN A 1 205 ? -23.363 -1.242 21.247 1.00 87.69 205 ASN A CA 1
ATOM 1530 C C . ASN A 1 205 ? -22.243 -1.923 20.457 1.00 87.69 205 ASN A C 1
ATOM 1532 O O . ASN A 1 205 ? -21.598 -1.263 19.651 1.00 87.69 205 ASN A O 1
ATOM 1536 N N . VAL A 1 206 ? -22.030 -3.226 20.630 1.00 89.12 206 VAL A N 1
ATOM 1537 C CA . VAL A 1 206 ? -21.012 -3.969 19.869 1.00 89.12 206 VAL A CA 1
ATOM 1538 C C . VAL A 1 206 ? -21.678 -5.034 19.017 1.00 89.12 206 VAL A C 1
ATOM 1540 O O . VAL A 1 206 ? -22.380 -5.907 19.528 1.00 89.12 206 VAL A O 1
ATOM 1543 N N . VAL A 1 207 ? -21.424 -4.976 17.716 1.00 88.88 207 VAL A N 1
ATOM 1544 C CA . VAL A 1 207 ? -21.793 -5.995 16.738 1.00 88.88 207 VAL A CA 1
ATOM 1545 C C . VAL A 1 207 ? -20.514 -6.682 16.291 1.00 88.88 207 VAL A C 1
ATOM 1547 O O . VAL A 1 207 ? -19.544 -6.029 15.919 1.00 88.88 207 VAL A O 1
ATOM 1550 N N . ILE A 1 208 ? -20.501 -8.008 16.349 1.00 88.88 208 ILE A N 1
ATOM 1551 C CA . ILE A 1 208 ? -19.321 -8.804 16.022 1.00 88.88 208 ILE A CA 1
ATOM 1552 C C . ILE A 1 208 ? -19.625 -9.589 14.761 1.00 88.88 208 ILE A C 1
ATOM 1554 O O . ILE A 1 208 ? -20.581 -10.364 14.723 1.00 88.88 208 ILE A O 1
ATOM 1558 N N . ASP A 1 209 ? -18.806 -9.379 13.741 1.00 87.88 209 ASP A N 1
ATOM 1559 C CA . ASP A 1 209 ? -18.889 -10.116 12.494 1.00 87.88 209 ASP A CA 1
ATOM 1560 C C . ASP A 1 209 ? -18.452 -11.583 12.706 1.00 87.88 209 ASP A C 1
ATOM 1562 O O . ASP A 1 209 ? -17.509 -11.845 13.465 1.00 87.88 209 ASP A O 1
ATOM 1566 N N . PRO A 1 210 ? -19.074 -12.564 12.023 1.00 85.69 210 PRO A N 1
ATOM 1567 C CA . PRO A 1 210 ? -18.695 -13.973 12.135 1.00 85.69 210 PRO A CA 1
ATOM 1568 C C . PRO A 1 210 ? -17.224 -14.265 11.815 1.00 85.69 210 PRO A C 1
ATOM 1570 O O . PRO A 1 210 ? -16.717 -15.309 12.221 1.00 85.69 210 PRO A O 1
ATOM 1573 N N . SER A 1 211 ? -16.533 -13.364 11.109 1.00 83.62 211 SER A N 1
ATOM 1574 C CA . SER A 1 211 ? -15.117 -13.516 10.773 1.00 83.62 211 SER A CA 1
ATOM 1575 C C . SER A 1 211 ? -14.136 -13.341 11.920 1.00 83.62 211 SER A C 1
ATOM 1577 O O . SER A 1 211 ? -12.965 -13.674 11.744 1.00 83.62 211 SER A O 1
ATOM 1579 N N . VAL A 1 212 ? -14.579 -12.843 13.076 1.00 87.00 212 VAL A N 1
ATOM 1580 C CA . VAL A 1 212 ? -13.731 -12.774 14.269 1.00 87.00 212 VAL A CA 1
ATOM 1581 C C . VAL A 1 212 ? -13.502 -14.195 14.805 1.00 87.00 212 VAL A C 1
ATOM 1583 O O . VAL A 1 212 ? -14.490 -14.891 15.093 1.00 87.00 212 VAL A O 1
ATOM 1586 N N . PRO A 1 213 ? -12.241 -14.641 14.964 1.00 83.44 213 PRO A N 1
ATOM 1587 C CA . PRO A 1 213 ? -11.941 -15.975 15.470 1.00 83.44 213 PRO A CA 1
ATOM 1588 C C . PRO A 1 213 ? -12.494 -16.160 16.889 1.00 83.44 213 PRO A C 1
ATOM 1590 O O . PRO A 1 213 ? -12.404 -15.270 17.734 1.00 83.44 213 PRO A O 1
ATOM 1593 N N . ALA A 1 214 ? -13.092 -17.323 17.152 1.00 81.12 214 ALA A N 1
ATOM 1594 C CA . ALA A 1 214 ? -13.569 -17.715 18.481 1.00 81.12 214 ALA A CA 1
ATOM 1595 C C . ALA A 1 214 ? -12.433 -18.387 19.271 1.00 81.12 214 ALA A C 1
ATOM 1597 O O . ALA A 1 214 ? -12.535 -19.543 19.669 1.00 81.12 214 ALA A O 1
ATOM 1598 N N . THR A 1 215 ? -11.302 -17.691 19.388 1.00 86.44 215 THR A N 1
ATOM 1599 C CA . THR A 1 215 ? -10.127 -18.171 20.122 1.00 86.44 215 THR A CA 1
ATOM 1600 C C . THR A 1 215 ? -10.142 -17.634 21.552 1.00 86.44 215 THR A C 1
ATOM 1602 O O . THR A 1 215 ? -10.408 -16.438 21.732 1.00 86.44 215 THR A O 1
ATOM 1605 N N . PRO A 1 216 ? -9.831 -18.472 22.558 1.00 88.25 216 PRO A N 1
ATOM 1606 C CA . PRO A 1 216 ? -9.731 -18.020 23.936 1.00 88.25 216 PRO A CA 1
ATOM 1607 C C . PRO A 1 216 ? -8.523 -17.098 24.105 1.00 88.25 216 PRO A C 1
ATOM 1609 O O . PRO A 1 216 ? -7.437 -17.345 23.577 1.00 88.25 216 PRO A O 1
ATOM 1612 N N . VAL A 1 217 ? -8.716 -16.025 24.863 1.00 87.00 217 VAL A N 1
ATOM 1613 C CA . VAL A 1 217 ? -7.730 -14.978 25.121 1.00 87.00 217 VAL A CA 1
ATOM 1614 C C . VAL A 1 217 ? -7.376 -14.982 26.601 1.00 87.00 217 VAL A C 1
ATOM 1616 O O . VAL A 1 217 ? -8.247 -15.015 27.472 1.00 87.00 217 VAL A O 1
ATOM 1619 N N . THR A 1 218 ? -6.079 -14.909 26.889 1.00 89.25 218 THR A N 1
ATOM 1620 C CA . THR A 1 218 ? -5.553 -14.674 28.237 1.00 89.25 218 THR A CA 1
ATOM 1621 C C . THR A 1 218 ? -4.730 -13.396 28.207 1.00 89.25 218 THR A C 1
ATOM 1623 O O . THR A 1 218 ? -3.742 -13.312 27.482 1.00 89.25 218 THR A O 1
ATOM 1626 N N . ILE A 1 219 ? -5.164 -12.384 28.951 1.00 86.94 219 ILE A N 1
ATOM 1627 C CA . ILE A 1 219 ? -4.610 -11.030 28.912 1.00 86.94 219 ILE A CA 1
ATOM 1628 C C . ILE A 1 219 ? -4.636 -10.430 30.317 1.00 86.94 219 ILE A C 1
ATOM 1630 O O . ILE A 1 219 ? -5.638 -10.505 31.024 1.00 86.94 219 ILE A O 1
ATOM 1634 N N . SER A 1 220 ? -3.524 -9.816 30.709 1.00 89.94 220 SER A N 1
ATOM 1635 C CA . SER A 1 220 ? -3.402 -9.047 31.945 1.00 89.94 220 SER A CA 1
ATOM 1636 C C . SER A 1 220 ? -2.987 -7.626 31.586 1.00 89.94 220 SER A C 1
ATOM 1638 O O . SER A 1 220 ? -1.905 -7.410 31.047 1.00 89.94 220 SER A O 1
ATOM 1640 N N . LEU A 1 221 ? -3.870 -6.669 31.849 1.00 87.81 221 LEU A N 1
ATOM 1641 C CA . LEU A 1 221 ? -3.665 -5.240 31.655 1.00 87.81 221 LEU A CA 1
ATOM 1642 C C . LEU A 1 221 ? -3.674 -4.570 33.022 1.00 87.81 221 LEU A C 1
ATOM 1644 O O . LEU A 1 221 ? -4.570 -4.814 33.830 1.00 87.81 221 LEU A O 1
ATOM 1648 N N . ASN A 1 222 ? -2.700 -3.705 33.277 1.00 91.00 222 ASN A N 1
ATOM 1649 C CA . ASN A 1 222 ? -2.635 -2.916 34.499 1.00 91.00 222 ASN A CA 1
ATOM 1650 C C . ASN A 1 222 ? -2.543 -1.438 34.134 1.00 91.00 222 ASN A C 1
ATOM 1652 O O . ASN A 1 222 ? -1.561 -1.029 33.520 1.00 91.00 222 ASN A O 1
ATOM 1656 N N . ASN A 1 223 ? -3.565 -0.665 34.510 1.00 87.50 223 ASN A N 1
ATOM 1657 C CA . ASN A 1 223 ? -3.637 0.773 34.272 1.00 87.50 223 ASN A CA 1
ATOM 1658 C C . ASN A 1 223 ? -3.399 1.160 32.796 1.00 87.50 223 ASN A C 1
ATOM 1660 O O . ASN A 1 223 ? -2.678 2.112 32.503 1.00 87.50 223 ASN A O 1
ATOM 1664 N N . VAL A 1 224 ? -3.991 0.404 31.866 1.00 86.75 224 VAL A N 1
ATOM 1665 C CA . VAL A 1 224 ? -3.827 0.628 30.422 1.00 86.75 224 VAL A CA 1
ATOM 1666 C C . VAL A 1 224 ? -5.011 1.446 29.896 1.00 86.75 224 VAL A C 1
ATOM 1668 O O . VAL A 1 224 ? -6.157 1.101 30.202 1.00 86.75 224 VAL A O 1
ATOM 1671 N N . PRO A 1 225 ? -4.784 2.513 29.109 1.00 88.25 225 PRO A N 1
ATOM 1672 C CA . PRO A 1 225 ? -5.849 3.228 28.413 1.00 88.25 225 PRO A CA 1
ATOM 1673 C C . PRO A 1 225 ? -6.725 2.278 27.583 1.00 88.25 225 PRO A C 1
ATOM 1675 O O . PRO A 1 225 ? -6.224 1.409 26.870 1.00 88.25 225 PRO A O 1
ATOM 1678 N N . MET A 1 226 ? -8.051 2.430 27.649 1.00 83.69 226 MET A N 1
ATOM 1679 C CA . MET A 1 226 ? -8.976 1.502 26.974 1.00 83.69 226 MET A CA 1
ATOM 1680 C C . MET A 1 226 ? -8.741 1.391 25.461 1.00 83.69 226 MET A C 1
ATOM 1682 O O . MET A 1 226 ? -8.892 0.318 24.885 1.00 83.69 226 MET A O 1
ATOM 1686 N N . ASN A 1 227 ? -8.386 2.497 24.805 1.00 83.69 227 ASN A N 1
ATOM 1687 C CA . ASN A 1 227 ? -8.087 2.520 23.373 1.00 83.69 227 ASN A CA 1
ATOM 1688 C C . ASN A 1 227 ? -6.905 1.620 23.029 1.00 83.69 227 ASN A C 1
ATOM 1690 O O . ASN A 1 227 ? -6.951 0.878 22.055 1.00 83.69 227 ASN A O 1
ATOM 1694 N N . GLU A 1 228 ? -5.875 1.668 23.860 1.00 86.56 228 GLU A N 1
ATOM 1695 C CA . GLU A 1 228 ? -4.663 0.882 23.727 1.00 86.56 228 GLU A CA 1
ATOM 1696 C C . GLU A 1 228 ? -4.958 -0.597 23.997 1.00 86.56 228 GLU A C 1
ATOM 1698 O O . GLU A 1 228 ? -4.605 -1.455 23.194 1.00 86.56 228 GLU A O 1
ATOM 1703 N N . ALA A 1 229 ? -5.732 -0.892 25.048 1.00 84.50 229 ALA A N 1
ATOM 1704 C CA . ALA A 1 229 ? -6.226 -2.236 25.343 1.00 84.50 229 ALA A CA 1
ATOM 1705 C C . ALA A 1 229 ? -7.009 -2.848 24.165 1.00 84.50 229 ALA A C 1
ATOM 1707 O O . ALA A 1 229 ? -6.786 -4.001 23.789 1.00 84.50 229 ALA A O 1
ATOM 1708 N N . PHE A 1 230 ? -7.901 -2.066 23.553 1.00 85.75 230 PHE A N 1
ATOM 1709 C CA . PHE A 1 230 ? -8.685 -2.476 22.389 1.00 85.75 230 PHE A CA 1
ATOM 1710 C C . PHE A 1 230 ? -7.787 -2.709 21.165 1.00 85.75 230 PHE A C 1
ATOM 1712 O O . PHE A 1 230 ? -7.906 -3.736 20.495 1.00 85.75 230 PHE A O 1
ATOM 1719 N N . GLN A 1 231 ? -6.828 -1.809 20.925 1.00 86.06 231 GLN A N 1
ATOM 1720 C CA . GLN A 1 231 ? -5.842 -1.937 19.852 1.00 86.06 231 GLN A CA 1
ATOM 1721 C C . GLN A 1 231 ? -4.935 -3.162 20.026 1.00 86.06 231 GLN A C 1
ATOM 1723 O O . GLN A 1 231 ? -4.609 -3.811 19.034 1.00 86.06 231 GLN A O 1
ATOM 1728 N N . TYR A 1 232 ? -4.547 -3.525 21.251 1.00 87.69 232 TYR A N 1
ATOM 1729 C CA . TYR A 1 232 ? -3.739 -4.723 21.491 1.00 87.69 232 TYR A CA 1
ATOM 1730 C C . TYR A 1 232 ? -4.459 -5.996 21.060 1.00 87.69 232 TYR A C 1
ATOM 1732 O O . TYR A 1 232 ? -3.892 -6.807 20.325 1.00 87.69 232 TYR A O 1
ATOM 1740 N N . LEU A 1 233 ? -5.729 -6.136 21.443 1.00 86.44 233 LEU A N 1
ATOM 1741 C CA . LEU A 1 233 ? -6.556 -7.265 21.018 1.00 86.44 233 LEU A CA 1
ATOM 1742 C C . LEU A 1 233 ? -6.740 -7.279 19.498 1.00 86.44 233 LEU A C 1
ATOM 1744 O O . LEU A 1 233 ? -6.637 -8.325 18.863 1.00 86.44 233 LEU A O 1
ATOM 1748 N N . MET A 1 234 ? -6.952 -6.111 18.899 1.00 87.94 234 MET A N 1
ATOM 1749 C CA . MET A 1 234 ? -7.102 -5.971 17.452 1.00 87.94 234 MET A CA 1
ATOM 1750 C C . MET A 1 234 ? -5.879 -6.411 16.671 1.00 87.94 234 MET A C 1
ATOM 1752 O O . MET A 1 234 ? -5.997 -7.198 15.736 1.00 87.94 234 MET A O 1
ATOM 1756 N N . ARG A 1 235 ? -4.700 -5.939 17.076 1.00 87.06 235 ARG A N 1
ATOM 1757 C CA . ARG A 1 235 ? -3.439 -6.254 16.401 1.00 87.06 235 ARG A CA 1
ATOM 1758 C C . ARG A 1 235 ? -3.056 -7.718 16.564 1.00 87.06 235 ARG A C 1
ATOM 1760 O O . ARG A 1 235 ? -2.515 -8.296 15.631 1.00 87.06 235 ARG A O 1
ATOM 1767 N N . MET A 1 236 ? -3.338 -8.314 17.722 1.00 86.31 236 MET A N 1
ATOM 1768 C CA . MET A 1 236 ? -3.012 -9.717 17.981 1.00 86.31 236 MET A CA 1
ATOM 1769 C C . MET A 1 236 ? -3.848 -10.681 17.130 1.00 86.31 236 MET A C 1
ATOM 1771 O O . MET A 1 236 ? -3.326 -11.691 16.669 1.00 86.31 236 MET A O 1
ATOM 1775 N N . TYR A 1 237 ? -5.130 -10.370 16.919 1.00 87.12 237 TYR A N 1
ATOM 1776 C CA . TYR A 1 237 ? -6.068 -11.240 16.200 1.00 87.12 237 TYR A CA 1
ATOM 1777 C C . TYR A 1 237 ? -6.398 -10.763 14.778 1.00 87.12 237 TYR A C 1
ATOM 1779 O O . TYR A 1 237 ? -7.306 -11.312 14.156 1.00 87.12 237 TYR A O 1
ATOM 1787 N N . ASP A 1 238 ? -5.676 -9.757 14.272 1.00 85.88 238 ASP A N 1
ATOM 1788 C CA . ASP A 1 238 ? -5.869 -9.137 12.951 1.00 85.88 238 ASP A CA 1
ATOM 1789 C C . ASP A 1 238 ? -7.334 -8.734 12.674 1.00 85.88 238 ASP A C 1
ATOM 1791 O O . ASP A 1 238 ? -7.926 -8.977 11.618 1.00 85.88 238 ASP A O 1
ATOM 1795 N N . VAL A 1 239 ? -7.961 -8.129 13.682 1.00 89.38 239 VAL A N 1
ATOM 1796 C CA . VAL A 1 239 ? -9.326 -7.604 13.598 1.00 89.38 239 VAL A CA 1
ATOM 1797 C C . VAL A 1 239 ? -9.311 -6.090 13.703 1.00 89.38 239 VAL A C 1
ATOM 1799 O O . VAL A 1 239 ? -8.457 -5.492 14.347 1.00 89.38 239 VAL A O 1
ATOM 1802 N N . SER A 1 240 ? -10.279 -5.457 13.060 1.00 86.75 240 SER A N 1
ATOM 1803 C CA . SER A 1 240 ? -10.467 -4.014 13.065 1.00 86.75 240 SER A CA 1
ATOM 1804 C C . SER A 1 240 ? -11.879 -3.683 13.539 1.00 86.75 240 SER A C 1
ATOM 1806 O O . SER A 1 240 ? -12.741 -4.560 13.660 1.00 86.75 240 SER A O 1
ATOM 1808 N N . TYR A 1 241 ? -12.117 -2.409 13.823 1.00 86.12 241 TYR A N 1
ATOM 1809 C CA . TYR A 1 241 ? -13.437 -1.909 14.157 1.00 86.12 241 TYR A CA 1
ATOM 1810 C C . TYR A 1 241 ? -13.810 -0.727 13.290 1.00 86.12 241 TYR A C 1
ATOM 1812 O O . TYR A 1 241 ? -12.956 0.031 12.836 1.00 86.12 241 TYR A O 1
ATOM 1820 N N . ALA A 1 242 ? -15.109 -0.563 13.097 1.00 83.25 242 ALA A N 1
ATOM 1821 C CA . ALA A 1 242 ? -15.660 0.664 12.572 1.00 83.25 242 ALA A CA 1
ATOM 1822 C C . ALA A 1 242 ? -16.762 1.169 13.491 1.00 83.25 242 ALA A C 1
ATOM 1824 O O . ALA A 1 242 ? -17.526 0.395 14.073 1.00 83.25 242 ALA A O 1
ATOM 1825 N N . ILE A 1 243 ? -16.834 2.489 13.611 1.00 84.19 243 ILE A N 1
ATOM 1826 C CA . ILE A 1 243 ? -17.836 3.162 14.423 1.00 84.19 243 ILE A CA 1
ATOM 1827 C C . ILE A 1 243 ? -18.961 3.633 13.506 1.00 84.19 243 ILE A C 1
ATOM 1829 O O . ILE A 1 243 ? -18.737 4.347 12.532 1.00 84.19 243 ILE A O 1
ATOM 1833 N N . MET A 1 244 ? -20.188 3.253 13.849 1.00 78.31 244 MET A N 1
ATOM 1834 C CA . MET A 1 244 ? -21.423 3.726 13.235 1.00 78.31 244 MET A CA 1
ATOM 1835 C C . MET A 1 244 ? -22.309 4.348 14.317 1.00 78.31 244 MET A C 1
ATOM 1837 O O . MET A 1 244 ? -23.168 3.692 14.914 1.00 78.31 244 MET A O 1
ATOM 1841 N N . GLY A 1 245 ? -22.081 5.631 14.604 1.00 82.88 245 GLY A N 1
ATOM 1842 C CA . GLY A 1 245 ? -22.801 6.351 15.655 1.00 82.88 245 GLY A CA 1
ATOM 1843 C C . GLY A 1 245 ? -22.540 5.745 17.037 1.00 82.88 245 GLY A C 1
ATOM 1844 O O . GLY A 1 245 ? -21.431 5.842 17.552 1.00 82.88 245 GLY A O 1
ATOM 1845 N N . LYS A 1 246 ? -23.559 5.111 17.638 1.00 84.94 246 LYS A N 1
ATOM 1846 C CA . LYS A 1 246 ? -23.464 4.439 18.952 1.00 84.94 246 LYS A CA 1
ATOM 1847 C C . LYS A 1 246 ? -23.064 2.956 18.860 1.00 84.94 246 LYS A C 1
ATOM 1849 O O . LYS A 1 246 ? -22.899 2.296 19.885 1.00 84.94 246 LYS A O 1
ATOM 1854 N N . THR A 1 247 ? -22.910 2.418 17.654 1.00 83.94 247 THR A N 1
ATOM 1855 C CA . THR A 1 247 ? -22.598 1.003 17.441 1.00 83.94 247 THR A CA 1
ATOM 1856 C C . THR A 1 247 ? -21.187 0.836 16.894 1.00 83.94 247 THR A C 1
ATOM 1858 O O . THR A 1 247 ? -20.790 1.524 15.961 1.00 83.94 247 THR A O 1
ATOM 1861 N N . ILE A 1 248 ? -20.442 -0.100 17.465 1.00 86.94 248 ILE A N 1
ATOM 1862 C CA . ILE A 1 248 ? -19.128 -0.543 17.020 1.00 86.94 248 ILE A CA 1
ATOM 1863 C C . ILE A 1 248 ? -19.316 -1.870 16.301 1.00 86.94 248 ILE A C 1
ATOM 1865 O O . ILE A 1 248 ? -19.891 -2.802 16.862 1.00 86.94 248 ILE A O 1
ATOM 1869 N N . ILE A 1 249 ? -18.817 -1.967 15.076 1.00 87.44 249 ILE A N 1
ATOM 1870 C CA . ILE A 1 249 ? -18.768 -3.218 14.325 1.00 87.44 249 ILE A CA 1
ATOM 1871 C C . ILE A 1 249 ? -17.331 -3.722 14.372 1.00 87.44 249 ILE A C 1
ATOM 1873 O O . ILE A 1 249 ? -16.431 -3.021 13.921 1.00 87.44 249 ILE A O 1
ATOM 1877 N N . VAL A 1 250 ? -17.113 -4.916 14.923 1.00 88.81 250 VAL A N 1
ATOM 1878 C CA . VAL A 1 250 ? -15.795 -5.559 15.017 1.00 88.81 250 VAL A CA 1
ATOM 1879 C C . VAL A 1 250 ? -15.729 -6.708 14.020 1.00 88.81 250 VAL A C 1
ATOM 1881 O O . VAL A 1 250 ? -16.603 -7.573 14.005 1.00 88.81 250 VAL A O 1
ATOM 1884 N N . GLY A 1 251 ? -14.687 -6.739 13.197 1.00 88.94 251 GLY A N 1
ATOM 1885 C CA . GLY A 1 251 ? -14.508 -7.767 12.178 1.00 88.94 251 GLY A CA 1
ATOM 1886 C C . GLY A 1 251 ? -13.146 -7.686 11.508 1.00 88.94 251 GLY A C 1
ATOM 1887 O O . GLY A 1 251 ? -12.395 -6.733 11.706 1.00 88.94 251 GLY A O 1
ATOM 1888 N N . ARG A 1 252 ? -12.812 -8.673 10.674 1.00 85.69 252 ARG A N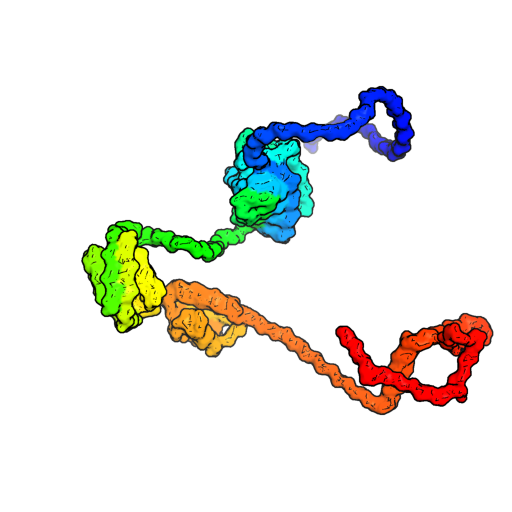 1
ATOM 1889 C CA . ARG A 1 252 ? -11.623 -8.547 9.818 1.00 85.69 252 ARG A CA 1
ATOM 1890 C C . ARG A 1 252 ? -11.800 -7.388 8.845 1.00 85.69 252 ARG A C 1
ATOM 1892 O O . ARG A 1 252 ? -12.904 -7.163 8.342 1.00 85.69 252 ARG A O 1
ATOM 1899 N N . LYS A 1 253 ? -10.703 -6.698 8.541 1.00 78.31 253 LYS A N 1
ATOM 1900 C CA . LYS A 1 253 ? -10.669 -5.501 7.686 1.00 78.31 253 LYS A CA 1
ATOM 1901 C C . LYS A 1 253 ? -11.413 -5.688 6.361 1.00 78.31 253 LYS A C 1
ATOM 1903 O O . LYS A 1 253 ? -12.135 -4.795 5.920 1.00 78.31 253 LYS A O 1
ATOM 1908 N N . ASP A 1 254 ? -11.315 -6.876 5.771 1.00 74.69 254 ASP A N 1
ATOM 1909 C CA . ASP A 1 254 ? -11.958 -7.195 4.495 1.00 74.69 254 ASP A CA 1
ATOM 1910 C C . ASP A 1 254 ? -13.479 -7.271 4.578 1.00 74.69 254 ASP A C 1
ATOM 1912 O O . ASP A 1 254 ? -14.178 -6.781 3.695 1.00 74.69 254 ASP A O 1
ATOM 1916 N N . ASN A 1 255 ? -14.001 -7.873 5.646 1.00 76.00 255 ASN A N 1
ATOM 1917 C CA . ASN A 1 255 ? -15.442 -7.971 5.857 1.00 76.00 255 ASN A CA 1
ATOM 1918 C C . ASN A 1 255 ? -16.013 -6.639 6.325 1.00 76.00 255 ASN A C 1
ATOM 1920 O O . ASN A 1 255 ? -17.094 -6.255 5.895 1.00 76.00 255 ASN A O 1
ATOM 1924 N N . LEU A 1 256 ? -15.262 -5.917 7.155 1.00 75.31 256 LEU A N 1
ATOM 1925 C CA . LEU A 1 256 ? -15.653 -4.605 7.645 1.00 75.31 256 LEU A CA 1
ATOM 1926 C C . LEU A 1 256 ? -15.795 -3.605 6.492 1.00 75.31 256 LEU A C 1
ATOM 1928 O O . LEU A 1 256 ? -16.784 -2.889 6.420 1.00 75.31 256 LEU A O 1
ATOM 1932 N N . SER A 1 257 ? -14.864 -3.623 5.536 1.00 70.12 257 SER A N 1
ATOM 1933 C CA . SER A 1 257 ? -14.928 -2.772 4.338 1.00 70.12 257 SER A CA 1
ATOM 1934 C C . SER A 1 257 ? -16.200 -3.026 3.519 1.00 70.12 257 SER A C 1
ATOM 1936 O O . SER A 1 257 ? -16.854 -2.074 3.091 1.00 70.12 257 SER A O 1
ATOM 1938 N N . ARG A 1 258 ? -16.592 -4.300 3.371 1.00 72.44 258 ARG A N 1
ATOM 1939 C CA . ARG A 1 258 ? -17.850 -4.710 2.722 1.00 72.44 258 ARG A CA 1
ATOM 1940 C C . ARG A 1 258 ? -19.080 -4.288 3.515 1.00 72.44 258 ARG A C 1
ATOM 1942 O O . ARG A 1 258 ? -20.001 -3.712 2.947 1.00 72.44 258 ARG A O 1
ATOM 1949 N N . ALA A 1 259 ? -19.083 -4.542 4.821 1.00 67.31 259 ALA A N 1
ATOM 1950 C CA . ALA A 1 259 ? -20.192 -4.206 5.711 1.00 67.31 259 ALA A CA 1
ATOM 1951 C C . ALA A 1 259 ? -20.443 -2.691 5.786 1.00 67.31 259 ALA A C 1
ATOM 1953 O O . ALA A 1 259 ? -21.587 -2.261 5.901 1.00 67.31 259 ALA A O 1
ATOM 1954 N N . MET A 1 260 ? -19.383 -1.889 5.678 1.00 66.88 260 MET A N 1
ATOM 1955 C CA . MET A 1 260 ? -19.444 -0.428 5.728 1.00 66.88 260 MET A CA 1
ATOM 1956 C C . MET A 1 260 ? -19.657 0.218 4.349 1.00 66.88 260 MET A C 1
ATOM 1958 O O . MET A 1 260 ? -19.721 1.442 4.262 1.00 66.88 260 MET A O 1
ATOM 1962 N N . GLY A 1 261 ? -19.721 -0.567 3.263 1.00 68.81 261 GLY A N 1
ATOM 1963 C CA . GLY A 1 261 ? -19.809 -0.038 1.896 1.00 68.81 261 GLY A CA 1
ATOM 1964 C C . GLY A 1 261 ? -18.609 0.830 1.496 1.00 68.81 261 GLY A C 1
ATOM 1965 O O . GLY A 1 261 ? -18.724 1.683 0.622 1.00 68.81 261 GLY A O 1
ATOM 1966 N N . MET A 1 262 ? -17.460 0.640 2.152 1.00 71.81 262 MET A N 1
ATOM 1967 C CA . MET A 1 262 ? -16.233 1.414 1.930 1.00 71.81 262 MET A CA 1
ATOM 1968 C C . MET A 1 262 ? -15.368 0.842 0.799 1.00 71.81 262 MET A C 1
ATOM 1970 O O . MET A 1 262 ? -14.253 1.313 0.570 1.00 71.81 262 MET A O 1
ATOM 1974 N N . GLU A 1 263 ? -15.855 -0.181 0.097 1.00 80.44 263 GLU A N 1
ATOM 1975 C CA . GLU A 1 263 ? -15.186 -0.696 -1.089 1.00 80.44 263 GLU A CA 1
ATOM 1976 C C . GLU A 1 263 ? -15.355 0.282 -2.246 1.00 80.44 263 GLU A C 1
ATOM 1978 O O . GLU A 1 263 ? -16.464 0.586 -2.689 1.00 80.44 263 GLU A O 1
ATOM 1983 N N . LYS A 1 264 ? -14.230 0.773 -2.756 1.00 84.56 264 LYS A N 1
ATOM 1984 C CA . LYS A 1 264 ? -14.201 1.567 -3.977 1.00 84.56 264 LYS A CA 1
ATOM 1985 C C . LYS A 1 264 ? -13.708 0.693 -5.111 1.00 84.56 264 LYS A C 1
ATOM 1987 O O . LYS A 1 264 ? -12.865 -0.182 -4.926 1.00 84.56 264 LYS A O 1
ATOM 1992 N N . THR A 1 265 ? -14.234 0.952 -6.301 1.00 89.06 265 THR A N 1
ATOM 1993 C CA . THR A 1 265 ? -13.716 0.341 -7.523 1.00 89.06 265 THR A CA 1
ATOM 1994 C C . THR A 1 265 ? -12.781 1.328 -8.194 1.00 89.06 265 THR A C 1
ATOM 1996 O O . THR A 1 265 ? -13.186 2.446 -8.515 1.00 89.06 265 THR A O 1
ATOM 1999 N N . ARG A 1 266 ? -11.529 0.922 -8.404 1.00 91.50 266 ARG A N 1
ATOM 2000 C CA . ARG A 1 266 ? -10.524 1.713 -9.114 1.00 91.50 266 ARG A CA 1
ATOM 2001 C C . ARG A 1 266 ? -10.043 0.948 -10.338 1.00 91.50 266 ARG A C 1
ATOM 2003 O O . ARG A 1 266 ? -9.841 -0.264 -10.288 1.00 91.50 266 ARG A O 1
ATOM 2010 N N . ALA A 1 267 ? -9.892 1.671 -11.442 1.00 92.62 267 ALA A N 1
ATOM 2011 C CA . ALA A 1 267 ? -9.366 1.139 -12.690 1.00 92.62 267 ALA A CA 1
ATOM 2012 C C . ALA A 1 267 ? -7.853 1.373 -12.759 1.00 92.62 267 ALA A C 1
ATOM 2014 O O . ALA A 1 267 ? -7.387 2.496 -12.552 1.00 92.62 267 ALA A O 1
ATOM 2015 N N . PHE A 1 268 ? -7.102 0.323 -13.079 1.00 92.56 268 PHE A N 1
ATOM 2016 C CA . PHE A 1 268 ? -5.656 0.358 -13.262 1.00 92.56 268 PHE A CA 1
ATOM 2017 C C . PHE A 1 268 ? -5.307 -0.067 -14.681 1.00 92.56 268 PHE A C 1
ATOM 2019 O O . PHE A 1 268 ? -5.650 -1.164 -15.117 1.00 92.56 268 PHE A O 1
ATOM 2026 N N . ARG A 1 269 ? -4.626 0.807 -15.418 1.00 92.25 269 ARG A N 1
ATOM 2027 C CA . ARG A 1 269 ? -4.152 0.495 -16.767 1.00 92.25 269 ARG A CA 1
ATOM 2028 C C . ARG A 1 269 ? -2.806 -0.218 -16.682 1.00 92.25 269 ARG A C 1
ATOM 2030 O O . ARG A 1 269 ? -1.940 0.241 -15.948 1.00 92.25 269 ARG A O 1
ATOM 2037 N N . VAL A 1 270 ? -2.642 -1.287 -17.458 1.00 92.00 270 VAL A N 1
ATOM 2038 C CA . VAL A 1 270 ? -1.425 -2.111 -17.486 1.00 92.00 270 VAL A CA 1
ATOM 2039 C C . VAL A 1 270 ? -0.796 -2.043 -18.876 1.00 92.00 270 VAL A C 1
ATOM 2041 O O . VAL A 1 270 ? -1.489 -2.218 -19.883 1.00 92.00 270 VAL A O 1
ATOM 2044 N N . ALA A 1 271 ? 0.507 -1.772 -18.947 1.00 90.69 271 ALA A N 1
ATOM 2045 C CA . ALA A 1 271 ? 1.217 -1.555 -20.205 1.00 90.69 271 ALA A CA 1
ATOM 2046 C C . ALA A 1 271 ? 1.926 -2.816 -20.734 1.00 90.69 271 ALA A C 1
ATOM 2048 O O . ALA A 1 271 ? 1.735 -3.184 -21.895 1.00 90.69 271 ALA A O 1
ATOM 2049 N N . TYR A 1 272 ? 2.720 -3.476 -19.896 1.00 88.69 272 TYR A N 1
ATOM 2050 C CA . TYR A 1 272 ? 3.653 -4.547 -20.252 1.00 88.69 272 TYR A CA 1
ATOM 2051 C C . TYR A 1 272 ? 3.293 -5.896 -19.627 1.00 88.69 272 TYR A C 1
ATOM 2053 O O . TYR A 1 272 ? 3.459 -6.920 -20.290 1.00 88.69 272 TYR A O 1
ATOM 2061 N N . ALA A 1 273 ? 2.813 -5.912 -18.381 1.00 88.25 273 ALA A N 1
ATOM 2062 C CA . ALA A 1 273 ? 2.526 -7.158 -17.669 1.00 88.25 273 ALA A CA 1
ATOM 2063 C C . ALA A 1 273 ? 1.395 -7.979 -18.325 1.00 88.25 273 ALA A C 1
ATOM 2065 O O . ALA A 1 273 ? 0.483 -7.437 -18.957 1.00 88.25 273 ALA A O 1
ATOM 2066 N N . ASP A 1 274 ? 1.457 -9.305 -18.161 1.00 89.12 274 ASP A N 1
ATOM 2067 C CA . ASP A 1 274 ? 0.441 -10.230 -18.671 1.00 89.12 274 ASP A CA 1
ATOM 2068 C C . ASP A 1 274 ? -0.832 -10.184 -17.814 1.00 89.12 274 ASP A C 1
ATOM 2070 O O . ASP A 1 274 ? -0.815 -10.517 -16.629 1.00 89.12 274 ASP A O 1
ATOM 2074 N N . LEU A 1 275 ? -1.949 -9.809 -18.438 1.00 88.50 275 LEU A N 1
ATOM 2075 C CA . LEU A 1 275 ? -3.248 -9.624 -17.794 1.00 88.50 275 LEU A CA 1
ATOM 2076 C C . LEU A 1 275 ? -3.812 -10.919 -17.193 1.00 88.50 275 LEU A C 1
ATOM 2078 O O . LEU A 1 275 ? -4.536 -10.850 -16.201 1.00 88.50 275 LEU A O 1
ATOM 2082 N N . GLY A 1 276 ? -3.456 -12.085 -17.744 1.00 88.56 276 GLY A N 1
ATOM 2083 C CA . GLY A 1 276 ? -3.916 -13.377 -17.230 1.00 88.56 276 GLY A CA 1
ATOM 2084 C C . GLY A 1 276 ? -3.315 -13.742 -15.868 1.00 88.56 276 GLY A C 1
ATOM 2085 O O . GLY A 1 276 ? -3.970 -14.392 -15.057 1.00 88.56 276 GLY A O 1
ATOM 2086 N N . GLN A 1 277 ? -2.090 -13.289 -15.584 1.00 88.94 277 GLN A N 1
ATOM 2087 C CA . GLN A 1 277 ? -1.385 -13.587 -14.329 1.00 88.94 277 GLN A CA 1
ATOM 2088 C C . GLN A 1 277 ? -1.679 -12.568 -13.221 1.00 88.94 277 GLN A C 1
ATOM 2090 O O . GLN A 1 277 ? -1.463 -12.851 -12.042 1.00 88.94 277 GLN A O 1
ATOM 2095 N N . ILE A 1 278 ? -2.197 -11.387 -13.570 1.00 89.75 278 ILE A N 1
ATOM 2096 C CA . ILE A 1 278 ? -2.439 -10.302 -12.610 1.00 89.75 278 ILE A CA 1
ATOM 2097 C C . ILE A 1 278 ? -3.415 -10.696 -11.495 1.00 89.75 278 ILE A C 1
ATOM 2099 O O . ILE A 1 278 ? -3.081 -10.434 -10.342 1.00 89.75 278 ILE A O 1
ATOM 2103 N N . PRO A 1 279 ? -4.568 -11.347 -11.751 1.00 90.38 279 PRO A N 1
ATOM 2104 C CA . PRO A 1 279 ? -5.477 -11.737 -10.674 1.00 90.38 279 PRO A CA 1
ATOM 2105 C C . PRO A 1 279 ? -4.814 -12.647 -9.632 1.00 90.38 279 PRO A C 1
ATOM 2107 O O . PRO A 1 279 ? -4.972 -12.421 -8.435 1.00 90.38 279 PRO A O 1
ATOM 2110 N N . ALA A 1 280 ? -4.014 -13.623 -10.074 1.00 90.12 280 ALA A N 1
ATOM 2111 C CA . ALA A 1 280 ? -3.297 -14.533 -9.181 1.00 90.12 280 ALA A CA 1
ATOM 2112 C C . ALA A 1 280 ? -2.209 -13.807 -8.372 1.00 90.12 280 ALA A C 1
ATOM 2114 O O . ALA A 1 280 ? -2.070 -14.031 -7.169 1.00 90.12 280 ALA A O 1
ATOM 2115 N N . LEU A 1 281 ? -1.468 -12.898 -9.014 1.00 89.44 281 LEU A N 1
ATOM 2116 C CA . LEU A 1 281 ? -0.438 -12.093 -8.354 1.00 89.44 281 LEU A CA 1
ATOM 2117 C C . LEU A 1 281 ? -1.039 -11.120 -7.333 1.00 89.44 281 LEU A C 1
ATOM 2119 O O . LEU A 1 281 ? -0.521 -11.007 -6.226 1.00 89.44 281 LEU A O 1
ATOM 2123 N N . LEU A 1 282 ? -2.150 -10.456 -7.662 1.00 89.31 282 LEU A N 1
ATOM 2124 C CA . LEU A 1 282 ? -2.850 -9.568 -6.732 1.00 89.31 282 LEU A CA 1
ATOM 2125 C C . LEU A 1 282 ? -3.449 -10.349 -5.558 1.00 89.31 282 LEU A C 1
ATOM 2127 O O . LEU A 1 282 ? -3.322 -9.925 -4.413 1.00 89.31 282 LEU A O 1
ATOM 2131 N N . GLN A 1 283 ? -4.014 -11.532 -5.793 1.00 88.62 283 GLN A N 1
ATOM 2132 C CA . GLN A 1 283 ? -4.512 -12.362 -4.700 1.00 88.62 283 GLN A CA 1
ATOM 2133 C C . GLN A 1 283 ? -3.384 -12.808 -3.754 1.00 88.62 283 GLN A C 1
ATOM 2135 O O . GLN A 1 283 ? -3.568 -12.784 -2.539 1.00 88.62 283 GLN A O 1
ATOM 2140 N N . GLY A 1 284 ? -2.218 -13.185 -4.291 1.00 86.88 284 GLY A N 1
ATOM 2141 C CA . GLY A 1 284 ? -1.073 -13.625 -3.490 1.00 86.88 284 GLY A CA 1
ATOM 2142 C C . GLY A 1 284 ? -0.340 -12.500 -2.752 1.00 86.88 284 GLY A C 1
ATOM 2143 O O . GLY A 1 284 ? 0.187 -12.736 -1.668 1.00 86.88 284 GLY A O 1
ATOM 2144 N N . LEU A 1 285 ? -0.297 -11.291 -3.321 1.00 85.31 285 LEU A N 1
ATOM 2145 C CA . LEU A 1 285 ? 0.494 -10.175 -2.788 1.00 85.31 285 LEU A CA 1
ATOM 2146 C C . LEU A 1 285 ? -0.333 -9.156 -2.000 1.00 85.31 285 LEU A C 1
ATOM 2148 O O . LEU A 1 285 ? 0.147 -8.654 -0.989 1.00 85.31 285 LEU A O 1
ATOM 2152 N N . SER A 1 286 ? -1.552 -8.843 -2.445 1.00 81.44 286 SER A N 1
ATOM 2153 C CA . SER A 1 286 ? -2.422 -7.843 -1.807 1.00 81.44 286 SER A CA 1
ATOM 2154 C C . SER A 1 286 ? -3.684 -8.436 -1.175 1.00 81.44 286 SER A C 1
ATOM 2156 O O . SER A 1 286 ? -4.477 -7.703 -0.583 1.00 81.44 286 SER A O 1
ATOM 2158 N N . GLY A 1 287 ? -3.899 -9.754 -1.285 1.00 81.00 287 GLY A N 1
ATOM 2159 C CA . GLY A 1 287 ? -5.054 -10.436 -0.692 1.00 81.00 287 GLY A CA 1
ATOM 2160 C C . GLY A 1 287 ? -6.397 -10.034 -1.312 1.00 81.00 287 GLY A C 1
ATOM 2161 O O . GLY A 1 287 ? -7.453 -10.305 -0.738 1.00 81.00 287 GLY A O 1
ATOM 2162 N N . VAL A 1 288 ? -6.390 -9.364 -2.469 1.00 81.69 288 VAL A N 1
ATOM 2163 C CA . VAL A 1 288 ? -7.614 -8.908 -3.137 1.00 81.69 288 VAL A CA 1
ATOM 2164 C C . VAL A 1 288 ? -8.117 -9.983 -4.097 1.00 81.69 288 VAL A C 1
ATOM 2166 O O . VAL A 1 288 ? -7.420 -10.364 -5.031 1.00 81.69 288 VAL A O 1
ATOM 2169 N N . SER A 1 289 ? -9.347 -10.455 -3.879 1.00 76.50 289 SER A N 1
ATOM 2170 C CA . SER A 1 289 ? -10.002 -11.468 -4.721 1.00 76.50 289 SER A CA 1
ATOM 2171 C C . SER A 1 289 ? -10.959 -10.884 -5.768 1.00 76.50 289 SER A C 1
ATOM 2173 O O . SER A 1 289 ? -11.233 -11.520 -6.781 1.00 76.50 289 SER A O 1
ATOM 2175 N N . SER A 1 290 ? -11.466 -9.671 -5.552 1.00 83.50 290 SER A N 1
ATOM 2176 C CA . SER A 1 290 ? -12.408 -8.960 -6.427 1.00 83.50 290 SER A CA 1
ATOM 2177 C C . SER A 1 290 ? -11.673 -8.175 -7.516 1.00 83.50 290 SER A C 1
ATOM 2179 O O . SER A 1 290 ? -11.519 -6.952 -7.443 1.00 83.50 290 SER A O 1
ATOM 2181 N N . VAL A 1 291 ? -11.209 -8.903 -8.534 1.00 89.56 291 VAL A N 1
ATOM 2182 C CA . VAL A 1 291 ? -10.487 -8.360 -9.691 1.00 89.56 291 VAL A CA 1
ATOM 2183 C C . VAL A 1 291 ? -11.212 -8.743 -10.981 1.00 89.56 291 VAL A C 1
ATOM 2185 O O . VAL A 1 291 ? -11.480 -9.917 -11.223 1.00 89.56 291 VAL A O 1
ATOM 2188 N N . VAL A 1 292 ? -11.509 -7.754 -11.824 1.00 91.25 292 VAL A N 1
ATOM 2189 C CA . VAL A 1 292 ? -12.092 -7.943 -13.159 1.00 91.25 292 VAL A CA 1
ATOM 2190 C C . VAL A 1 292 ? -11.125 -7.393 -14.198 1.00 91.25 292 VAL A C 1
ATOM 2192 O O . VAL A 1 292 ? -10.685 -6.249 -14.106 1.00 91.25 292 VAL A O 1
ATOM 2195 N N . VAL A 1 293 ? -10.792 -8.204 -15.195 1.00 93.06 293 VAL A N 1
ATOM 2196 C CA . VAL A 1 293 ? -9.818 -7.858 -16.235 1.00 93.06 293 VAL A CA 1
ATOM 2197 C C . VAL A 1 293 ? -10.548 -7.573 -17.546 1.00 93.06 293 VAL A C 1
ATOM 2199 O O . VAL A 1 293 ? -11.304 -8.413 -18.027 1.00 93.06 293 VAL A O 1
ATOM 2202 N N . ASP A 1 294 ? -10.308 -6.400 -18.135 1.00 93.31 294 ASP A N 1
ATOM 2203 C CA . ASP A 1 294 ? -10.690 -6.080 -19.514 1.00 93.31 294 ASP A CA 1
ATOM 2204 C C . ASP A 1 294 ? -9.446 -6.178 -20.411 1.00 93.31 294 ASP A C 1
ATOM 2206 O O . ASP A 1 294 ? -8.574 -5.302 -20.411 1.00 93.31 294 ASP A O 1
ATOM 2210 N N . GLU A 1 295 ? -9.367 -7.264 -21.184 1.00 91.31 295 GLU A N 1
ATOM 2211 C CA . GLU A 1 295 ? -8.258 -7.538 -22.105 1.00 91.31 295 GLU A CA 1
ATOM 2212 C C . GLU A 1 295 ? -8.194 -6.551 -23.274 1.00 91.31 295 GLU A C 1
ATOM 2214 O O . GLU A 1 295 ? -7.108 -6.175 -23.720 1.00 91.31 295 GLU A O 1
ATOM 2219 N N . ARG A 1 296 ? -9.351 -6.076 -23.750 1.00 92.69 296 ARG A N 1
ATOM 2220 C CA . ARG A 1 296 ? -9.439 -5.161 -24.893 1.00 92.69 296 ARG A CA 1
ATOM 2221 C C . ARG A 1 296 ? -8.876 -3.790 -24.535 1.00 92.69 296 ARG A C 1
ATOM 2223 O O . ARG A 1 296 ? -8.172 -3.189 -25.343 1.00 92.69 296 ARG A O 1
ATOM 2230 N N . LEU A 1 297 ? -9.191 -3.286 -23.341 1.00 92.19 297 LEU A N 1
ATOM 2231 C CA . LEU A 1 297 ? -8.689 -1.998 -22.844 1.00 92.19 297 LEU A CA 1
ATOM 2232 C C . LEU A 1 297 ? -7.378 -2.113 -22.054 1.00 92.19 297 LEU A C 1
ATOM 2234 O O . LEU A 1 297 ? -6.854 -1.088 -21.610 1.00 92.19 297 LEU A O 1
ATOM 2238 N N . ARG A 1 298 ? -6.859 -3.332 -21.854 1.00 91.94 298 ARG A N 1
ATOM 2239 C CA . ARG A 1 298 ? -5.720 -3.638 -20.969 1.00 91.94 298 ARG A CA 1
ATOM 2240 C C . ARG A 1 298 ? -5.840 -2.924 -19.620 1.00 91.94 298 ARG A C 1
ATOM 2242 O O . ARG A 1 298 ? -4.927 -2.234 -19.163 1.00 91.94 298 ARG A O 1
ATOM 2249 N N . THR A 1 299 ? -7.027 -3.026 -19.029 1.00 92.56 299 THR A N 1
ATOM 2250 C CA . THR A 1 299 ? -7.382 -2.350 -17.780 1.00 92.56 299 THR A CA 1
ATOM 2251 C C . THR A 1 299 ? -7.911 -3.367 -16.783 1.00 92.56 299 THR A C 1
ATOM 2253 O O . THR A 1 299 ? -8.732 -4.217 -17.115 1.00 92.56 299 THR A O 1
ATOM 2256 N N . VAL A 1 300 ? -7.428 -3.271 -15.551 1.00 93.06 300 VAL A N 1
ATOM 2257 C CA . VAL A 1 300 ? -7.818 -4.118 -14.431 1.00 93.06 300 VAL A CA 1
ATOM 2258 C C . VAL A 1 300 ? -8.663 -3.286 -13.475 1.00 93.06 300 VAL A C 1
ATOM 2260 O O . VAL A 1 300 ? -8.215 -2.265 -12.953 1.00 93.06 300 VAL A O 1
ATOM 2263 N N . TYR A 1 301 ? -9.902 -3.707 -13.267 1.00 92.62 301 TYR A N 1
ATOM 2264 C CA . TYR A 1 301 ? -10.823 -3.119 -12.307 1.00 92.62 301 TYR A CA 1
ATOM 2265 C C . TYR A 1 301 ? -10.712 -3.883 -10.996 1.00 92.62 301 TYR A C 1
ATOM 2267 O O . TYR A 1 301 ? -10.916 -5.096 -10.954 1.00 92.62 301 TYR A O 1
ATOM 2275 N N . VAL A 1 302 ? -10.379 -3.170 -9.927 1.00 91.31 302 VAL A N 1
ATOM 2276 C CA . VAL A 1 302 ? -10.205 -3.759 -8.600 1.00 91.31 302 VAL A CA 1
ATOM 2277 C C . VAL A 1 302 ? -11.169 -3.088 -7.643 1.00 91.31 302 VAL A C 1
ATOM 2279 O O . VAL A 1 302 ? -11.194 -1.859 -7.548 1.00 91.31 302 VAL A O 1
ATOM 2282 N N . THR A 1 303 ? -11.956 -3.895 -6.938 1.00 88.12 303 THR A N 1
ATOM 2283 C CA . THR A 1 303 ? -12.892 -3.429 -5.911 1.00 88.12 303 THR A CA 1
ATOM 2284 C C . THR A 1 303 ? -12.341 -3.818 -4.550 1.00 88.12 303 THR A C 1
ATOM 2286 O O . THR A 1 303 ? -12.274 -5.001 -4.234 1.00 88.12 303 THR A O 1
ATOM 2289 N N . ALA A 1 304 ? -11.895 -2.848 -3.757 1.00 86.31 304 ALA A N 1
ATOM 2290 C CA . ALA A 1 304 ? -11.326 -3.098 -2.433 1.00 86.31 304 ALA A CA 1
ATOM 2291 C C . ALA A 1 304 ? -11.415 -1.846 -1.547 1.00 86.31 304 ALA A C 1
ATOM 2293 O O . ALA A 1 304 ? -11.901 -0.796 -1.974 1.00 86.31 304 ALA A O 1
ATOM 2294 N N . SER A 1 305 ? -10.942 -1.948 -0.302 1.00 84.88 305 SER A N 1
ATOM 2295 C CA . SER A 1 305 ? -10.741 -0.774 0.552 1.00 84.88 305 SER A CA 1
ATOM 2296 C C . SER A 1 305 ? -9.659 0.146 -0.022 1.00 84.88 305 SER A C 1
ATOM 2298 O O . SER A 1 305 ? -8.745 -0.317 -0.701 1.00 84.88 305 SER A O 1
ATOM 2300 N N . GLU A 1 306 ? -9.734 1.447 0.275 1.00 84.56 306 GLU A N 1
ATOM 2301 C CA . GLU A 1 306 ? -8.777 2.447 -0.235 1.00 84.56 306 GLU A CA 1
ATOM 2302 C C . GLU A 1 306 ? -7.315 2.078 0.060 1.00 84.56 306 GLU A C 1
ATOM 2304 O O . GLU A 1 306 ? -6.457 2.201 -0.807 1.00 84.56 306 GLU A O 1
ATOM 2309 N N . GLU A 1 307 ? -7.037 1.553 1.252 1.00 84.44 307 GLU A N 1
ATOM 2310 C CA . GLU A 1 307 ? -5.689 1.126 1.633 1.00 84.44 307 GLU A CA 1
ATOM 2311 C C . GLU A 1 307 ? -5.183 -0.032 0.762 1.00 84.44 307 GLU A C 1
ATOM 2313 O O . GLU A 1 307 ? -4.096 0.052 0.197 1.00 84.44 307 GLU A O 1
ATOM 2318 N N . ARG A 1 308 ? -6.019 -1.058 0.537 1.00 85.19 308 ARG A N 1
ATOM 2319 C CA . ARG A 1 308 ? -5.672 -2.180 -0.349 1.00 85.19 308 ARG A CA 1
ATOM 2320 C C . ARG A 1 308 ? -5.545 -1.742 -1.807 1.00 85.19 308 ARG A C 1
ATOM 2322 O O . ARG A 1 308 ? -4.730 -2.293 -2.539 1.00 85.19 308 ARG A O 1
ATOM 2329 N N . LEU A 1 309 ? -6.317 -0.746 -2.248 1.00 88.94 309 LEU A N 1
ATOM 2330 C CA . LEU A 1 309 ? -6.140 -0.145 -3.574 1.00 88.94 309 LEU A CA 1
ATOM 2331 C C . LEU A 1 309 ? -4.787 0.572 -3.700 1.00 88.94 309 LEU A C 1
ATOM 2333 O O . LEU A 1 309 ? -4.201 0.552 -4.784 1.00 88.94 309 LEU A O 1
ATOM 2337 N N . GLY A 1 310 ? -4.284 1.167 -2.615 1.00 89.56 310 GLY A N 1
ATOM 2338 C CA . GLY A 1 310 ? -2.920 1.690 -2.526 1.00 89.56 310 GLY A CA 1
ATOM 2339 C C . GLY A 1 310 ? -1.871 0.593 -2.716 1.00 89.56 310 GLY A C 1
ATOM 2340 O O . GLY A 1 310 ? -1.011 0.710 -3.590 1.00 89.56 310 GLY A O 1
ATOM 2341 N N . ASP A 1 311 ? -2.002 -0.518 -1.990 1.00 90.06 311 ASP A N 1
ATOM 2342 C CA . ASP A 1 311 ? -1.086 -1.665 -2.099 1.00 90.06 311 ASP A CA 1
ATOM 2343 C C . ASP A 1 311 ? -1.097 -2.292 -3.500 1.00 90.06 311 ASP A C 1
ATOM 2345 O O . ASP A 1 311 ? -0.052 -2.643 -4.058 1.00 90.06 311 ASP A O 1
ATOM 2349 N N . VAL A 1 312 ? -2.282 -2.396 -4.107 1.00 91.25 312 VAL A N 1
ATOM 2350 C CA . VAL A 1 312 ? -2.459 -2.850 -5.493 1.00 91.25 312 VAL A CA 1
ATOM 2351 C C . VAL A 1 312 ? -1.744 -1.914 -6.465 1.00 91.25 312 VAL A C 1
ATOM 2353 O O . VAL A 1 312 ? -1.067 -2.396 -7.371 1.00 91.25 312 VAL A O 1
ATOM 2356 N N . ALA A 1 313 ? -1.842 -0.594 -6.277 1.00 91.38 313 ALA A N 1
ATOM 2357 C CA . ALA A 1 313 ? -1.171 0.378 -7.138 1.00 91.38 313 ALA A CA 1
ATOM 2358 C C . ALA A 1 313 ? 0.356 0.207 -7.100 1.00 91.38 313 ALA A C 1
ATOM 2360 O O . ALA A 1 313 ? 0.993 0.131 -8.151 1.00 91.38 313 ALA A O 1
ATOM 2361 N N . VAL A 1 314 ? 0.930 0.078 -5.900 1.00 92.12 314 VAL A N 1
ATOM 2362 C CA . VAL A 1 314 ? 2.372 -0.151 -5.710 1.00 92.12 314 VAL A CA 1
ATOM 2363 C C . VAL A 1 314 ? 2.796 -1.493 -6.308 1.00 92.12 314 VAL A C 1
ATOM 2365 O O . VAL A 1 314 ? 3.817 -1.590 -6.989 1.00 92.12 314 VAL A O 1
ATOM 2368 N N . THR A 1 315 ? 1.999 -2.540 -6.099 1.00 91.19 315 THR A N 1
ATOM 2369 C CA . THR A 1 315 ? 2.283 -3.881 -6.623 1.00 91.19 315 THR A CA 1
ATOM 2370 C C . THR A 1 315 ? 2.279 -3.899 -8.151 1.00 91.19 315 THR A C 1
ATOM 2372 O O . THR A 1 315 ? 3.213 -4.419 -8.762 1.00 91.19 315 THR A O 1
ATOM 2375 N N . LEU A 1 316 ? 1.276 -3.278 -8.779 1.00 90.81 316 LEU A N 1
ATOM 2376 C CA . LEU A 1 316 ? 1.197 -3.165 -10.234 1.00 90.81 316 LEU A CA 1
ATOM 2377 C C . LEU A 1 316 ? 2.374 -2.371 -10.803 1.00 90.81 316 LEU A C 1
ATOM 2379 O O . LEU A 1 316 ? 2.958 -2.809 -11.786 1.00 90.81 316 LEU A O 1
ATOM 2383 N N . GLN A 1 317 ? 2.793 -1.276 -10.161 1.00 90.38 317 GLN A N 1
ATOM 2384 C CA . GLN A 1 317 ? 3.976 -0.517 -10.592 1.00 90.38 317 GLN A CA 1
ATOM 2385 C C . GLN A 1 317 ? 5.266 -1.346 -10.565 1.00 90.38 317 GLN A C 1
ATOM 2387 O O . GLN A 1 317 ? 6.134 -1.164 -11.416 1.00 90.38 317 GLN A O 1
ATOM 2392 N N . ARG A 1 318 ? 5.408 -2.267 -9.604 1.00 89.44 318 ARG A N 1
ATOM 2393 C CA . ARG A 1 318 ? 6.586 -3.144 -9.515 1.00 89.44 318 ARG A CA 1
ATOM 2394 C C . ARG A 1 318 ? 6.596 -4.243 -10.574 1.00 89.44 318 ARG A C 1
ATOM 2396 O O . ARG A 1 318 ? 7.677 -4.668 -10.963 1.00 89.44 318 ARG A O 1
ATOM 2403 N N . ILE A 1 319 ? 5.428 -4.719 -11.000 1.00 88.94 319 ILE A N 1
ATOM 2404 C CA . ILE A 1 319 ? 5.293 -5.824 -11.964 1.00 88.94 319 ILE A CA 1
ATOM 2405 C C . ILE A 1 319 ? 5.254 -5.301 -13.407 1.00 88.94 319 ILE A C 1
ATOM 2407 O O . ILE A 1 319 ? 5.740 -5.970 -14.317 1.00 88.94 319 ILE A O 1
ATOM 2411 N N . ASP A 1 320 ? 4.700 -4.108 -13.630 1.00 90.25 320 ASP A N 1
ATOM 2412 C CA . ASP A 1 320 ? 4.480 -3.525 -14.956 1.00 90.25 320 ASP A CA 1
ATOM 2413 C C . ASP A 1 320 ? 5.739 -2.859 -15.541 1.00 90.25 320 ASP A C 1
ATOM 2415 O O . ASP A 1 320 ? 5.754 -1.675 -15.879 1.00 90.25 320 ASP A O 1
ATOM 2419 N N . HIS A 1 321 ? 6.823 -3.627 -15.657 1.00 87.44 321 HIS A N 1
ATOM 2420 C CA . HIS A 1 321 ? 8.057 -3.199 -16.310 1.00 87.44 321 HIS A CA 1
ATOM 2421 C C . HIS A 1 321 ? 8.302 -3.994 -17.601 1.00 87.44 321 HIS A C 1
ATOM 2423 O O . HIS A 1 321 ? 7.914 -5.162 -17.704 1.00 87.44 321 HIS A O 1
ATOM 2429 N N . PRO A 1 322 ? 8.993 -3.414 -18.599 1.00 87.50 322 PRO A N 1
ATOM 2430 C CA . PRO A 1 322 ? 9.368 -4.159 -19.792 1.00 87.50 322 PRO A CA 1
ATOM 2431 C C . PRO A 1 322 ? 10.276 -5.340 -19.421 1.00 87.50 322 PRO A C 1
ATOM 2433 O O . PRO A 1 322 ? 11.160 -5.234 -18.564 1.00 87.50 322 PRO A O 1
ATOM 2436 N N . GLY A 1 323 ? 10.052 -6.485 -20.066 1.00 83.31 323 GLY A N 1
ATOM 2437 C CA . GLY A 1 323 ? 10.912 -7.656 -19.917 1.00 83.31 323 GLY A CA 1
ATOM 2438 C C . GLY A 1 323 ? 12.336 -7.370 -20.399 1.00 83.31 323 GLY A C 1
ATOM 2439 O O . GLY A 1 323 ? 12.548 -6.607 -21.344 1.00 83.31 323 GLY A O 1
ATOM 2440 N N . ARG A 1 324 ? 13.332 -7.991 -19.757 1.00 85.38 324 ARG A N 1
ATOM 2441 C CA . ARG A 1 324 ? 14.729 -7.893 -20.198 1.00 85.38 324 ARG A CA 1
ATOM 2442 C C . ARG A 1 324 ? 14.893 -8.665 -21.502 1.00 85.38 324 ARG A C 1
ATOM 2444 O O . ARG A 1 324 ? 14.606 -9.857 -21.552 1.00 85.38 324 ARG A O 1
ATOM 2451 N N . GLN A 1 325 ? 15.378 -7.995 -22.540 1.00 84.50 325 GLN A N 1
ATOM 2452 C CA . GLN A 1 325 ? 15.771 -8.664 -23.775 1.00 84.50 325 GLN A CA 1
ATOM 2453 C C . GLN A 1 325 ? 17.192 -9.204 -23.606 1.00 84.50 325 GLN A C 1
ATOM 2455 O O . GLN A 1 325 ? 18.094 -8.465 -23.212 1.00 84.50 325 GLN A O 1
ATOM 2460 N N . VAL A 1 326 ? 17.385 -10.493 -23.881 1.00 89.06 326 VAL A N 1
ATOM 2461 C CA . VAL A 1 326 ? 18.703 -11.137 -23.877 1.00 89.06 326 VAL A CA 1
ATOM 2462 C C . VAL A 1 326 ? 19.075 -11.531 -25.301 1.00 89.06 326 VAL A C 1
ATOM 2464 O O . VAL A 1 326 ? 18.271 -12.124 -26.017 1.00 89.06 326 VAL A O 1
ATOM 2467 N N . MET A 1 327 ? 20.292 -11.179 -25.718 1.00 88.88 327 MET A N 1
ATOM 2468 C CA . MET A 1 327 ? 20.862 -11.633 -26.984 1.00 88.88 327 MET A CA 1
ATOM 2469 C C . MET A 1 327 ? 21.581 -12.957 -26.744 1.00 88.88 327 MET A C 1
ATOM 2471 O O . MET A 1 327 ? 22.511 -13.021 -25.941 1.00 88.88 327 MET A O 1
ATOM 2475 N N . LEU A 1 328 ? 21.161 -14.006 -27.447 1.00 87.69 328 LEU A N 1
ATOM 2476 C CA . LEU A 1 328 ? 21.835 -15.299 -27.419 1.00 87.69 328 LEU A CA 1
ATOM 2477 C C . LEU A 1 328 ? 22.799 -15.372 -28.605 1.00 87.69 328 LEU A C 1
ATOM 2479 O O . LEU A 1 328 ? 22.367 -15.374 -29.755 1.00 87.69 328 LEU A O 1
ATOM 2483 N N . GLN A 1 329 ? 24.101 -15.437 -28.327 1.00 87.31 329 GLN A N 1
ATOM 2484 C CA . GLN A 1 329 ? 25.126 -15.648 -29.347 1.00 87.31 329 GLN A CA 1
ATOM 2485 C C . GLN A 1 329 ? 25.716 -17.050 -29.192 1.00 87.31 329 GLN A C 1
ATOM 2487 O O . GLN A 1 329 ? 26.448 -17.326 -28.245 1.00 87.31 329 GLN A O 1
ATOM 2492 N N . ALA A 1 330 ? 25.415 -17.931 -30.144 1.00 87.12 330 ALA A N 1
ATOM 2493 C CA . ALA A 1 330 ? 26.091 -19.214 -30.280 1.00 87.12 330 ALA A CA 1
ATOM 2494 C C . ALA A 1 330 ? 27.209 -19.076 -31.321 1.00 87.12 330 ALA A C 1
ATOM 2496 O O . ALA A 1 330 ? 26.955 -18.663 -32.453 1.00 87.12 330 ALA A O 1
ATOM 2497 N N . ARG A 1 331 ? 28.450 -19.409 -30.949 1.00 85.12 331 ARG A N 1
ATOM 2498 C CA . ARG A 1 331 ? 29.565 -19.532 -31.896 1.00 85.12 331 ARG A CA 1
ATOM 2499 C C . ARG A 1 331 ? 29.937 -21.002 -32.008 1.00 85.12 331 ARG A C 1
ATOM 2501 O O . ARG A 1 331 ? 30.490 -21.568 -31.073 1.00 85.12 331 ARG A O 1
ATOM 2508 N N . ILE A 1 332 ? 29.621 -21.602 -33.149 1.00 81.50 332 ILE A N 1
ATOM 2509 C CA . ILE A 1 332 ? 30.047 -22.962 -33.480 1.00 81.50 332 ILE A CA 1
ATOM 2510 C C . ILE A 1 332 ? 31.391 -22.836 -34.199 1.00 81.50 332 ILE A C 1
ATOM 2512 O O . ILE A 1 332 ? 31.492 -22.110 -35.188 1.00 81.50 332 ILE A O 1
ATOM 2516 N N . VAL A 1 333 ? 32.428 -23.481 -33.664 1.00 83.12 333 VAL A N 1
ATOM 2517 C CA . VAL A 1 333 ? 33.753 -23.552 -34.291 1.00 83.12 333 VAL A CA 1
ATOM 2518 C C . VAL A 1 333 ? 34.019 -25.008 -34.627 1.00 83.12 333 VAL A C 1
ATOM 2520 O O . VAL A 1 333 ? 34.134 -25.842 -33.733 1.00 83.12 333 VAL A O 1
ATOM 2523 N N . GLU A 1 334 ? 34.098 -25.299 -35.918 1.00 76.00 334 GLU A N 1
ATOM 2524 C CA . GLU A 1 334 ? 34.493 -26.601 -36.440 1.00 76.00 334 GLU A CA 1
ATOM 2525 C C . GLU A 1 334 ? 35.956 -26.508 -36.883 1.00 76.00 334 GLU A C 1
ATOM 2527 O O . GLU A 1 334 ? 36.319 -25.612 -37.648 1.00 76.00 334 GLU A O 1
ATOM 2532 N N . VAL A 1 335 ? 36.809 -27.392 -36.363 1.00 74.56 335 VAL A N 1
ATOM 2533 C CA . VAL A 1 335 ? 38.225 -27.470 -36.745 1.00 74.56 335 VAL A CA 1
ATOM 2534 C C . VAL A 1 335 ? 38.445 -28.797 -37.456 1.00 74.56 335 VAL A C 1
ATOM 2536 O O . VAL A 1 335 ? 38.377 -29.854 -36.836 1.00 74.56 335 VAL A O 1
ATOM 2539 N N . SER A 1 336 ? 38.718 -28.737 -38.758 1.00 68.88 336 SER A N 1
ATOM 2540 C CA . SER A 1 336 ? 39.232 -29.877 -39.521 1.00 68.88 336 SER A CA 1
ATOM 2541 C C . SER A 1 336 ? 40.750 -29.999 -39.340 1.00 68.88 336 SER A C 1
ATOM 2543 O O . SER A 1 336 ? 41.433 -28.975 -39.270 1.00 68.88 336 SER A O 1
ATOM 2545 N N . GLU A 1 337 ? 41.286 -31.224 -39.341 1.00 62.06 337 GLU A N 1
ATOM 2546 C CA . GLU A 1 337 ? 42.697 -31.565 -39.048 1.00 62.06 337 GLU A CA 1
ATOM 2547 C C . GLU A 1 337 ? 43.760 -30.785 -39.855 1.00 62.06 337 GLU A C 1
ATOM 2549 O O . GLU A 1 337 ? 44.894 -30.671 -39.408 1.00 62.06 337 GLU A O 1
ATOM 2554 N N . GLY A 1 338 ? 43.418 -30.164 -40.991 1.00 60.84 338 GLY A N 1
ATOM 2555 C CA . GLY A 1 338 ? 44.347 -29.306 -41.746 1.00 60.84 338 GLY A CA 1
ATOM 2556 C C . GLY A 1 338 ? 44.606 -27.911 -41.146 1.00 60.84 338 GLY A C 1
ATOM 2557 O O . GLY A 1 338 ? 45.609 -27.290 -41.477 1.00 60.84 338 GLY A O 1
ATOM 2558 N N . GLY A 1 339 ? 43.725 -27.404 -40.272 1.00 54.59 339 GLY A N 1
ATOM 2559 C CA . GLY A 1 339 ? 43.807 -26.045 -39.708 1.00 54.59 339 GLY A CA 1
ATOM 2560 C C . GLY A 1 339 ? 44.449 -25.959 -38.319 1.00 54.59 339 GLY A C 1
ATOM 2561 O O . GLY A 1 339 ? 44.737 -24.864 -37.833 1.00 54.59 339 GLY A O 1
ATOM 2562 N N . SER A 1 340 ? 44.692 -27.098 -37.659 1.00 61.16 340 SER A N 1
ATOM 2563 C CA . SER A 1 340 ? 45.337 -27.111 -36.341 1.00 61.16 340 SER A CA 1
ATOM 2564 C C . SER A 1 340 ? 46.794 -26.670 -36.405 1.00 61.16 340 SER A C 1
ATOM 2566 O O . SER A 1 340 ? 47.291 -26.073 -35.455 1.00 61.16 340 SER A O 1
ATOM 2568 N N . ASP A 1 341 ? 47.476 -26.940 -37.515 1.00 60.06 341 ASP A N 1
ATOM 2569 C CA . ASP A 1 341 ? 48.910 -26.678 -37.644 1.00 60.06 341 ASP A CA 1
ATOM 2570 C C . ASP A 1 341 ? 49.202 -25.204 -37.948 1.00 60.06 341 ASP A C 1
ATOM 2572 O O . ASP A 1 341 ? 50.172 -24.647 -37.434 1.00 60.06 341 ASP A O 1
ATOM 2576 N N . GLU A 1 342 ? 48.303 -24.527 -38.665 1.00 58.84 342 GLU A N 1
ATOM 2577 C CA . GLU A 1 342 ? 48.372 -23.081 -38.905 1.00 58.84 342 GLU A CA 1
ATOM 2578 C C . GLU A 1 342 ? 48.113 -22.279 -37.616 1.00 58.84 342 GLU A C 1
ATOM 2580 O O . GLU A 1 342 ? 48.831 -21.324 -37.306 1.00 58.84 342 GLU A O 1
ATOM 2585 N N . LEU A 1 343 ? 47.146 -22.719 -36.800 1.00 62.66 343 LEU A N 1
ATOM 2586 C CA . LEU A 1 343 ? 46.863 -22.113 -35.496 1.00 62.66 343 LEU A CA 1
ATOM 2587 C C . LEU A 1 343 ? 48.002 -22.358 -34.491 1.00 62.66 343 LEU A C 1
ATOM 2589 O O . LEU A 1 343 ? 48.400 -21.432 -33.782 1.00 62.66 343 LEU A O 1
ATOM 2593 N N . LYS A 1 344 ? 48.573 -23.572 -34.462 1.00 62.25 344 LYS A N 1
ATOM 2594 C CA . LYS A 1 344 ? 49.772 -23.884 -33.661 1.00 62.25 344 LYS A CA 1
ATOM 2595 C C . LYS A 1 344 ? 50.966 -23.020 -34.080 1.00 62.25 344 LYS A C 1
ATOM 2597 O O . LYS A 1 344 ? 51.681 -22.524 -33.212 1.00 62.25 344 LYS A O 1
ATOM 2602 N N . GLY A 1 345 ? 51.151 -22.789 -35.383 1.00 62.06 345 GLY A N 1
ATOM 2603 C CA . GLY A 1 345 ? 52.212 -21.930 -35.916 1.00 62.06 345 GLY A CA 1
ATOM 2604 C C . GLY A 1 345 ? 52.092 -20.471 -35.467 1.00 62.06 345 GLY A C 1
ATOM 2605 O O . GLY A 1 345 ? 53.077 -19.874 -35.034 1.00 62.06 345 GLY A O 1
ATOM 2606 N N . LEU A 1 346 ? 50.880 -19.909 -35.494 1.00 61.06 346 LEU A N 1
ATOM 2607 C CA . LEU A 1 346 ? 50.629 -18.532 -35.051 1.00 61.06 346 LEU A CA 1
ATOM 2608 C C . LEU A 1 346 ? 50.811 -18.350 -33.538 1.00 61.06 346 LEU A C 1
ATOM 2610 O O . LEU A 1 346 ? 51.341 -17.328 -33.106 1.00 61.06 346 LEU A O 1
ATOM 2614 N N . VAL A 1 347 ? 50.416 -19.337 -32.729 1.00 61.53 347 VAL A N 1
ATOM 2615 C CA . VAL A 1 347 ? 50.585 -19.286 -31.267 1.00 61.53 347 VAL A CA 1
ATOM 2616 C C . VAL A 1 347 ? 52.058 -19.457 -30.867 1.00 61.53 347 VAL A C 1
ATOM 2618 O O . VAL A 1 347 ? 52.540 -18.713 -30.010 1.00 61.53 347 VAL A O 1
ATOM 2621 N N . ASN A 1 348 ? 52.809 -20.345 -31.531 1.00 56.53 348 ASN A N 1
ATOM 2622 C CA . ASN A 1 348 ? 54.248 -20.514 -31.281 1.00 56.53 348 ASN A CA 1
ATOM 2623 C C . ASN A 1 348 ? 55.074 -19.278 -31.663 1.00 56.53 348 ASN A C 1
ATOM 2625 O O . ASN A 1 348 ? 56.011 -18.929 -30.946 1.00 56.53 348 ASN A O 1
ATOM 2629 N N . ALA A 1 349 ? 54.702 -18.562 -32.729 1.00 58.72 349 ALA A N 1
ATOM 2630 C CA . ALA A 1 349 ? 55.384 -17.329 -33.132 1.00 58.72 349 ALA A CA 1
ATOM 2631 C C . ALA A 1 349 ? 55.317 -16.223 -32.060 1.00 58.72 349 ALA A C 1
ATOM 2633 O O . ALA A 1 349 ? 56.230 -15.405 -31.953 1.00 58.72 349 ALA A O 1
ATOM 2634 N N . VAL A 1 350 ? 54.254 -16.206 -31.249 1.00 59.72 350 VAL A N 1
ATOM 2635 C CA . VAL A 1 350 ? 54.074 -15.237 -30.156 1.00 59.72 350 VAL A CA 1
ATOM 2636 C C . VAL A 1 350 ? 54.830 -15.662 -28.892 1.00 59.72 350 VAL A C 1
ATOM 2638 O O . VAL A 1 350 ? 55.347 -14.803 -28.176 1.00 59.72 350 VAL A O 1
ATOM 2641 N N . TYR A 1 351 ? 54.939 -16.968 -28.623 1.00 53.03 351 TYR A N 1
ATOM 2642 C CA . TYR A 1 351 ? 55.562 -17.479 -27.397 1.00 53.03 351 TYR A CA 1
ATOM 2643 C C . TYR A 1 351 ? 57.085 -17.663 -27.487 1.00 53.03 351 TYR A C 1
ATOM 2645 O O . TYR A 1 351 ? 57.775 -17.419 -26.497 1.00 53.03 351 TYR A O 1
ATOM 2653 N N . GLU A 1 352 ? 57.642 -18.005 -28.651 1.00 52.03 352 GLU A N 1
ATOM 2654 C CA . GLU A 1 352 ? 59.073 -18.325 -28.786 1.00 52.03 352 GLU A CA 1
ATOM 2655 C C . GLU A 1 352 ? 59.942 -17.168 -29.315 1.00 52.03 352 GLU A C 1
ATOM 2657 O O . GLU A 1 352 ? 60.937 -17.418 -29.969 1.00 52.03 352 GLU A O 1
ATOM 2662 N N . ARG A 1 353 ? 59.616 -15.892 -29.051 1.00 50.75 353 ARG A N 1
ATOM 2663 C CA . ARG A 1 353 ? 60.487 -14.704 -29.299 1.00 50.75 353 ARG A CA 1
ATOM 2664 C C . ARG A 1 353 ? 61.385 -14.780 -30.552 1.00 50.75 353 ARG A C 1
ATOM 2666 O O . ARG A 1 353 ? 62.606 -14.624 -30.480 1.00 50.75 353 ARG A O 1
ATOM 2673 N N . TRP A 1 354 ? 60.779 -14.996 -31.711 1.00 49.88 354 TRP A N 1
ATOM 2674 C CA . TRP A 1 354 ? 61.491 -14.948 -32.985 1.00 49.88 354 TRP A CA 1
ATOM 2675 C C . TRP A 1 354 ?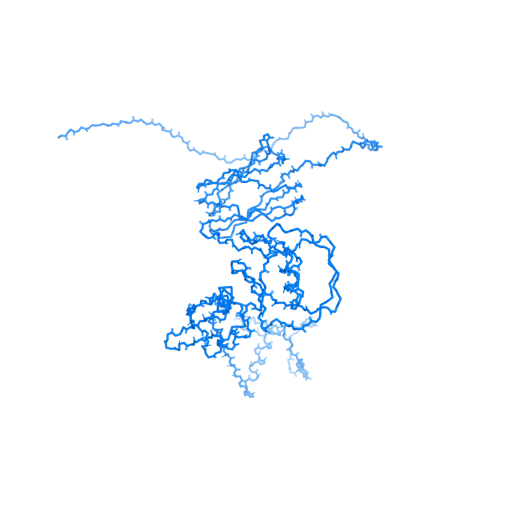 61.922 -13.509 -33.289 1.00 49.88 354 TRP A C 1
ATOM 2677 O O . TRP A 1 354 ? 61.137 -12.579 -33.090 1.00 49.88 354 TRP A O 1
ATOM 2687 N N . TYR A 1 355 ? 63.139 -13.311 -33.808 1.00 48.53 355 TYR A N 1
ATOM 2688 C CA . TYR A 1 355 ? 63.522 -12.028 -34.401 1.00 48.53 355 TYR A CA 1
ATOM 2689 C C . TYR A 1 355 ? 63.843 -12.192 -35.886 1.00 48.53 355 TYR A C 1
ATOM 2691 O O . TYR A 1 355 ? 64.473 -13.156 -36.326 1.00 48.53 355 TYR A O 1
ATOM 2699 N N . ALA A 1 356 ? 63.387 -11.217 -36.668 1.00 47.88 356 ALA A N 1
ATOM 2700 C CA . ALA A 1 356 ? 63.715 -11.083 -38.075 1.00 47.88 356 ALA A CA 1
ATOM 2701 C C . ALA A 1 356 ? 64.602 -9.848 -38.231 1.00 47.88 356 ALA A C 1
ATOM 2703 O O . ALA A 1 356 ? 64.194 -8.739 -37.879 1.00 47.88 356 ALA A O 1
ATOM 2704 N N . SER A 1 357 ? 65.819 -10.037 -38.743 1.00 46.22 357 SER A N 1
ATOM 2705 C CA . SER A 1 357 ? 66.697 -8.926 -39.109 1.00 46.22 357 SER A CA 1
ATOM 2706 C C . SER A 1 357 ? 66.915 -8.916 -40.616 1.00 46.22 357 SER A C 1
ATOM 2708 O O . SER A 1 357 ? 67.197 -9.944 -41.235 1.00 46.22 357 SER A O 1
ATOM 2710 N N . PHE A 1 358 ? 66.751 -7.740 -41.213 1.00 43.09 358 PHE A N 1
ATOM 2711 C CA . PHE A 1 358 ? 66.912 -7.526 -42.643 1.00 43.09 358 PHE A CA 1
ATOM 2712 C C . PHE A 1 358 ? 68.088 -6.583 -42.874 1.00 43.09 358 PHE A C 1
ATOM 2714 O O . PHE A 1 358 ? 68.118 -5.474 -42.341 1.00 43.09 358 PHE A O 1
ATOM 2721 N N . SER A 1 359 ? 69.057 -7.032 -43.671 1.00 54.25 359 SER A N 1
ATOM 2722 C CA . SER A 1 359 ? 70.190 -6.226 -44.127 1.00 54.25 359 SER A CA 1
ATOM 2723 C C . SER A 1 359 ? 70.272 -6.248 -45.653 1.00 54.25 359 SER A C 1
ATOM 2725 O O . SER A 1 359 ? 69.640 -7.077 -46.310 1.00 54.25 359 SER A O 1
ATOM 2727 N N . SER A 1 360 ? 71.080 -5.360 -46.231 1.00 43.62 360 SER A N 1
ATOM 2728 C CA . SER A 1 360 ? 71.293 -5.277 -47.683 1.00 43.62 360 SER A CA 1
ATOM 2729 C C . SER A 1 360 ? 71.933 -6.530 -48.305 1.00 43.62 360 SER A C 1
ATOM 2731 O O . SER A 1 360 ? 71.986 -6.626 -49.527 1.00 43.62 360 SER A O 1
ATOM 2733 N N . ALA A 1 361 ? 72.375 -7.498 -47.494 1.00 50.03 361 ALA A N 1
ATOM 2734 C CA . ALA A 1 361 ? 72.888 -8.795 -47.938 1.00 50.03 361 ALA A CA 1
ATOM 2735 C C . ALA A 1 361 ? 71.849 -9.942 -47.870 1.00 50.03 361 ALA A C 1
ATOM 2737 O O . ALA A 1 361 ? 72.179 -11.073 -48.219 1.00 50.03 361 ALA A O 1
ATOM 2738 N N . GLY A 1 362 ? 70.607 -9.673 -47.442 1.00 52.41 362 GLY A N 1
ATOM 2739 C CA . GLY A 1 362 ? 69.540 -10.669 -47.268 1.00 52.41 362 GLY A CA 1
ATOM 2740 C C . GLY A 1 362 ? 68.988 -10.721 -45.837 1.00 52.41 362 GLY A C 1
ATOM 2741 O O . GLY A 1 362 ? 69.613 -10.225 -44.896 1.00 52.41 362 GLY A O 1
ATOM 2742 N N . GLY A 1 363 ? 67.781 -11.277 -45.683 1.00 46.88 363 GLY A N 1
ATOM 2743 C CA . GLY A 1 363 ? 67.079 -11.399 -44.400 1.00 46.88 363 GLY A CA 1
ATOM 2744 C C . GLY A 1 363 ? 67.376 -12.719 -43.691 1.00 46.88 363 GLY A C 1
ATOM 2745 O O . GLY A 1 363 ? 67.323 -13.777 -44.316 1.00 46.88 363 GLY A O 1
ATOM 2746 N N . VAL A 1 364 ? 67.662 -12.651 -42.390 1.00 49.75 364 VAL A N 1
ATOM 2747 C CA . VAL A 1 364 ? 67.888 -13.821 -41.532 1.00 49.75 364 VAL A CA 1
ATOM 2748 C C . VAL A 1 364 ? 66.808 -13.862 -40.458 1.00 49.75 364 VAL A C 1
ATOM 2750 O O . VAL A 1 364 ? 66.555 -12.868 -39.770 1.00 49.75 364 VAL A O 1
ATOM 2753 N N . ILE A 1 365 ? 66.178 -15.029 -40.334 1.00 50.97 365 ILE A N 1
ATOM 2754 C CA . ILE A 1 365 ? 65.190 -15.350 -39.306 1.00 50.97 365 ILE A CA 1
ATOM 2755 C C . ILE A 1 365 ? 65.877 -16.285 -38.309 1.00 50.97 365 ILE A C 1
ATOM 2757 O O . ILE A 1 365 ? 66.434 -17.306 -38.716 1.00 50.97 365 ILE A O 1
ATOM 2761 N N . GLY A 1 366 ? 65.882 -15.923 -37.026 1.00 51.75 366 GLY A N 1
ATOM 2762 C CA . GLY A 1 366 ? 66.558 -16.698 -35.986 1.00 51.75 366 GLY A CA 1
ATOM 2763 C C . GLY A 1 366 ? 65.929 -16.541 -34.602 1.00 51.75 366 GLY A C 1
ATOM 2764 O O . GLY A 1 366 ? 65.124 -15.640 -34.358 1.00 51.75 366 GLY A O 1
ATOM 2765 N N . TYR A 1 367 ? 66.322 -17.435 -33.696 1.00 52.44 367 TYR A N 1
ATOM 2766 C CA . TYR A 1 367 ? 65.926 -17.464 -32.287 1.00 52.44 367 TYR A CA 1
ATOM 2767 C C . TYR A 1 367 ? 67.160 -17.295 -31.384 1.00 52.44 367 TYR A C 1
ATOM 2769 O O . TYR A 1 367 ? 68.263 -17.682 -31.778 1.00 52.44 367 TYR A O 1
ATOM 2777 N N . TYR A 1 368 ? 66.987 -16.701 -30.198 1.00 42.16 368 TYR A N 1
ATOM 2778 C CA . TYR A 1 368 ? 68.041 -16.531 -29.190 1.00 42.16 368 TYR A CA 1
ATOM 2779 C C . TYR A 1 368 ? 67.933 -17.634 -28.127 1.00 42.16 368 TYR A C 1
ATOM 2781 O O . TYR A 1 368 ? 66.921 -17.714 -27.438 1.00 42.16 368 TYR A O 1
ATOM 2789 N N . ASP A 1 369 ? 68.979 -18.452 -27.982 1.00 46.31 369 ASP A N 1
ATOM 2790 C CA . ASP A 1 369 ? 69.150 -19.401 -26.874 1.00 46.31 369 ASP A CA 1
ATOM 2791 C C . ASP A 1 369 ? 70.190 -18.821 -25.896 1.00 46.31 369 ASP A C 1
ATOM 2793 O O . ASP A 1 369 ? 71.331 -18.559 -26.282 1.00 46.31 369 ASP A O 1
ATOM 2797 N N . ASP A 1 370 ? 69.800 -18.568 -24.644 1.00 46.75 370 ASP A N 1
ATOM 2798 C CA . ASP A 1 370 ? 70.617 -17.844 -23.653 1.00 46.75 370 ASP A CA 1
ATOM 2799 C C . ASP A 1 370 ? 71.838 -18.643 -23.147 1.00 46.75 370 ASP A C 1
ATOM 2801 O O . ASP A 1 370 ? 72.681 -18.091 -22.438 1.00 46.75 370 ASP A O 1
ATOM 2805 N N . TYR A 1 371 ? 71.979 -19.927 -23.505 1.00 47.88 371 TYR A N 1
ATOM 2806 C CA . TYR A 1 371 ? 73.018 -20.793 -22.929 1.00 47.88 371 TYR A CA 1
ATOM 2807 C C . TYR A 1 371 ? 74.232 -21.095 -23.819 1.00 47.88 371 TYR A C 1
ATOM 2809 O O . TYR A 1 371 ? 75.221 -21.634 -23.317 1.00 47.88 371 TYR A O 1
ATOM 2817 N N . ASN A 1 372 ? 74.223 -20.762 -25.115 1.00 46.38 372 ASN A N 1
ATOM 2818 C CA . ASN A 1 372 ? 75.389 -20.996 -25.972 1.00 46.38 372 ASN A CA 1
ATOM 2819 C C . ASN A 1 372 ? 75.399 -20.051 -27.181 1.00 46.38 372 ASN A C 1
ATOM 2821 O O . ASN A 1 372 ? 74.456 -20.027 -27.962 1.00 46.38 372 ASN A O 1
ATOM 2825 N N . GLY A 1 373 ? 76.482 -19.290 -27.362 1.00 47.56 373 GLY A N 1
ATOM 2826 C CA . GLY A 1 373 ? 76.624 -18.250 -28.394 1.00 47.56 373 GLY A CA 1
ATOM 2827 C C . GLY A 1 373 ? 76.805 -18.765 -29.830 1.00 47.56 373 GLY A C 1
ATOM 2828 O O . GLY A 1 373 ? 77.677 -18.277 -30.546 1.00 47.56 373 GLY A O 1
ATOM 2829 N N . GLY A 1 374 ? 76.024 -19.759 -30.253 1.00 50.81 374 GLY A N 1
ATOM 2830 C CA . GLY A 1 374 ? 76.025 -20.311 -31.607 1.00 50.81 374 GLY A CA 1
ATOM 2831 C C . GLY A 1 374 ? 74.611 -20.475 -32.165 1.00 50.81 374 GLY A C 1
ATOM 2832 O O . GLY A 1 374 ? 73.660 -20.700 -31.426 1.00 50.81 374 GLY A O 1
ATOM 2833 N N . VAL A 1 375 ? 74.479 -20.374 -33.492 1.00 48.38 375 VAL A N 1
ATOM 2834 C CA . VAL A 1 375 ? 73.207 -20.545 -34.214 1.00 48.38 375 VAL A CA 1
ATOM 2835 C C . VAL A 1 375 ? 72.692 -21.977 -34.027 1.00 48.38 375 VAL A C 1
ATOM 2837 O O . VAL A 1 375 ? 73.370 -22.939 -34.396 1.00 48.38 375 VAL A O 1
ATOM 2840 N N . PHE A 1 376 ? 71.497 -22.121 -33.451 1.00 47.97 376 PHE A N 1
ATOM 2841 C CA . PHE A 1 376 ? 70.863 -23.417 -33.213 1.00 47.97 376 PHE A CA 1
ATOM 2842 C C . PHE A 1 376 ? 70.469 -24.111 -34.532 1.00 47.97 376 PHE A C 1
ATOM 2844 O O . PHE A 1 376 ? 69.944 -23.478 -35.446 1.00 47.97 376 PHE A O 1
ATOM 2851 N N . ASN A 1 377 ? 70.706 -25.427 -34.625 1.00 48.62 377 ASN A N 1
ATOM 2852 C CA . ASN A 1 377 ? 70.318 -26.262 -35.765 1.00 48.62 377 ASN A CA 1
ATOM 2853 C C . ASN A 1 377 ? 69.202 -27.245 -35.341 1.00 48.62 377 ASN A C 1
ATOM 2855 O O . ASN A 1 377 ? 69.491 -28.196 -34.606 1.00 48.62 377 ASN A O 1
ATOM 2859 N N . PRO A 1 378 ? 67.956 -27.064 -35.817 1.00 48.22 378 PRO A N 1
ATOM 2860 C CA . PRO A 1 378 ? 66.796 -27.833 -35.363 1.00 48.22 378 PRO A CA 1
ATOM 2861 C C . PRO A 1 378 ? 66.780 -29.298 -35.821 1.00 48.22 378 PRO A C 1
ATOM 2863 O O . PRO A 1 378 ? 65.960 -30.072 -35.340 1.00 48.22 378 PRO A O 1
ATOM 2866 N N . SER A 1 379 ? 67.692 -29.738 -36.694 1.00 48.81 379 SER A N 1
ATOM 2867 C CA . SER A 1 379 ? 67.728 -31.135 -37.152 1.00 48.81 379 SER A CA 1
ATOM 2868 C C . SER A 1 379 ? 68.426 -32.103 -36.182 1.00 48.81 379 SER A C 1
ATOM 2870 O O . SER A 1 379 ? 68.614 -33.269 -36.525 1.00 48.81 379 SER A O 1
ATOM 2872 N N . ARG A 1 380 ? 68.896 -31.638 -35.012 1.00 44.00 380 ARG A N 1
ATOM 2873 C CA . ARG A 1 380 ? 69.722 -32.439 -34.084 1.00 44.00 380 ARG A CA 1
ATOM 2874 C C . ARG A 1 380 ? 69.052 -32.861 -32.782 1.00 44.00 380 ARG A C 1
ATOM 2876 O O . ARG A 1 380 ? 69.644 -33.659 -32.058 1.00 44.00 380 ARG A O 1
ATOM 2883 N N . THR A 1 381 ? 67.838 -32.414 -32.493 1.00 44.56 381 THR A N 1
ATOM 2884 C CA . THR A 1 381 ? 67.199 -32.722 -31.209 1.00 44.56 381 THR A CA 1
ATOM 2885 C C . THR A 1 381 ? 65.839 -33.355 -31.443 1.00 44.56 381 THR A C 1
ATOM 2887 O O . THR A 1 381 ? 64.859 -32.675 -31.720 1.00 44.56 381 THR A O 1
ATOM 2890 N N . ASN A 1 382 ? 65.785 -34.681 -31.305 1.00 43.84 382 ASN A N 1
ATOM 2891 C CA . ASN A 1 382 ? 64.554 -35.466 -31.227 1.00 43.84 382 ASN A CA 1
ATOM 2892 C C . ASN A 1 382 ? 63.869 -35.227 -29.867 1.00 43.84 382 ASN A C 1
ATOM 2894 O O . ASN A 1 382 ? 63.806 -36.123 -29.028 1.00 43.84 382 ASN A O 1
ATOM 2898 N N . ARG A 1 383 ? 63.470 -33.982 -29.591 1.00 46.50 383 ARG A N 1
ATOM 2899 C CA . ARG A 1 383 ? 62.690 -33.632 -28.403 1.00 46.50 383 ARG A CA 1
ATOM 2900 C C . ARG A 1 383 ? 61.254 -33.406 -28.850 1.00 46.50 383 ARG A C 1
ATOM 2902 O O . ARG A 1 383 ? 60.968 -32.408 -29.504 1.00 46.50 383 ARG A O 1
ATOM 2909 N N . GLU A 1 384 ? 60.375 -34.341 -28.501 1.00 44.59 384 GLU A N 1
ATOM 2910 C CA . GLU A 1 384 ? 58.935 -34.100 -28.530 1.00 44.59 384 GLU A CA 1
ATOM 2911 C C . GLU A 1 384 ? 58.639 -32.884 -27.651 1.00 44.59 384 GLU A C 1
ATOM 2913 O O . GLU A 1 384 ? 58.926 -32.864 -26.451 1.00 44.59 384 GLU A O 1
ATOM 2918 N N . ILE A 1 385 ? 58.121 -31.835 -28.282 1.00 48.62 385 ILE A N 1
ATOM 2919 C CA . ILE A 1 385 ? 57.620 -30.653 -27.595 1.00 48.62 385 ILE A CA 1
ATOM 2920 C C . ILE A 1 385 ? 56.268 -31.059 -27.018 1.00 48.62 385 ILE A C 1
ATOM 2922 O O . ILE A 1 385 ? 55.293 -31.194 -27.755 1.00 48.62 385 ILE A O 1
ATOM 2926 N N . ASN A 1 386 ? 56.230 -31.311 -25.712 1.00 40.62 386 ASN A N 1
ATOM 2927 C CA . ASN A 1 386 ? 55.009 -31.693 -25.019 1.00 40.62 386 ASN A CA 1
ATOM 2928 C C . ASN A 1 386 ? 54.253 -30.415 -24.602 1.00 40.62 386 ASN A C 1
ATOM 2930 O O . ASN A 1 386 ? 54.777 -29.666 -23.769 1.00 40.62 386 ASN A O 1
ATOM 2934 N N . PRO A 1 387 ? 53.077 -30.102 -25.177 1.00 46.91 387 PRO A N 1
ATOM 2935 C CA . PRO A 1 387 ? 52.298 -28.950 -24.743 1.00 46.91 387 PRO A CA 1
ATOM 2936 C C . PRO A 1 387 ? 51.726 -29.190 -23.333 1.00 46.91 387 PRO A C 1
ATOM 2938 O O . PRO A 1 387 ? 51.462 -30.336 -22.964 1.00 46.91 387 PRO A O 1
ATOM 2941 N N . PRO A 1 388 ? 51.520 -28.137 -22.522 1.00 43.41 388 PRO A N 1
AT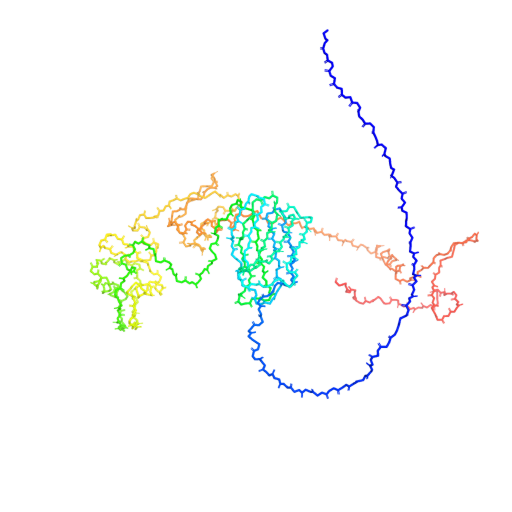OM 2942 C CA . PRO A 1 388 ? 50.913 -28.284 -21.204 1.00 43.41 388 PRO A CA 1
ATOM 2943 C C . PRO A 1 388 ? 49.472 -28.803 -21.330 1.00 43.41 388 PRO A C 1
ATOM 2945 O O . PRO A 1 388 ? 48.686 -28.273 -22.113 1.00 43.41 388 PRO A O 1
ATOM 2948 N N . GLU A 1 389 ? 49.124 -29.820 -20.533 1.00 44.72 389 GLU A N 1
ATOM 2949 C CA . GLU A 1 389 ? 47.846 -30.557 -20.603 1.00 44.72 389 GLU A CA 1
ATOM 2950 C C . GLU A 1 389 ? 46.593 -29.705 -20.325 1.00 44.72 389 GLU A C 1
ATOM 2952 O O . GLU A 1 389 ? 45.471 -30.147 -20.568 1.00 44.72 389 GLU A O 1
ATOM 2957 N N . SER A 1 390 ? 46.747 -28.462 -19.865 1.00 39.34 390 SER A N 1
ATOM 2958 C CA . SER A 1 390 ? 45.633 -27.527 -19.732 1.00 39.34 390 SER A CA 1
ATOM 2959 C C . SER A 1 390 ? 46.104 -26.077 -19.755 1.00 39.34 390 SER A C 1
ATOM 2961 O O . SER A 1 390 ? 46.993 -25.695 -18.991 1.00 39.34 390 SER A O 1
ATOM 2963 N N . ILE A 1 391 ? 45.453 -25.258 -20.581 1.00 42.25 391 ILE A N 1
ATOM 2964 C CA . ILE A 1 391 ? 45.570 -23.799 -20.556 1.00 42.25 391 ILE A CA 1
ATOM 2965 C C . ILE A 1 391 ? 44.351 -23.267 -19.803 1.00 42.25 391 ILE A C 1
ATOM 2967 O O . ILE A 1 391 ? 43.246 -23.230 -20.344 1.00 42.25 391 ILE A O 1
ATOM 2971 N N . THR A 1 392 ? 44.540 -22.881 -18.545 1.00 36.53 392 THR A N 1
ATOM 2972 C CA . THR A 1 392 ? 43.506 -22.195 -17.763 1.00 36.53 392 THR A CA 1
ATOM 2973 C C . THR A 1 392 ? 43.688 -20.694 -17.948 1.00 36.53 392 THR A C 1
ATOM 2975 O O . THR A 1 392 ? 44.741 -20.151 -17.615 1.00 36.53 392 THR A O 1
ATOM 2978 N N . PHE A 1 393 ? 42.674 -20.025 -18.491 1.00 35.16 393 PHE A N 1
ATOM 2979 C CA . PHE A 1 393 ? 42.611 -18.564 -18.538 1.00 35.16 393 PHE A CA 1
ATOM 2980 C C . PHE A 1 393 ? 41.871 -18.037 -17.293 1.00 35.16 393 PHE A C 1
ATOM 2982 O O . PHE A 1 393 ? 41.003 -18.753 -16.787 1.00 35.16 393 PHE A O 1
ATOM 2989 N N . PRO A 1 394 ? 42.219 -16.842 -16.778 1.00 41.53 394 PRO A N 1
ATOM 2990 C CA . PRO A 1 394 ? 41.512 -16.212 -15.661 1.00 41.53 394 PRO A CA 1
ATOM 2991 C C . PRO A 1 394 ? 40.071 -15.815 -15.999 1.00 41.53 394 PRO A C 1
ATOM 2993 O O . PRO A 1 394 ? 39.800 -15.493 -17.181 1.00 41.53 394 PRO A O 1
#

Secondary structure (DSSP, 8-state):
-----------------------------------------------S---EEEEEEEEEETTTEEEEEEEEEEEPPPEEEEEETTEEEEEEET-B-TTSEEEEE---SSEEEEEEEEETTEEEEEEEESS--EEEEEES-SSEEEEEEEEE--S----------S-----TT-TTTTPPEEEEEEEEEEHHHHHHHHHHHTT-EEEE-TTS---EEEEEEEEEEHHHHHHHHHHHHT-EEEEETTEEEEE-HHHHHHHTT-PEEEEEE-SSS-TTTHHHHHHHHH----EEEETTTTEEEEEE-HHHHHHHHHHHHHH-SPPPP-----------TTSHHHHHHHHHHHHTT-EEEEETTEEEEE---TT-SS---GGG--------S-----